Protein AF-A0A1F9ZFX2-F1 (afdb_monomer_lite)

Radius of gyration: 24.05 Å; chains: 1; bounding box: 57×59×84 Å

Secondary structure (DSSP, 8-state):
-----SGGG-TTHHHHSHHHHHHHHHHHHHHTT-TTSHHHHHHHHHHHHHHHTT-HHHHHHHHHHHHHHHHHHHHHHHHHHHSPPTT-TT-S-PPP-PPPHHHHHHHHHHHHHHHHHHH-TTSTT-HHHHHHHHHHHHH--PPPPP----B--SSPPHHHHHHHHHHHHHH--HHHHHHHHHHHHHHHHHHHHHPPTT-EEEEEETTEEEEEEE--HHHHHHHHHHHHHHHHHHHHHHHH---HHHHHHHHHHHHHHHHHHH--BHHHHHHHHHHHHHHHHHHHHTT-THHHHHHHHHHHHHHHHHHHHHHHHHHHHHHHS--BS----SHHHHHHHHHHHHHHHT-TTGGGHHHHHTTTS-HHHHHHHHHSHHHHHHHHHHHHHHT-SS--TTHHHHHHHHHHHHHHHHHHHHH--BHHHHHHHHHHHHHHHHHHHHHHHHHH-TTSHHHHHHHHHHHHHHHHHHHHHHHHHHHHHHHHHHH---BGGG---HHHH-HHHHHHHHHHHHHHHT-TTSHHHHHHHHHHHHHHHH-HHHHHHHHHHHHHHHHHHHHHHIIIIISPPP-

Structure (mmCIF, N/CA/C/O backbone):
data_AF-A0A1F9ZFX2-F1
#
_entry.id   AF-A0A1F9ZFX2-F1
#
loop_
_atom_site.group_PDB
_atom_site.id
_atom_site.type_symbol
_atom_site.label_atom_id
_atom_site.label_alt_id
_atom_site.label_comp_id
_atom_site.label_asym_id
_atom_site.label_entity_id
_atom_site.label_seq_id
_atom_site.pdbx_PDB_ins_code
_atom_site.Cartn_x
_atom_site.Cartn_y
_atom_site.Cartn_z
_atom_site.occupancy
_atom_site.B_iso_or_equiv
_atom_site.auth_seq_id
_atom_site.auth_comp_id
_atom_site.auth_asym_id
_atom_site.auth_atom_id
_atom_site.pdbx_PDB_model_num
ATOM 1 N N . GLU A 1 1 ? -24.751 32.793 -6.617 1.00 63.44 1 GLU A N 1
ATOM 2 C CA . GLU A 1 1 ? -25.633 32.162 -5.606 1.00 63.44 1 GLU A CA 1
ATOM 3 C C . GLU A 1 1 ? -24.976 32.024 -4.227 1.00 63.44 1 GLU A C 1
ATOM 5 O O . GLU A 1 1 ? -25.656 32.283 -3.248 1.00 63.44 1 GLU A O 1
ATOM 10 N N . THR A 1 2 ? -23.683 31.687 -4.105 1.00 71.50 2 THR A N 1
ATOM 11 C CA . THR A 1 2 ? -23.009 31.590 -2.786 1.00 71.50 2 THR A CA 1
ATOM 12 C C . THR A 1 2 ? -22.257 32.855 -2.351 1.00 71.50 2 THR A C 1
ATOM 14 O O . THR A 1 2 ? -22.052 33.040 -1.158 1.00 71.50 2 THR A O 1
ATOM 17 N N . GLY A 1 3 ? -21.818 33.708 -3.288 1.00 74.75 3 GLY A N 1
ATOM 18 C CA . GLY A 1 3 ? -21.067 34.944 -2.995 1.00 74.75 3 GLY A CA 1
ATOM 19 C C . GLY A 1 3 ? -19.647 34.732 -2.444 1.00 74.75 3 GLY A C 1
ATOM 20 O O . GLY A 1 3 ? -18.970 35.702 -2.121 1.00 74.75 3 GLY A O 1
ATOM 21 N N . LYS A 1 4 ? -19.193 33.477 -2.339 1.00 80.25 4 LYS A N 1
ATOM 22 C CA . LYS A 1 4 ? -17.879 33.096 -1.805 1.00 80.25 4 LYS A CA 1
ATOM 23 C C . LYS A 1 4 ? -16.806 33.253 -2.885 1.00 80.25 4 LYS A C 1
ATOM 25 O O . LYS A 1 4 ? -16.956 32.699 -3.971 1.00 80.25 4 LYS A O 1
ATOM 30 N N . THR A 1 5 ? -15.730 33.972 -2.580 1.00 79.75 5 THR A N 1
ATOM 31 C CA . THR A 1 5 ? -14.632 34.280 -3.519 1.00 79.75 5 THR A CA 1
ATOM 32 C C . THR A 1 5 ? -13.263 33.814 -3.027 1.00 79.75 5 THR A C 1
ATOM 34 O O . THR A 1 5 ? -12.334 33.715 -3.824 1.00 79.75 5 THR A O 1
ATOM 37 N N . GLN A 1 6 ? -13.121 33.486 -1.738 1.00 83.19 6 GLN A N 1
ATOM 38 C CA . GLN A 1 6 ? -11.854 33.044 -1.149 1.00 83.19 6 GLN A CA 1
ATOM 39 C C . GLN A 1 6 ? -11.882 31.558 -0.777 1.00 83.19 6 GLN A C 1
ATOM 41 O O . GLN A 1 6 ? -12.893 31.044 -0.300 1.00 83.19 6 GLN A O 1
ATOM 46 N N . VAL A 1 7 ? -10.737 30.873 -0.884 1.00 82.19 7 VAL A N 1
ATOM 47 C CA . VAL A 1 7 ? -10.587 29.454 -0.487 1.00 82.19 7 VAL A CA 1
ATOM 48 C C . VAL A 1 7 ? -10.877 29.231 1.006 1.00 82.19 7 VAL A C 1
ATOM 50 O O . VAL A 1 7 ? -11.324 28.160 1.406 1.00 82.19 7 VAL A O 1
ATOM 53 N N . SER A 1 8 ? -10.661 30.240 1.854 1.00 81.38 8 SER A N 1
ATOM 54 C CA . SER A 1 8 ? -11.066 30.263 3.274 1.00 81.38 8 SER A CA 1
ATOM 55 C C . SER A 1 8 ? -12.567 30.165 3.498 1.00 81.38 8 SER A C 1
ATOM 57 O O . SER A 1 8 ? -12.985 29.686 4.544 1.00 81.38 8 SER A O 1
ATOM 59 N N . GLN A 1 9 ? -13.377 30.565 2.523 1.00 82.81 9 GLN A N 1
ATOM 60 C CA . GLN A 1 9 ? -14.832 30.577 2.644 1.00 82.81 9 GLN A CA 1
ATOM 61 C C . GLN A 1 9 ? -15.467 29.262 2.170 1.00 82.81 9 GLN A C 1
ATOM 63 O O . GLN A 1 9 ? -16.660 29.042 2.384 1.00 82.81 9 GLN A O 1
ATOM 68 N N . LEU A 1 10 ? -14.692 28.387 1.518 1.00 84.69 10 LEU A N 1
ATOM 69 C CA . LEU A 1 10 ? -15.174 27.140 0.916 1.00 84.69 10 LEU A CA 1
ATOM 70 C C . LEU A 1 10 ? -15.298 25.982 1.913 1.00 84.69 10 LEU A C 1
ATOM 72 O O . LEU A 1 10 ? -15.683 24.885 1.517 1.00 84.69 10 LEU A O 1
ATOM 76 N N . ASP A 1 11 ? -15.010 26.213 3.192 1.00 86.94 11 ASP A N 1
ATOM 77 C CA . ASP A 1 11 ? -15.155 25.206 4.239 1.00 86.94 11 ASP A CA 1
ATOM 78 C C . ASP A 1 11 ? -16.601 24.658 4.247 1.00 86.94 11 ASP A C 1
ATOM 80 O O . ASP A 1 11 ? -17.579 25.407 4.293 1.00 86.94 11 ASP A O 1
ATOM 84 N N . GLY A 1 12 ? -16.739 23.337 4.095 1.00 82.31 12 GLY A N 1
ATOM 85 C CA . GLY A 1 12 ? -18.028 22.637 4.075 1.00 82.31 12 GLY A CA 1
ATOM 86 C C . GLY A 1 12 ? -18.874 22.790 2.803 1.00 82.31 12 GLY A C 1
ATOM 87 O O . GLY A 1 12 ? -19.941 22.174 2.720 1.00 82.31 12 GLY A O 1
ATOM 88 N N . ILE A 1 13 ? -18.426 23.536 1.781 1.00 85.56 13 ILE A N 1
ATOM 89 C CA . ILE A 1 13 ? -19.233 23.798 0.571 1.00 85.56 13 ILE A CA 1
ATOM 90 C C . ILE A 1 13 ? -19.587 22.522 -0.208 1.00 85.56 13 ILE A C 1
ATOM 92 O O . ILE A 1 13 ? -20.659 22.433 -0.804 1.00 85.56 13 ILE A O 1
ATOM 96 N N . GLY A 1 14 ? -18.742 21.492 -0.149 1.00 82.31 14 GLY A N 1
ATOM 97 C CA . GLY A 1 14 ? -18.986 20.187 -0.764 1.00 82.31 14 GLY A CA 1
ATOM 98 C C . GLY A 1 14 ? -20.136 19.412 -0.118 1.00 82.31 14 GLY A C 1
ATOM 99 O O . GLY A 1 14 ? -20.671 18.492 -0.727 1.00 82.31 14 GLY A O 1
ATOM 100 N N . LYS A 1 15 ? -20.584 19.791 1.085 1.00 82.06 15 LYS A N 1
ATOM 101 C CA . LYS A 1 15 ? -21.810 19.239 1.684 1.00 82.06 15 LYS A CA 1
ATOM 102 C C . LYS A 1 15 ? -23.069 19.889 1.111 1.00 82.06 15 LYS A C 1
ATOM 104 O O . LYS A 1 15 ? -24.084 19.209 0.960 1.00 82.06 15 LYS A O 1
ATOM 109 N N . ALA A 1 16 ? -22.991 21.179 0.782 1.00 81.62 16 ALA A N 1
ATOM 110 C CA . ALA A 1 16 ? -24.084 21.940 0.181 1.00 81.62 16 ALA A CA 1
ATOM 111 C C . ALA A 1 16 ? -24.213 21.683 -1.331 1.00 81.62 16 ALA A C 1
ATOM 113 O O . ALA A 1 16 ? -25.334 21.573 -1.830 1.00 81.62 16 ALA A O 1
ATOM 114 N N . MET A 1 17 ? -23.078 21.555 -2.031 1.00 85.06 17 MET A N 1
ATOM 115 C CA . MET A 1 17 ? -22.965 21.351 -3.483 1.00 85.06 17 MET A CA 1
ATOM 116 C C . MET A 1 17 ? -22.125 20.102 -3.827 1.00 85.06 17 MET A C 1
ATOM 118 O O . MET A 1 17 ? -21.071 20.212 -4.466 1.00 85.06 17 MET A O 1
ATOM 122 N N . PRO A 1 18 ? -22.525 18.900 -3.370 1.00 84.75 18 PRO A N 1
ATOM 123 C CA . PRO A 1 18 ? -21.723 17.691 -3.526 1.00 84.75 18 PRO A CA 1
ATOM 124 C C . PRO A 1 18 ? -21.449 17.322 -4.980 1.00 84.75 18 PRO A C 1
ATOM 126 O O . PRO A 1 18 ? -20.356 16.843 -5.270 1.00 84.75 18 PRO A O 1
ATOM 129 N N . ARG A 1 19 ? -22.399 17.532 -5.903 1.00 84.12 19 ARG A N 1
ATOM 130 C CA . ARG A 1 19 ? -22.181 17.160 -7.310 1.00 84.12 19 ARG A CA 1
ATOM 131 C C . ARG A 1 19 ? -21.182 18.103 -7.960 1.00 84.12 19 ARG A C 1
ATOM 133 O O . ARG A 1 19 ? -20.209 17.640 -8.541 1.00 84.12 19 ARG A O 1
ATOM 140 N N . THR A 1 20 ? -21.383 19.408 -7.798 1.00 87.62 20 THR A N 1
ATOM 141 C CA . THR A 1 20 ? -20.493 20.435 -8.349 1.00 87.62 20 THR A CA 1
ATOM 142 C C . THR A 1 20 ? -19.069 20.254 -7.833 1.00 87.62 20 THR A C 1
ATOM 144 O O . THR A 1 20 ? -18.131 20.215 -8.625 1.00 87.62 20 THR A O 1
ATOM 147 N N . MET A 1 21 ? -18.895 20.062 -6.521 1.00 88.12 21 MET A N 1
ATOM 148 C CA . MET A 1 21 ? -17.561 19.883 -5.946 1.00 88.12 21 MET A CA 1
ATOM 149 C C . MET A 1 21 ? -16.918 18.544 -6.320 1.00 88.12 21 MET A C 1
ATOM 151 O O . MET A 1 21 ? -15.695 18.472 -6.414 1.00 88.12 21 MET A O 1
ATOM 155 N N . LEU A 1 22 ? -17.709 17.497 -6.577 1.00 86.81 22 LEU A N 1
ATOM 156 C CA . LEU A 1 22 ? -17.189 16.229 -7.092 1.00 86.81 22 LEU A CA 1
ATOM 157 C C . LEU A 1 22 ? -16.676 16.394 -8.528 1.00 86.81 22 LEU A C 1
ATOM 159 O O . LEU A 1 22 ? -15.580 15.935 -8.832 1.00 86.81 22 LEU A O 1
ATOM 163 N N . MET A 1 23 ? -17.427 17.090 -9.389 1.00 88.62 23 MET A N 1
ATOM 164 C CA . MET A 1 23 ? -16.999 17.380 -10.763 1.00 88.62 23 MET A CA 1
ATOM 165 C C . MET A 1 23 ? -15.765 18.290 -10.791 1.00 88.62 23 MET A C 1
ATOM 167 O O . MET A 1 23 ? -14.833 18.031 -11.545 1.00 88.62 23 MET A O 1
ATOM 171 N N . PHE A 1 24 ? -15.704 19.298 -9.913 1.00 89.06 24 PHE A N 1
ATOM 172 C CA . PHE A 1 24 ? -14.492 20.096 -9.699 1.00 89.06 24 PHE A CA 1
ATOM 173 C C . PHE A 1 24 ? -13.310 19.230 -9.240 1.00 89.06 24 PHE A C 1
ATOM 175 O O . PHE A 1 24 ? -12.181 19.437 -9.680 1.00 89.06 24 PHE A O 1
ATOM 182 N N . GLY A 1 25 ? -13.567 18.228 -8.394 1.00 87.25 25 GLY A N 1
ATOM 183 C CA . GLY A 1 25 ? -12.581 17.223 -8.011 1.00 87.25 25 GLY A CA 1
ATOM 184 C C . GLY A 1 25 ? -12.054 16.440 -9.207 1.00 87.25 25 GLY A C 1
ATOM 185 O O . GLY A 1 25 ? -10.846 16.389 -9.400 1.00 87.25 25 GLY A O 1
ATOM 186 N N . LEU A 1 26 ? -12.932 15.909 -10.060 1.00 84.88 26 LEU A N 1
ATOM 187 C CA . LEU A 1 26 ? -12.525 15.212 -11.287 1.00 84.88 26 LEU A CA 1
ATOM 188 C C . LEU A 1 26 ? -11.709 16.117 -12.223 1.00 84.88 26 LEU A C 1
ATOM 190 O O . LEU A 1 26 ? -10.667 15.702 -12.721 1.00 84.88 26 LEU A O 1
ATOM 194 N N . ALA A 1 27 ? -12.124 17.373 -12.400 1.00 85.62 27 ALA A N 1
ATOM 195 C CA . ALA A 1 27 ? -11.374 18.351 -13.187 1.00 85.62 27 ALA A CA 1
ATOM 196 C C . ALA A 1 27 ? -9.993 18.654 -12.577 1.00 85.62 27 ALA A C 1
ATOM 198 O O . ALA A 1 27 ? -9.000 18.737 -13.297 1.00 85.62 27 ALA A O 1
ATOM 199 N N . THR A 1 28 ? -9.911 18.757 -11.247 1.00 85.69 28 THR A N 1
ATOM 200 C CA . THR A 1 28 ? -8.650 18.916 -10.509 1.00 85.69 28 THR A CA 1
ATOM 201 C C . THR A 1 28 ? -7.711 17.738 -10.755 1.00 85.69 28 THR A C 1
ATOM 203 O O . THR A 1 28 ? -6.538 17.954 -11.050 1.00 85.69 28 THR A O 1
ATOM 206 N N . LEU A 1 29 ? -8.221 16.502 -10.681 1.00 82.69 29 LEU A N 1
ATOM 207 C CA . LEU A 1 29 ? -7.447 15.295 -10.996 1.00 82.69 29 LEU A CA 1
ATOM 208 C C . LEU A 1 29 ? -6.970 15.312 -12.457 1.00 82.69 29 LEU A C 1
ATOM 210 O O . LEU A 1 29 ? -5.828 14.955 -12.735 1.00 82.69 29 LEU A O 1
ATOM 214 N N . GLY A 1 30 ? -7.812 15.794 -13.378 1.00 83.75 30 GLY A N 1
ATOM 215 C CA . GLY A 1 30 ? -7.453 16.001 -14.781 1.00 83.75 30 GLY A CA 1
ATOM 216 C C . GLY A 1 30 ? -6.309 16.994 -14.973 1.00 83.75 30 GLY A C 1
ATOM 217 O O . GLY A 1 30 ? -5.341 16.676 -15.656 1.00 83.75 30 GLY A O 1
ATOM 218 N N . MET A 1 31 ? -6.359 18.162 -14.327 1.00 84.19 31 MET A N 1
ATOM 219 C CA . MET A 1 31 ? -5.274 19.155 -14.391 1.00 84.19 31 MET A CA 1
ATOM 220 C C . MET A 1 31 ? -3.989 18.681 -13.707 1.00 84.19 31 MET A C 1
ATOM 222 O O . MET A 1 31 ? -2.882 18.977 -14.163 1.00 84.19 31 MET A O 1
ATOM 226 N N . ALA A 1 32 ? -4.125 17.931 -12.615 1.00 81.44 32 ALA A N 1
ATOM 227 C CA . ALA A 1 32 ? -3.018 17.245 -11.963 1.00 81.44 32 ALA A CA 1
ATOM 228 C C . ALA A 1 32 ? -2.422 16.122 -12.824 1.00 81.44 32 ALA A C 1
ATOM 230 O O . ALA A 1 32 ? -1.367 15.607 -12.470 1.00 81.44 32 ALA A O 1
ATOM 231 N N . ALA A 1 33 ? -3.062 15.779 -13.949 1.00 81.62 33 ALA A N 1
ATOM 232 C CA . ALA A 1 33 ? -2.663 14.699 -14.838 1.00 81.62 33 ALA A CA 1
ATOM 233 C C . ALA A 1 33 ? -2.562 13.350 -14.111 1.00 81.62 33 ALA A C 1
ATOM 235 O O . ALA A 1 33 ? -1.683 12.547 -14.406 1.00 81.62 33 ALA A O 1
ATOM 236 N N . LEU A 1 34 ? -3.470 13.098 -13.163 1.00 78.69 34 LEU A N 1
ATOM 237 C CA . LEU A 1 34 ? -3.554 11.805 -12.496 1.00 78.69 34 LEU A CA 1
ATOM 238 C C . LEU A 1 34 ? -4.256 10.787 -13.406 1.00 78.69 34 LEU A C 1
ATOM 240 O O . LEU A 1 34 ? -5.360 11.070 -13.889 1.00 78.69 34 LEU A O 1
ATOM 244 N N . PRO A 1 35 ? -3.675 9.597 -13.635 1.00 79.00 35 PRO A N 1
ATOM 245 C CA . PRO A 1 35 ? -4.378 8.514 -14.307 1.00 79.00 35 PRO A CA 1
ATOM 246 C C . PRO A 1 35 ? -5.688 8.160 -13.576 1.00 79.00 35 PRO A C 1
ATOM 248 O O . PRO A 1 35 ? -5.724 8.178 -12.344 1.00 79.00 35 PRO A O 1
ATOM 251 N N . PRO A 1 36 ? -6.778 7.828 -14.292 1.00 75.12 36 PRO A N 1
ATOM 252 C CA . PRO A 1 36 ? -6.891 7.661 -15.744 1.00 75.12 36 PRO A CA 1
ATOM 253 C C . PRO A 1 36 ? -7.437 8.905 -16.483 1.00 75.12 36 PRO A C 1
ATOM 255 O O . PRO A 1 36 ? -8.144 8.784 -17.481 1.00 75.12 36 PRO A O 1
ATOM 258 N N . MET A 1 37 ? -7.195 10.119 -15.983 1.00 83.56 37 MET A N 1
ATOM 259 C CA . MET A 1 37 ? -7.767 11.330 -16.583 1.00 83.56 37 MET A CA 1
ATOM 260 C C . MET A 1 37 ? -7.096 11.682 -17.917 1.00 83.56 37 MET A C 1
ATOM 262 O O . MET A 1 37 ? -5.899 11.478 -18.093 1.00 83.56 37 MET A O 1
ATOM 266 N N . SER A 1 38 ? -7.831 12.313 -18.838 1.00 80.94 38 SER A N 1
ATOM 267 C CA . SER A 1 38 ? -7.295 12.763 -20.140 1.00 80.94 38 SER A CA 1
ATOM 268 C C . SER A 1 38 ? -6.042 13.649 -20.047 1.00 80.94 38 SER A C 1
ATOM 270 O O . SER A 1 38 ? -5.174 13.574 -20.916 1.00 80.94 38 SER A O 1
ATOM 272 N N . GLY A 1 39 ? -5.890 14.439 -18.977 1.00 82.75 39 GLY A N 1
ATOM 273 C CA . GLY A 1 39 ? -4.681 15.239 -18.745 1.00 82.75 39 GLY A CA 1
ATOM 274 C C . GLY A 1 39 ? -3.408 14.407 -18.539 1.00 82.75 39 GLY A C 1
ATOM 275 O O . GLY A 1 39 ? -2.327 14.868 -18.902 1.00 82.75 39 GLY A O 1
ATOM 276 N N . PHE A 1 40 ? -3.527 13.174 -18.028 1.00 84.12 40 PHE A N 1
ATOM 277 C CA . PHE A 1 40 ? -2.408 12.230 -17.947 1.00 84.12 40 PHE A CA 1
ATOM 278 C C . PHE A 1 40 ? -1.908 11.852 -19.340 1.00 84.12 40 PHE A C 1
ATOM 280 O O . PHE A 1 40 ? -0.721 11.983 -19.619 1.00 84.12 40 PHE A O 1
ATOM 287 N N . ILE A 1 41 ? -2.825 11.478 -20.237 1.00 82.00 41 ILE A N 1
ATOM 288 C CA . ILE A 1 41 ? -2.510 11.097 -21.621 1.00 82.00 41 ILE A CA 1
ATOM 289 C C . ILE A 1 41 ? -1.796 12.239 -22.345 1.00 82.00 41 ILE A C 1
ATOM 291 O O . ILE A 1 41 ? -0.770 12.028 -22.987 1.00 82.00 41 ILE A O 1
ATOM 295 N N . ALA A 1 42 ? -2.299 13.467 -22.194 1.00 83.25 42 ALA A N 1
ATOM 296 C CA . ALA A 1 42 ? -1.680 14.642 -22.796 1.00 83.25 42 ALA A CA 1
ATOM 297 C C . ALA A 1 42 ? -0.239 14.854 -22.299 1.00 83.25 42 ALA A C 1
ATOM 299 O O . ALA A 1 42 ? 0.674 14.991 -23.112 1.00 83.25 42 ALA A O 1
ATOM 300 N N . LYS A 1 43 ? -0.009 14.839 -20.976 1.00 85.50 43 LYS A N 1
ATOM 301 C CA . LYS A 1 43 ? 1.345 15.003 -20.419 1.00 85.50 43 LYS A CA 1
ATOM 302 C C . LYS A 1 43 ? 2.270 13.843 -20.766 1.00 85.50 43 LYS A C 1
ATOM 304 O O . LYS A 1 43 ? 3.457 14.083 -20.951 1.00 85.50 43 LYS A O 1
ATOM 309 N N . TRP A 1 44 ? 1.743 12.626 -20.881 1.00 83.62 44 TRP A N 1
ATOM 310 C CA . TRP A 1 44 ? 2.518 11.469 -21.310 1.00 83.62 44 TRP A CA 1
ATOM 311 C C . TRP A 1 44 ? 3.114 11.694 -22.700 1.00 83.62 44 TRP A C 1
ATOM 313 O O . TRP A 1 44 ? 4.327 11.621 -22.858 1.00 83.62 44 TRP A O 1
ATOM 323 N N . PHE A 1 45 ? 2.296 12.053 -23.695 1.00 81.44 45 PHE A N 1
ATOM 324 C CA . PHE A 1 45 ? 2.792 12.303 -25.055 1.00 81.44 45 PHE A CA 1
ATOM 325 C C . PHE A 1 45 ? 3.701 13.530 -25.153 1.00 81.44 45 PHE A C 1
ATOM 327 O O . PHE A 1 45 ? 4.688 13.486 -25.883 1.00 81.44 45 PHE A O 1
ATOM 334 N N . LEU A 1 46 ? 3.412 14.599 -24.401 1.00 85.94 46 LEU A N 1
ATOM 335 C CA . LEU A 1 46 ? 4.329 15.740 -24.296 1.00 85.94 46 LEU A CA 1
ATOM 336 C C . LEU A 1 46 ? 5.681 15.317 -23.714 1.00 85.94 46 LEU A C 1
ATOM 338 O O . LEU A 1 46 ? 6.716 15.790 -24.171 1.00 85.94 46 LEU A O 1
ATOM 342 N N . GLY A 1 47 ? 5.668 14.421 -22.727 1.00 84.06 47 GLY A N 1
ATOM 343 C CA . GLY A 1 47 ? 6.878 13.882 -22.131 1.00 84.06 47 GLY A CA 1
ATOM 344 C C . GLY A 1 47 ? 7.676 13.029 -23.111 1.00 84.06 47 GLY A C 1
ATOM 345 O O . GLY A 1 47 ? 8.864 13.274 -23.292 1.00 84.06 47 GLY A O 1
ATOM 346 N N . VAL A 1 48 ? 7.019 12.091 -23.798 1.00 81.00 48 VAL A N 1
ATOM 347 C CA . VAL A 1 48 ? 7.668 11.258 -24.822 1.00 81.00 48 VAL A CA 1
ATOM 348 C C . VAL A 1 48 ? 8.294 12.126 -25.916 1.00 81.00 48 VAL A C 1
ATOM 350 O O . VAL A 1 48 ? 9.483 12.000 -26.182 1.00 81.00 48 VAL A O 1
ATOM 353 N N . GLY A 1 49 ? 7.548 13.088 -26.467 1.00 83.19 49 GLY A N 1
ATOM 354 C CA . GLY A 1 49 ? 8.074 13.979 -27.505 1.00 83.19 49 GLY A CA 1
ATOM 355 C C . GLY A 1 49 ? 9.229 14.870 -27.031 1.00 83.19 49 GLY A C 1
ATOM 356 O O . GLY A 1 49 ? 10.173 15.100 -27.781 1.00 83.19 49 GLY A O 1
ATOM 357 N N . ALA A 1 50 ? 9.189 15.355 -25.786 1.00 85.88 50 ALA A N 1
ATOM 358 C CA . ALA A 1 50 ? 10.293 16.130 -25.220 1.00 85.88 50 ALA A CA 1
ATOM 359 C C . ALA A 1 50 ? 11.554 15.283 -25.016 1.00 85.88 50 ALA A C 1
ATOM 361 O O . ALA A 1 50 ? 12.661 15.766 -25.245 1.00 85.88 50 ALA A O 1
ATOM 362 N N . TRP A 1 51 ? 11.395 14.025 -24.605 1.00 81.25 51 TRP A N 1
ATOM 363 C CA . TRP A 1 51 ? 12.513 13.100 -24.466 1.00 81.25 51 TRP A CA 1
ATOM 364 C C . TRP A 1 51 ? 13.172 12.792 -25.807 1.00 81.25 51 TRP A C 1
ATOM 366 O O . TRP A 1 51 ? 14.392 12.897 -25.915 1.00 81.25 51 TRP A O 1
ATOM 376 N N . ASP A 1 52 ? 12.373 12.494 -26.833 1.00 81.31 52 ASP A N 1
ATOM 377 C CA . ASP A 1 52 ? 12.873 12.218 -28.184 1.00 81.31 52 ASP A CA 1
ATOM 378 C C . ASP A 1 52 ? 13.609 13.429 -28.782 1.00 81.31 52 ASP A C 1
ATOM 380 O O . ASP A 1 52 ? 14.553 13.275 -29.555 1.00 81.31 52 ASP A O 1
ATOM 384 N N . ALA A 1 53 ? 13.222 14.644 -28.383 1.00 86.38 53 ALA A N 1
ATOM 385 C CA . ALA A 1 53 ? 13.909 15.883 -28.741 1.00 86.38 53 ALA A CA 1
ATOM 386 C C . ALA A 1 53 ? 15.187 16.160 -27.915 1.00 86.38 53 ALA A C 1
ATOM 388 O O . ALA A 1 53 ? 15.883 17.134 -28.189 1.00 86.38 53 ALA A O 1
ATOM 389 N N . GLY A 1 54 ? 15.504 15.343 -26.902 1.00 85.19 54 GLY A N 1
ATOM 390 C CA . GLY A 1 54 ? 16.624 15.562 -25.976 1.00 85.19 54 GLY A CA 1
ATOM 391 C C . GLY A 1 54 ? 16.363 16.624 -24.896 1.00 85.19 54 GLY A C 1
ATOM 392 O O . GLY A 1 54 ? 17.259 16.959 -24.119 1.00 85.19 54 GLY A O 1
ATOM 393 N N . GLU A 1 55 ? 15.134 17.128 -24.794 1.00 88.19 55 GLU A N 1
ATOM 394 C CA . GLU A 1 55 ? 14.728 18.240 -23.928 1.00 88.19 55 GLU A CA 1
ATOM 395 C C . GLU A 1 55 ? 14.256 17.749 -22.551 1.00 88.19 55 GLU A C 1
ATOM 397 O O . GLU A 1 55 ? 13.148 18.036 -22.082 1.00 88.19 55 GLU A O 1
ATOM 402 N N . TRP A 1 56 ? 15.124 17.013 -21.852 1.00 80.62 56 TRP A N 1
ATOM 403 C CA . TRP A 1 56 ? 14.825 16.463 -20.525 1.00 80.62 56 TRP A CA 1
ATOM 404 C C . TRP A 1 56 ? 14.358 17.497 -19.471 1.00 80.62 56 TRP A C 1
ATOM 406 O O . TRP A 1 56 ? 13.564 17.105 -18.607 1.00 80.62 56 TRP A O 1
ATOM 416 N N . PRO A 1 57 ? 14.737 18.801 -19.500 1.00 87.62 57 PRO A N 1
ATOM 417 C CA . PRO A 1 57 ? 14.205 19.771 -18.540 1.00 87.62 57 PRO A CA 1
ATOM 418 C C . PRO A 1 57 ? 12.680 19.911 -18.615 1.00 87.62 57 PRO A C 1
ATOM 420 O O . PRO A 1 57 ? 12.032 20.167 -17.598 1.00 87.62 57 PRO A O 1
ATOM 423 N N . VAL A 1 58 ? 12.080 19.679 -19.787 1.00 84.81 58 VAL A N 1
ATOM 424 C CA . VAL A 1 58 ? 10.622 19.703 -19.965 1.00 84.81 58 VAL A CA 1
ATOM 425 C C . VAL A 1 58 ? 9.957 18.604 -19.136 1.00 84.81 58 VAL A C 1
ATOM 427 O O . VAL A 1 58 ? 8.915 18.851 -18.531 1.00 84.81 58 VAL A O 1
ATOM 430 N N . LEU A 1 59 ? 10.572 17.422 -19.013 1.00 79.56 59 LEU A N 1
ATOM 431 C CA . LEU A 1 59 ? 10.052 16.343 -18.166 1.00 79.56 59 LEU A CA 1
ATOM 432 C C . LEU A 1 59 ? 9.980 16.757 -16.697 1.00 79.56 59 LEU A C 1
ATOM 434 O O . LEU A 1 59 ? 8.962 16.537 -16.037 1.00 79.56 59 LEU A O 1
ATOM 438 N N . VAL A 1 60 ? 11.029 17.412 -16.197 1.00 79.69 60 VAL A N 1
ATOM 439 C CA . VAL A 1 60 ? 11.056 17.931 -14.823 1.00 79.69 60 VAL A CA 1
ATOM 440 C C . VAL A 1 60 ? 9.946 18.953 -14.618 1.00 79.69 60 VAL A C 1
ATOM 442 O O . VAL A 1 60 ? 9.236 18.894 -13.614 1.00 79.69 60 VAL A O 1
ATOM 445 N N . VAL A 1 61 ? 9.742 19.851 -15.584 1.00 86.25 61 VAL A N 1
ATOM 446 C CA . VAL A 1 61 ? 8.658 20.839 -15.542 1.00 86.25 61 VAL A CA 1
ATOM 447 C C . VAL A 1 61 ? 7.286 20.160 -15.537 1.00 86.25 61 VAL A C 1
ATOM 449 O O . VAL A 1 61 ? 6.424 20.552 -14.751 1.00 86.25 61 VAL A O 1
ATOM 452 N N . LEU A 1 62 ? 7.069 19.120 -16.349 1.00 83.19 62 LEU A N 1
ATOM 453 C CA . LEU A 1 62 ? 5.800 18.383 -16.398 1.00 83.19 62 LEU A CA 1
ATOM 454 C C . LEU A 1 62 ? 5.489 17.676 -15.072 1.00 83.19 62 LEU A C 1
ATOM 456 O O . LEU A 1 62 ? 4.351 17.750 -14.587 1.00 83.19 62 LEU A O 1
ATOM 460 N N . VAL A 1 63 ? 6.490 17.036 -14.461 1.00 75.75 63 VAL A N 1
ATOM 461 C CA . VAL A 1 63 ? 6.360 16.379 -13.152 1.00 75.75 63 VAL A CA 1
ATOM 462 C C . VAL A 1 63 ? 6.116 17.417 -12.056 1.00 75.75 63 VAL A C 1
ATOM 464 O O . VAL A 1 63 ? 5.123 17.321 -11.332 1.00 75.75 63 VAL A O 1
ATOM 467 N N . ALA A 1 64 ? 6.949 18.457 -11.977 1.00 79.44 64 ALA A N 1
ATOM 468 C CA . ALA A 1 64 ? 6.810 19.527 -10.991 1.00 79.44 64 ALA A CA 1
ATOM 469 C C . ALA A 1 64 ? 5.453 20.236 -11.107 1.00 79.44 64 ALA A C 1
ATOM 471 O O . ALA A 1 64 ? 4.785 20.460 -10.102 1.00 79.44 64 ALA A O 1
ATOM 472 N N . SER A 1 65 ? 4.995 20.514 -12.330 1.00 85.31 65 SER A N 1
ATOM 473 C CA . SER A 1 65 ? 3.670 21.079 -12.604 1.00 85.31 65 SER A CA 1
ATOM 474 C C . SER A 1 65 ? 2.543 20.195 -12.064 1.00 85.31 65 SER A C 1
ATOM 476 O O . SER A 1 65 ? 1.591 20.710 -11.483 1.00 85.31 65 SER A O 1
ATOM 478 N N . SER A 1 66 ? 2.636 18.871 -12.217 1.00 80.12 66 SER A N 1
ATOM 479 C CA . SER A 1 66 ? 1.623 17.934 -11.702 1.00 80.12 66 SER A CA 1
ATOM 480 C C . SER A 1 66 ? 1.552 17.965 -10.173 1.00 80.12 66 SER A C 1
ATOM 482 O O . SER A 1 66 ? 0.466 18.079 -9.602 1.00 80.12 66 SER A O 1
ATOM 484 N N . VAL A 1 67 ? 2.716 17.967 -9.513 1.00 73.19 67 VAL A N 1
ATOM 485 C CA . VAL A 1 67 ? 2.824 18.076 -8.050 1.00 73.19 67 VAL A CA 1
ATOM 486 C C . VAL A 1 67 ? 2.282 19.419 -7.554 1.00 73.19 67 VAL A C 1
ATOM 488 O O . VAL A 1 67 ? 1.498 19.455 -6.606 1.00 73.19 67 VAL A O 1
ATOM 491 N N . LEU A 1 68 ? 2.649 20.522 -8.210 1.00 81.38 68 LEU A N 1
ATOM 492 C CA . LEU A 1 68 ? 2.169 21.862 -7.873 1.00 81.38 68 LEU A CA 1
ATOM 493 C C . LEU A 1 68 ? 0.652 21.981 -8.052 1.00 81.38 68 LEU A C 1
ATOM 495 O O . LEU A 1 68 ? -0.025 22.494 -7.163 1.00 81.38 68 LEU A O 1
ATOM 499 N N . ASN A 1 69 ? 0.093 21.444 -9.142 1.00 83.56 69 ASN A N 1
ATOM 500 C CA . ASN A 1 69 ? -1.354 21.422 -9.360 1.00 83.56 69 ASN A CA 1
ATOM 501 C C . ASN A 1 69 ? -2.073 20.710 -8.205 1.00 83.56 69 ASN A C 1
ATOM 503 O O . ASN A 1 69 ? -3.032 21.249 -7.651 1.00 83.56 69 ASN A O 1
ATOM 507 N N . LEU A 1 70 ? -1.584 19.548 -7.765 1.00 75.69 70 LEU A N 1
ATOM 508 C CA . LEU A 1 70 ? -2.146 18.887 -6.584 1.00 75.69 70 LEU A CA 1
ATOM 509 C C . LEU A 1 70 ? -2.005 19.746 -5.328 1.00 75.69 70 LEU A C 1
ATOM 511 O O . LEU A 1 70 ? -2.984 19.918 -4.605 1.00 75.69 70 LEU A O 1
ATOM 515 N N . ALA A 1 71 ? -0.833 20.331 -5.087 1.00 76.50 71 ALA A N 1
ATOM 516 C CA . ALA A 1 71 ? -0.588 21.162 -3.913 1.00 76.50 71 ALA A CA 1
ATOM 517 C C . ALA A 1 71 ? -1.526 22.381 -3.834 1.00 76.50 71 ALA A C 1
ATOM 519 O O . ALA A 1 71 ? -1.942 22.755 -2.737 1.00 76.50 71 ALA A O 1
ATOM 520 N N . TYR A 1 72 ? -1.898 22.977 -4.971 1.00 82.81 72 TYR A N 1
ATOM 521 C CA . TYR A 1 72 ? -2.790 24.139 -5.015 1.00 82.81 72 TYR A CA 1
ATOM 522 C C . TYR A 1 72 ? -4.275 23.779 -4.936 1.00 82.81 72 TYR A C 1
ATOM 524 O O . TYR A 1 72 ? -5.032 24.445 -4.225 1.00 82.81 72 TYR A O 1
ATOM 532 N N . PHE A 1 73 ? -4.714 22.732 -5.639 1.00 85.94 73 PHE A N 1
ATOM 533 C CA . PHE A 1 73 ? -6.141 22.418 -5.759 1.00 85.94 73 PHE A CA 1
ATOM 534 C C . PHE A 1 73 ? -6.646 21.425 -4.704 1.00 85.94 73 PHE A C 1
ATOM 536 O O . PHE A 1 73 ? -7.805 21.504 -4.288 1.00 85.94 73 PHE A O 1
ATOM 543 N N . LEU A 1 74 ? -5.796 20.528 -4.196 1.00 80.94 74 LEU A N 1
ATOM 544 C CA . LEU A 1 74 ? -6.186 19.575 -3.154 1.00 80.94 74 LEU A CA 1
ATOM 545 C C . LEU A 1 74 ? -6.666 20.258 -1.856 1.00 80.94 74 LEU A C 1
ATOM 547 O O . LEU A 1 74 ? -7.681 19.814 -1.309 1.00 80.94 74 LEU A O 1
ATOM 551 N N . PRO A 1 75 ? -6.051 21.361 -1.371 1.00 83.25 75 PRO A N 1
ATOM 552 C CA . PRO A 1 75 ? -6.568 22.099 -0.219 1.00 83.25 75 PRO A CA 1
ATOM 553 C C . PRO A 1 75 ? -8.011 22.584 -0.393 1.00 83.25 75 PRO A C 1
ATOM 555 O O . PRO A 1 75 ? -8.755 22.627 0.587 1.00 83.25 75 PRO A O 1
ATOM 558 N N . ILE A 1 76 ? -8.428 22.915 -1.621 1.00 86.81 76 ILE A N 1
ATOM 559 C CA . ILE A 1 76 ? -9.803 23.337 -1.923 1.00 86.81 76 ILE A CA 1
ATOM 560 C C . ILE A 1 76 ? -10.767 22.170 -1.697 1.00 86.81 76 ILE A C 1
ATOM 562 O O . ILE A 1 76 ? -11.775 22.332 -1.012 1.00 86.81 76 ILE A O 1
ATOM 566 N N . LEU A 1 77 ? -10.438 20.980 -2.210 1.00 84.88 77 LEU A N 1
ATOM 567 C CA . LEU A 1 77 ? -11.255 19.773 -2.038 1.00 84.88 77 LEU A CA 1
ATOM 568 C C . LEU A 1 77 ? -11.343 19.340 -0.572 1.00 84.88 77 LEU A C 1
ATOM 570 O O . LEU A 1 77 ? -12.427 19.015 -0.082 1.00 84.88 77 LEU A O 1
ATOM 574 N N . VAL A 1 78 ? -10.217 19.389 0.142 1.00 80.69 78 VAL A N 1
ATOM 575 C CA . VAL A 1 78 ? -10.142 19.081 1.576 1.00 80.69 78 VAL A CA 1
ATOM 576 C C . VAL A 1 78 ? -11.047 20.016 2.373 1.00 80.69 78 VAL A C 1
ATOM 578 O O . VAL A 1 78 ? -11.856 19.555 3.176 1.00 80.69 78 VAL A O 1
ATOM 581 N N . ARG A 1 79 ? -10.969 21.327 2.131 1.00 83.56 79 ARG A N 1
ATOM 582 C CA . ARG A 1 79 ? -11.839 22.310 2.790 1.00 83.56 79 ARG A CA 1
ATOM 583 C C . ARG A 1 79 ? -13.306 22.099 2.441 1.00 83.56 79 ARG A C 1
ATOM 585 O O . ARG A 1 79 ? -14.148 22.067 3.335 1.00 83.56 79 ARG A O 1
ATOM 592 N N . ALA A 1 80 ? -13.600 21.864 1.168 1.00 84.69 80 ALA A N 1
ATOM 593 C CA . ALA A 1 80 ? -14.962 21.692 0.695 1.00 84.69 80 ALA A CA 1
ATOM 594 C C . ALA A 1 80 ? -15.673 20.484 1.313 1.00 84.69 80 ALA A C 1
ATOM 596 O O . ALA A 1 80 ? -16.835 20.601 1.702 1.00 84.69 80 ALA A O 1
ATOM 597 N N . PHE A 1 81 ? -15.010 19.329 1.397 1.00 82.56 81 PHE A N 1
ATOM 598 C CA . PHE A 1 81 ? -15.663 18.084 1.810 1.00 82.56 81 PHE A CA 1
ATOM 599 C C . PHE A 1 81 ? -15.412 17.681 3.263 1.00 82.56 81 PHE A C 1
ATOM 601 O O . PHE A 1 81 ? -16.264 17.006 3.848 1.00 82.56 81 PHE A O 1
ATOM 608 N N . LEU A 1 82 ? -14.266 18.051 3.842 1.00 79.19 82 LEU A N 1
ATOM 609 C CA . LEU A 1 82 ? -13.829 17.519 5.139 1.00 79.19 82 LEU A CA 1
ATOM 610 C C . LEU A 1 82 ? -13.923 18.520 6.282 1.00 79.19 82 LEU A C 1
ATOM 612 O O . LEU A 1 82 ? -13.965 18.092 7.434 1.00 79.19 82 LEU A O 1
ATOM 616 N N . LYS A 1 83 ? -13.958 19.822 5.990 1.00 78.12 83 LYS A N 1
ATOM 617 C CA . LYS A 1 83 ? -14.224 20.831 7.013 1.00 78.12 83 LYS A CA 1
ATOM 618 C C . LYS A 1 83 ? -15.716 21.098 7.157 1.00 78.12 83 LYS A C 1
ATOM 620 O O . LYS A 1 83 ? -16.495 20.922 6.218 1.00 78.12 83 LYS A O 1
ATOM 625 N N . ASP A 1 84 ? -16.096 21.512 8.356 1.00 73.12 84 ASP A N 1
ATOM 626 C CA . ASP A 1 84 ? -17.437 22.001 8.645 1.00 73.12 84 ASP A CA 1
ATOM 627 C C . ASP A 1 84 ? -17.490 23.504 8.341 1.00 73.12 84 ASP A C 1
ATOM 629 O O . ASP A 1 84 ? -16.491 24.209 8.479 1.00 73.12 84 ASP A O 1
ATOM 633 N N . GLU A 1 85 ? -18.643 23.985 7.876 1.00 72.00 85 GLU A N 1
ATOM 634 C CA . GLU A 1 85 ? -18.846 25.420 7.673 1.00 72.00 85 GLU A CA 1
ATOM 635 C C . GLU A 1 85 ? -18.866 26.121 9.048 1.00 72.00 85 GLU A C 1
ATOM 637 O O . GLU A 1 85 ? -19.472 25.579 9.981 1.00 72.00 85 GLU A O 1
ATOM 642 N N . PRO A 1 86 ? -18.225 27.296 9.209 1.00 66.44 86 PRO A N 1
ATOM 643 C CA . PRO A 1 86 ? -18.201 28.007 10.487 1.00 66.44 86 PRO A CA 1
ATOM 644 C C . PRO A 1 86 ? -19.619 28.244 11.027 1.00 66.44 86 PRO A C 1
ATOM 646 O O . PRO A 1 86 ? -20.463 28.806 10.333 1.00 66.44 86 PRO A O 1
ATOM 649 N N . GLY A 1 87 ? -19.888 27.798 12.259 1.00 62.22 87 GLY A N 1
ATOM 650 C CA . GLY A 1 87 ? -21.216 27.880 12.888 1.00 62.22 87 GLY A CA 1
ATOM 651 C C . GLY A 1 87 ? -22.170 26.714 12.584 1.00 62.22 87 GLY A C 1
ATOM 652 O O . GLY A 1 87 ? -23.261 26.672 13.142 1.00 62.22 87 GLY A O 1
ATOM 653 N N . MET A 1 88 ? -21.762 25.747 11.754 1.00 62.22 88 MET A N 1
ATOM 654 C CA . MET A 1 88 ? -22.511 24.516 11.435 1.00 62.22 88 MET A CA 1
ATOM 655 C C . MET A 1 88 ? -21.750 23.251 11.872 1.00 62.22 88 MET A C 1
ATOM 657 O O . MET A 1 88 ? -21.935 22.164 11.313 1.00 62.22 88 MET A O 1
ATOM 661 N N . GLU A 1 89 ? -20.873 23.390 12.866 1.00 60.31 89 GLU A N 1
ATOM 662 C CA . GLU A 1 89 ? -20.099 22.286 13.431 1.00 60.31 89 GLU A CA 1
ATOM 663 C C . GLU A 1 89 ? -21.035 21.216 14.007 1.00 60.31 89 GLU A C 1
ATOM 665 O O . GLU A 1 89 ? -21.939 21.500 14.791 1.00 60.31 89 GLU A O 1
ATOM 670 N N . GLY A 1 90 ? -20.849 19.964 13.582 1.00 58.09 90 GLY A N 1
ATOM 671 C CA . GLY A 1 90 ? -21.686 18.848 14.039 1.00 58.09 90 GLY A CA 1
ATOM 672 C C . GLY A 1 90 ? -23.066 18.724 13.373 1.00 58.09 90 GLY A C 1
ATOM 673 O O . GLY A 1 90 ? -23.786 17.772 13.673 1.00 58.09 90 GLY A O 1
ATOM 674 N N . VAL A 1 91 ? -23.431 19.598 12.427 1.00 58.06 91 VAL A N 1
ATOM 675 C CA . VAL A 1 91 ? -24.690 19.473 11.669 1.00 58.06 91 VAL A CA 1
ATOM 676 C C . VAL A 1 91 ? -24.543 18.420 10.559 1.00 58.06 91 VAL A C 1
ATOM 678 O O . VAL A 1 91 ? -23.795 18.600 9.596 1.00 58.06 91 VAL A O 1
ATOM 681 N N . GLU A 1 92 ? -25.265 17.295 10.662 1.00 54.16 92 GLU A N 1
ATOM 682 C CA . GLU A 1 92 ? -25.212 16.209 9.659 1.00 54.16 92 GLU A CA 1
ATOM 683 C C . GLU A 1 92 ? -25.926 16.550 8.337 1.00 54.16 92 GLU A C 1
ATOM 685 O O . GLU A 1 92 ? -25.572 16.011 7.283 1.00 54.16 92 GLU A O 1
ATOM 690 N N . HIS A 1 93 ? -26.900 17.463 8.369 1.00 53.59 93 HIS A N 1
ATOM 691 C CA . HIS A 1 93 ? -27.734 17.824 7.224 1.00 53.59 93 HIS A CA 1
ATOM 692 C C . HIS A 1 93 ? -27.635 19.316 6.896 1.00 53.59 93 HIS A C 1
ATOM 694 O O . HIS A 1 93 ? -28.411 20.134 7.380 1.00 53.59 93 HIS A O 1
ATOM 700 N N . VAL A 1 94 ? -26.691 19.664 6.020 1.00 60.53 94 VAL A N 1
ATOM 701 C CA . VAL A 1 94 ? -26.654 20.980 5.369 1.00 60.53 94 VAL A CA 1
ATOM 702 C C . VAL A 1 94 ? -27.679 20.982 4.233 1.00 60.53 94 VAL A C 1
ATOM 704 O O . VAL A 1 94 ? -27.713 20.044 3.431 1.00 60.53 94 VAL A O 1
ATOM 707 N N . ALA A 1 95 ? -28.527 22.014 4.160 1.00 62.28 95 ALA A N 1
ATOM 708 C CA . ALA A 1 95 ? -29.493 22.165 3.074 1.00 62.28 95 ALA A CA 1
ATOM 709 C C . ALA A 1 95 ? -28.757 22.154 1.726 1.00 62.28 95 ALA A C 1
ATOM 711 O O . ALA A 1 95 ? -27.921 23.020 1.458 1.00 62.28 95 ALA A O 1
ATOM 712 N N . ARG A 1 96 ? -29.047 21.155 0.883 1.00 65.00 96 ARG A N 1
ATOM 713 C CA . ARG A 1 96 ? -28.424 21.042 -0.438 1.00 65.00 96 ARG A CA 1
ATOM 714 C C . ARG A 1 96 ? -28.869 22.218 -1.296 1.00 65.00 96 ARG A C 1
ATOM 716 O O . ARG A 1 96 ? -30.050 22.348 -1.607 1.00 65.00 96 ARG A O 1
ATOM 723 N N . ARG A 1 97 ? -27.913 23.051 -1.686 1.00 72.31 97 ARG A N 1
ATOM 724 C CA . ARG A 1 97 ? -28.096 24.184 -2.597 1.00 72.31 97 ARG A CA 1
ATOM 725 C C . ARG A 1 97 ? -27.231 23.945 -3.822 1.00 72.31 97 ARG A C 1
ATOM 727 O O . ARG A 1 97 ? -26.291 24.684 -4.080 1.00 72.31 97 ARG A O 1
ATOM 734 N N . GLU A 1 98 ? -27.502 22.837 -4.507 1.00 80.44 98 GLU A N 1
ATOM 735 C CA . GLU A 1 98 ? -26.786 22.480 -5.728 1.00 80.44 98 GLU A CA 1
ATOM 736 C C . GLU A 1 98 ? -27.037 23.535 -6.812 1.00 80.44 98 GLU A C 1
ATOM 738 O O . GLU A 1 98 ? -28.095 24.170 -6.831 1.00 80.44 98 GLU A O 1
ATOM 743 N N . ALA A 1 99 ? -26.082 23.700 -7.728 1.00 75.50 99 ALA A N 1
ATOM 744 C CA . ALA A 1 99 ? -26.273 24.573 -8.875 1.00 75.50 99 ALA A CA 1
ATOM 745 C C . ALA A 1 99 ? -27.521 24.146 -9.665 1.00 75.50 99 ALA A C 1
ATOM 747 O O . ALA A 1 99 ? -27.811 22.950 -9.799 1.00 75.50 99 ALA A O 1
ATOM 748 N N . ARG A 1 100 ? -28.245 25.128 -10.218 1.00 79.62 100 ARG A N 1
ATOM 749 C CA . ARG A 1 100 ? -29.413 24.883 -11.079 1.00 79.62 100 ARG A CA 1
ATOM 750 C C . ARG A 1 100 ? -29.107 23.806 -12.128 1.00 79.62 100 ARG A C 1
ATOM 752 O O . ARG A 1 100 ? -27.997 23.739 -12.653 1.00 79.62 100 ARG A O 1
ATOM 759 N N . GLY A 1 101 ? -30.099 22.973 -12.453 1.00 74.50 101 GLY A N 1
ATOM 760 C CA . GLY A 1 101 ? -29.952 21.841 -13.385 1.00 74.50 101 GLY A CA 1
ATOM 761 C C . GLY A 1 101 ? -29.302 22.217 -14.723 1.00 74.50 101 GLY A C 1
ATOM 762 O O . GLY A 1 101 ? -28.436 21.502 -15.218 1.00 74.50 101 GLY A O 1
ATOM 763 N N . THR A 1 102 ? -29.645 23.395 -15.246 1.00 82.38 102 THR A N 1
ATOM 764 C CA . THR A 1 102 ? -29.085 23.958 -16.484 1.00 82.38 102 THR A CA 1
ATOM 765 C C . THR A 1 102 ? -27.586 24.265 -16.407 1.00 82.38 102 THR A C 1
ATOM 767 O O . THR A 1 102 ? -26.915 24.219 -17.431 1.00 82.38 102 THR A O 1
ATOM 770 N N . LEU A 1 103 ? -27.046 24.537 -15.214 1.00 82.50 103 LEU A N 1
ATOM 771 C CA . LEU A 1 103 ? -25.615 24.763 -14.976 1.00 82.50 103 LEU A CA 1
ATOM 772 C C . LEU A 1 103 ? -24.882 23.478 -14.564 1.00 82.50 103 LEU A C 1
ATOM 774 O O . LEU A 1 103 ? -23.723 23.286 -14.920 1.00 82.50 103 LEU A O 1
ATOM 778 N N . SER A 1 104 ? -25.544 22.579 -13.829 1.00 81.06 104 SER A N 1
ATOM 779 C CA . SER A 1 104 ? -24.915 21.343 -13.342 1.00 81.06 104 SER A CA 1
ATOM 780 C C . SER A 1 104 ? -24.760 20.264 -14.415 1.00 81.06 104 SER A C 1
ATOM 782 O O . SER A 1 104 ? -23.805 19.487 -14.346 1.00 81.06 104 SER A O 1
ATOM 784 N N . TRP A 1 105 ? -25.640 20.217 -15.423 1.00 84.25 105 TRP A N 1
ATOM 785 C CA . TRP A 1 105 ? -25.518 19.243 -16.510 1.00 84.25 105 TRP A CA 1
ATOM 786 C C . TRP A 1 105 ? -24.251 19.449 -17.360 1.00 84.25 105 TRP A C 1
ATOM 788 O O . TRP A 1 105 ? -23.488 18.490 -17.470 1.00 84.25 105 TRP A O 1
ATOM 798 N N . PRO A 1 106 ? -23.932 20.662 -17.866 1.00 88.12 106 PRO A N 1
ATOM 799 C CA . PRO A 1 106 ? -22.671 20.902 -18.573 1.00 88.12 106 PRO A CA 1
ATOM 800 C C . PRO A 1 106 ? -21.425 20.570 -17.741 1.00 88.12 106 PRO A C 1
ATOM 802 O O . PRO A 1 106 ? -20.481 19.980 -18.260 1.00 88.12 106 PRO A O 1
ATOM 805 N N . LEU A 1 107 ? -21.426 20.893 -16.441 1.00 86.56 107 LEU A N 1
ATOM 806 C CA . LEU A 1 107 ? -20.326 20.552 -15.527 1.00 86.56 107 LEU A CA 1
ATOM 807 C C . LEU A 1 107 ? -20.135 19.038 -15.397 1.00 86.56 107 LEU A C 1
ATOM 809 O O . LEU A 1 107 ? -19.013 18.541 -15.418 1.00 86.56 107 LEU A O 1
ATOM 813 N N . THR A 1 108 ? -21.239 18.303 -15.271 1.00 86.88 108 THR A N 1
ATOM 814 C CA . THR A 1 108 ? -21.201 16.844 -15.138 1.00 86.88 108 THR A CA 1
ATOM 815 C C . THR A 1 108 ? -20.764 16.194 -16.445 1.00 86.88 108 THR A C 1
ATOM 817 O O . THR A 1 108 ? -19.891 15.331 -16.441 1.00 86.88 108 THR A O 1
ATOM 820 N N . ALA A 1 109 ? -21.322 16.642 -17.571 1.00 87.75 109 ALA A N 1
ATOM 821 C CA . ALA A 1 109 ? -21.002 16.118 -18.892 1.00 87.75 109 ALA A CA 1
ATOM 822 C C . ALA A 1 109 ? -19.527 16.344 -19.259 1.00 87.75 109 ALA A C 1
ATOM 824 O O . ALA A 1 109 ? -18.877 15.419 -19.737 1.00 87.75 109 ALA A O 1
ATOM 825 N N . THR A 1 110 ? -18.973 17.532 -18.991 1.00 87.50 110 THR A N 1
ATOM 826 C CA . THR A 1 110 ? -17.562 17.825 -19.297 1.00 87.50 110 THR A CA 1
ATOM 827 C C . THR A 1 110 ? -16.599 17.054 -18.397 1.00 87.50 110 THR A C 1
ATOM 829 O O . THR A 1 110 ? -15.623 16.501 -18.898 1.00 87.50 110 THR A O 1
ATOM 832 N N . ALA A 1 111 ? -16.884 16.934 -17.097 1.00 85.69 111 ALA A N 1
ATOM 833 C CA . ALA A 1 111 ? -16.051 16.159 -16.177 1.00 85.69 111 ALA A CA 1
ATOM 834 C C . ALA A 1 111 ? -16.072 14.651 -16.489 1.00 85.69 111 ALA A C 1
ATOM 836 O O . ALA A 1 111 ? -15.021 14.010 -16.514 1.00 85.69 111 ALA A O 1
ATOM 837 N N . VAL A 1 112 ? -17.250 14.083 -16.774 1.00 85.44 112 VAL A N 1
ATOM 838 C CA . VAL A 1 112 ? -17.374 12.679 -17.199 1.00 85.44 112 VAL A CA 1
ATOM 839 C C . VAL A 1 112 ? -16.709 12.470 -18.558 1.00 85.44 112 VAL A C 1
ATOM 841 O O . VAL A 1 112 ? -15.976 11.501 -18.724 1.00 85.44 112 VAL A O 1
ATOM 844 N N . GLY A 1 113 ? -16.891 13.397 -19.502 1.00 83.31 113 GLY A N 1
ATOM 845 C CA . GLY A 1 113 ? -16.205 13.374 -20.792 1.00 83.31 113 GLY A CA 1
ATOM 846 C C . GLY A 1 113 ? -14.684 13.340 -20.634 1.00 83.31 113 GLY A C 1
ATOM 847 O O . GLY A 1 113 ? -14.033 12.491 -21.230 1.00 83.31 113 GLY A O 1
ATOM 848 N N . ALA A 1 114 ? -14.112 14.178 -19.765 1.00 80.50 114 ALA A N 1
ATOM 849 C CA . ALA A 1 114 ? -12.670 14.202 -19.505 1.00 80.50 114 ALA A CA 1
ATOM 850 C C . ALA A 1 114 ? -12.121 12.878 -18.938 1.00 80.50 114 ALA A C 1
ATOM 852 O O . ALA A 1 114 ? -10.971 12.532 -19.222 1.00 80.50 114 ALA A O 1
ATOM 853 N N . LEU A 1 115 ? -12.924 12.147 -18.157 1.00 81.88 115 LEU A N 1
ATOM 854 C CA . LEU A 1 115 ? -12.593 10.815 -17.647 1.00 81.88 115 LEU A CA 1
ATOM 855 C C . LEU A 1 115 ? -12.708 9.746 -18.743 1.00 81.88 115 LEU A C 1
ATOM 857 O O . LEU A 1 115 ? -11.776 8.976 -18.952 1.00 81.88 115 LEU A O 1
ATOM 861 N N . VAL A 1 116 ? -13.836 9.713 -19.460 1.00 81.31 116 VAL A N 1
ATOM 862 C CA . VAL A 1 116 ? -14.094 8.734 -20.530 1.00 81.31 116 VAL A CA 1
ATOM 863 C C . VAL A 1 116 ? -13.043 8.849 -21.631 1.00 81.31 116 VAL A C 1
ATOM 865 O O . VAL A 1 116 ? -12.492 7.839 -22.056 1.00 81.31 116 VAL A O 1
ATOM 868 N N . LEU A 1 117 ? -12.702 10.073 -22.037 1.00 78.75 117 LEU A N 1
ATOM 869 C CA . LEU A 1 117 ? -11.668 10.330 -23.039 1.00 78.75 117 LEU A CA 1
ATOM 870 C C . LEU A 1 117 ? -10.257 9.950 -22.568 1.00 78.75 117 LEU A C 1
ATOM 872 O O . LEU A 1 117 ? -9.403 9.665 -23.401 1.00 78.75 117 LEU A O 1
ATOM 876 N N . GLY A 1 118 ? -10.002 9.946 -21.257 1.00 75.19 118 GLY A N 1
ATOM 877 C CA . GLY A 1 118 ? -8.734 9.476 -20.695 1.00 75.19 118 GLY A CA 1
ATOM 878 C C . GLY A 1 118 ? -8.611 7.952 -20.668 1.00 75.19 118 GLY A C 1
ATOM 879 O O . GLY A 1 118 ? -7.528 7.427 -20.902 1.00 75.19 118 GLY A O 1
ATOM 880 N N . LEU A 1 119 ? -9.719 7.241 -20.440 1.00 73.62 119 LEU A N 1
ATOM 881 C CA . LEU A 1 119 ? -9.762 5.775 -20.432 1.00 73.62 119 LEU A CA 1
ATOM 882 C C . LEU A 1 119 ? -9.834 5.171 -21.839 1.00 73.62 119 LEU A C 1
ATOM 884 O O . LEU A 1 119 ? -9.242 4.126 -22.088 1.00 73.62 119 LEU A O 1
ATOM 888 N N . TRP A 1 120 ? -10.548 5.819 -22.760 1.00 73.12 120 TRP A N 1
ATOM 889 C CA . TRP A 1 120 ? -10.837 5.279 -24.089 1.00 73.12 120 TRP A CA 1
ATOM 890 C C . TRP A 1 120 ? -10.065 6.011 -25.188 1.00 73.12 120 TRP A C 1
ATOM 892 O O . TRP A 1 120 ? -10.617 6.530 -26.156 1.00 73.12 120 TRP A O 1
ATOM 902 N N . THR A 1 121 ? -8.745 6.053 -25.036 1.00 71.56 121 THR A N 1
ATOM 903 C CA . THR A 1 121 ? -7.844 6.721 -25.989 1.00 71.56 121 THR A CA 1
ATOM 904 C C . THR A 1 121 ? -7.797 6.037 -27.356 1.00 71.56 121 THR A C 1
ATOM 906 O O . THR A 1 121 ? -7.431 6.673 -28.338 1.00 71.56 121 THR A O 1
ATOM 909 N N . ALA A 1 122 ? -8.202 4.767 -27.430 1.00 68.31 122 ALA A N 1
ATOM 910 C CA . ALA A 1 122 ? -8.161 3.944 -28.635 1.00 68.31 122 ALA A CA 1
ATOM 911 C C . ALA A 1 122 ? -9.548 3.686 -29.271 1.00 68.31 122 ALA A C 1
ATOM 913 O O . ALA A 1 122 ? -9.697 2.710 -30.005 1.00 68.31 122 ALA A O 1
ATOM 914 N N . VAL A 1 123 ? -10.581 4.515 -29.008 1.00 71.00 123 VAL A N 1
ATOM 915 C CA . VAL A 1 123 ? -11.819 4.444 -29.824 1.00 71.00 123 VAL A CA 1
ATOM 916 C C . VAL A 1 123 ? -11.485 4.934 -31.239 1.00 71.00 123 VAL A C 1
ATOM 918 O O . VAL A 1 123 ? -10.956 6.045 -31.361 1.00 71.00 123 VAL A O 1
ATOM 921 N N . PRO A 1 124 ? -11.862 4.202 -32.303 1.00 69.50 124 PRO A N 1
ATOM 922 C CA . PRO A 1 124 ? -11.879 4.757 -33.654 1.00 69.50 124 PRO A CA 1
ATOM 923 C C . PRO A 1 124 ? -12.675 6.070 -33.701 1.00 69.50 124 PRO A C 1
ATOM 925 O O . PRO A 1 124 ? -13.773 6.143 -33.148 1.00 69.50 124 PRO A O 1
ATOM 928 N N . TYR A 1 125 ? -12.135 7.109 -34.342 1.00 72.94 125 TYR A N 1
ATOM 929 C CA . TYR A 1 125 ? -12.731 8.457 -34.397 1.00 72.94 125 TYR A CA 1
ATOM 930 C C . TYR A 1 125 ? -12.856 9.178 -33.044 1.00 72.94 125 TYR A C 1
ATOM 932 O O . TYR A 1 125 ? -13.514 10.217 -32.944 1.00 72.94 125 TYR A O 1
ATOM 940 N N . GLY A 1 126 ? -12.214 8.666 -31.992 1.00 77.81 126 GLY A N 1
ATOM 941 C CA . GLY A 1 126 ? -12.056 9.400 -30.742 1.00 77.81 126 GLY A CA 1
ATOM 942 C C . GLY A 1 126 ? -11.190 10.657 -30.935 1.00 77.81 126 GLY A C 1
ATOM 943 O O . GLY A 1 126 ? -10.404 10.724 -31.879 1.00 77.81 126 GLY A O 1
ATOM 944 N N . PRO A 1 127 ? -11.256 11.651 -30.030 1.00 79.25 127 PRO A N 1
ATOM 945 C CA . PRO A 1 127 ? -10.464 12.882 -30.137 1.00 79.25 127 PRO A CA 1
ATOM 946 C C . PRO A 1 127 ? -8.960 12.649 -30.312 1.00 79.25 127 PRO A C 1
ATOM 948 O O . PRO A 1 127 ? -8.301 13.391 -31.036 1.00 79.25 127 PRO A O 1
ATOM 951 N N . PHE A 1 128 ? -8.423 11.607 -29.672 1.00 78.50 128 PHE A N 1
ATOM 952 C CA . PHE A 1 128 ? -7.019 11.231 -29.805 1.00 78.50 128 PHE A CA 1
ATOM 953 C C . PHE A 1 128 ? -6.690 10.670 -31.197 1.00 78.50 128 PHE A C 1
ATOM 955 O O . PHE A 1 128 ? -5.717 11.094 -31.816 1.00 78.50 128 PHE A O 1
ATOM 962 N N . ASP A 1 129 ? -7.527 9.769 -31.714 1.00 78.06 129 ASP A N 1
ATOM 963 C CA . ASP A 1 129 ? -7.388 9.212 -33.062 1.00 78.06 129 ASP A CA 1
ATOM 964 C C . ASP A 1 129 ? -7.510 10.308 -34.136 1.00 78.06 129 ASP A C 1
ATOM 966 O O . ASP A 1 129 ? -6.680 10.401 -35.035 1.00 78.06 129 ASP A O 1
ATOM 970 N N . LEU A 1 130 ? -8.461 11.234 -33.975 1.00 84.31 130 LEU A N 1
ATOM 971 C CA . LEU A 1 130 ? -8.607 12.400 -34.853 1.00 84.31 130 LEU A CA 1
ATOM 972 C C . LEU A 1 130 ? -7.362 13.296 -34.839 1.00 84.31 130 LEU A C 1
ATOM 974 O O . LEU A 1 130 ? -6.884 13.699 -35.898 1.00 84.31 130 LEU A O 1
ATOM 978 N N . ALA A 1 131 ? -6.804 13.589 -33.660 1.00 83.94 131 ALA A N 1
ATOM 979 C CA . ALA A 1 131 ? -5.574 14.373 -33.551 1.00 83.94 131 ALA A CA 1
ATOM 980 C C . ALA A 1 131 ? -4.396 13.681 -34.255 1.00 83.94 131 ALA A C 1
ATOM 982 O O . ALA A 1 131 ? -3.607 14.333 -34.939 1.00 83.94 131 ALA A O 1
ATOM 983 N N . ARG A 1 132 ? -4.310 12.353 -34.140 1.00 79.75 132 ARG A N 1
ATOM 984 C CA . ARG A 1 132 ? -3.286 11.533 -34.789 1.00 79.75 132 ARG A CA 1
ATOM 985 C C . ARG A 1 132 ? -3.433 11.519 -36.311 1.00 79.75 132 ARG A C 1
ATOM 987 O O . ARG A 1 132 ? -2.429 11.657 -37.001 1.00 79.75 132 ARG A O 1
ATOM 994 N N . GLN A 1 133 ? -4.662 11.434 -36.822 1.00 83.12 133 GLN A N 1
ATOM 995 C CA . GLN A 1 133 ? -4.962 11.535 -38.255 1.00 83.12 133 GLN A CA 1
ATOM 996 C C . GLN A 1 133 ? -4.621 12.924 -38.820 1.00 83.12 133 GLN A C 1
ATOM 998 O O . GLN A 1 133 ? -4.054 13.042 -39.906 1.00 83.12 133 GLN A O 1
ATOM 1003 N N . ILE A 1 134 ? -4.917 13.995 -38.074 1.00 87.25 134 ILE A N 1
ATOM 1004 C CA . ILE A 1 134 ? -4.507 15.357 -38.448 1.00 87.25 134 ILE A CA 1
ATOM 1005 C C . ILE A 1 134 ? -2.979 15.446 -38.494 1.00 87.25 134 ILE A C 1
ATOM 1007 O O . ILE A 1 134 ? -2.426 15.932 -39.479 1.00 87.25 134 ILE A O 1
ATOM 1011 N N . ALA A 1 135 ? -2.294 14.936 -37.467 1.00 85.69 135 ALA A N 1
ATOM 1012 C CA . ALA A 1 135 ? -0.839 14.923 -37.422 1.00 85.69 135 ALA A CA 1
ATOM 1013 C C . ALA A 1 135 ? -0.242 14.134 -38.596 1.00 85.69 135 ALA A C 1
ATOM 1015 O O . ALA A 1 135 ? 0.643 14.663 -39.260 1.00 85.69 135 ALA A O 1
ATOM 1016 N N . SER A 1 136 ? -0.755 12.938 -38.917 1.00 85.31 136 SER A N 1
ATOM 1017 C CA . SER A 1 136 ? -0.282 12.160 -40.072 1.00 85.31 136 SER A CA 1
ATOM 1018 C C . SER A 1 136 ? -0.485 12.884 -41.396 1.00 85.31 136 SER A C 1
ATOM 1020 O O . SER A 1 136 ? 0.381 12.823 -42.262 1.00 85.31 136 SER A O 1
ATOM 1022 N N . ASN A 1 137 ? -1.600 13.603 -41.552 1.00 88.25 137 ASN A N 1
ATOM 1023 C CA . ASN A 1 137 ? -1.875 14.363 -42.771 1.00 88.25 137 ASN A CA 1
ATOM 1024 C C . ASN A 1 137 ? -0.909 15.543 -42.944 1.00 88.25 137 ASN A C 1
ATOM 1026 O O . ASN A 1 137 ? -0.555 15.880 -44.069 1.00 88.25 137 ASN A O 1
ATOM 1030 N N . VAL A 1 138 ? -0.482 16.168 -41.842 1.00 90.94 138 VAL A N 1
ATOM 1031 C CA . VAL A 1 138 ? 0.447 17.309 -41.865 1.00 90.94 138 VAL A CA 1
ATOM 1032 C C . VAL A 1 138 ? 1.900 16.856 -42.012 1.00 90.94 138 VAL A C 1
ATOM 1034 O O . VAL A 1 138 ? 2.656 17.469 -42.760 1.00 90.94 138 VAL A O 1
ATOM 1037 N N . THR A 1 139 ? 2.311 15.804 -41.302 1.00 88.31 139 THR A N 1
ATOM 1038 C CA . THR A 1 139 ? 3.713 15.354 -41.267 1.00 88.31 139 THR A CA 1
ATOM 1039 C C . THR A 1 139 ? 4.047 14.319 -42.338 1.00 88.31 139 THR A C 1
ATOM 1041 O O . THR A 1 139 ? 5.220 14.035 -42.563 1.00 88.31 139 THR A O 1
ATOM 1044 N N . GLY A 1 140 ? 3.037 13.715 -42.970 1.00 84.44 140 GLY A N 1
ATOM 1045 C CA . GLY A 1 140 ? 3.199 12.555 -43.849 1.00 84.44 140 GLY A CA 1
ATOM 1046 C C . GLY A 1 140 ? 3.548 11.260 -43.104 1.00 84.44 140 GLY A C 1
ATOM 1047 O O . GLY A 1 140 ? 3.729 10.222 -43.738 1.00 84.44 140 GLY A O 1
ATOM 1048 N N . PHE A 1 141 ? 3.646 11.292 -41.769 1.00 79.19 141 PHE A N 1
ATOM 1049 C CA . PHE A 1 141 ? 3.981 10.120 -40.970 1.00 79.19 141 PHE A CA 1
ATOM 1050 C C . PHE A 1 141 ? 2.752 9.226 -40.797 1.00 79.19 141 PHE A C 1
ATOM 1052 O O . PHE A 1 141 ? 1.775 9.609 -40.151 1.00 79.19 141 PHE A O 1
ATOM 1059 N N . LEU A 1 142 ? 2.797 8.020 -41.364 1.00 74.81 142 LEU A N 1
ATOM 1060 C CA . LEU A 1 142 ? 1.714 7.055 -41.229 1.00 74.81 142 LEU A CA 1
ATOM 1061 C C . LEU A 1 142 ? 1.782 6.361 -39.879 1.00 74.81 142 LEU A C 1
ATOM 1063 O O . LEU A 1 142 ? 2.724 5.650 -39.536 1.00 74.81 142 LEU A O 1
ATOM 1067 N N . PHE A 1 143 ? 0.712 6.539 -39.133 1.00 68.62 143 PHE A N 1
ATOM 1068 C CA . PHE A 1 143 ? 0.508 5.865 -37.880 1.00 68.62 143 PHE A CA 1
ATOM 1069 C C . PHE A 1 143 ? -0.297 4.573 -38.084 1.00 68.62 143 PHE A C 1
ATOM 1071 O O . PHE A 1 143 ? -1.303 4.608 -38.793 1.00 68.62 143 PHE A O 1
ATOM 1078 N N . PRO A 1 144 ? 0.069 3.457 -37.426 1.00 67.00 144 PRO A N 1
ATOM 1079 C CA . PRO A 1 144 ? -0.767 2.261 -37.421 1.00 67.00 144 PRO A CA 1
ATOM 1080 C C . PRO A 1 144 ? -2.181 2.570 -36.916 1.00 67.00 144 PRO A C 1
ATOM 1082 O O . PRO A 1 144 ? -2.334 3.248 -35.896 1.00 67.00 144 PRO A O 1
ATOM 1085 N N . ALA A 1 145 ? -3.197 2.071 -37.624 1.00 63.41 145 ALA A N 1
ATOM 1086 C CA . ALA A 1 145 ? -4.587 2.173 -37.195 1.00 63.41 145 ALA A CA 1
ATOM 1087 C C . ALA A 1 145 ? -4.815 1.348 -35.920 1.00 63.41 145 ALA A C 1
ATOM 1089 O O . ALA A 1 145 ? -4.257 0.257 -35.771 1.00 63.41 145 ALA A O 1
ATOM 1090 N N . PHE A 1 146 ? -5.655 1.844 -35.009 1.00 62.84 146 PHE A N 1
ATOM 1091 C CA . PHE A 1 146 ? -6.044 1.065 -33.836 1.00 62.84 146 PHE A CA 1
ATOM 1092 C C . PHE A 1 146 ? -6.888 -0.135 -34.259 1.00 62.84 146 PHE A C 1
ATOM 1094 O O . PHE A 1 146 ? -7.913 0.012 -34.925 1.00 62.84 146 PHE A O 1
ATOM 1101 N N . SER A 1 147 ? -6.491 -1.326 -33.822 1.00 59.06 147 SER A N 1
ATOM 1102 C CA . SER A 1 147 ? -7.372 -2.485 -33.820 1.00 59.06 147 SER A CA 1
ATOM 1103 C C . SER A 1 147 ? -8.118 -2.512 -32.486 1.00 59.06 147 SER A C 1
ATOM 1105 O O . SER A 1 147 ? -7.523 -2.624 -31.416 1.00 59.06 147 SER A O 1
ATOM 1107 N N . PHE A 1 148 ? -9.444 -2.362 -32.529 1.00 59.81 148 PHE A N 1
ATOM 1108 C CA . PHE A 1 148 ? -10.273 -2.519 -31.336 1.00 59.81 148 PHE A CA 1
ATOM 1109 C C . PHE A 1 148 ? -10.628 -3.999 -31.164 1.00 59.81 148 PHE A C 1
ATOM 1111 O O . PHE A 1 148 ? -11.693 -4.448 -31.583 1.00 59.81 148 PHE A O 1
ATOM 1118 N N . VAL A 1 149 ? -9.712 -4.771 -30.579 1.00 61.28 149 VAL A N 1
ATOM 1119 C CA . VAL A 1 149 ? -9.966 -6.163 -30.186 1.00 61.28 149 VAL A CA 1
ATOM 1120 C C . VAL A 1 149 ? -9.758 -6.262 -28.681 1.00 61.28 149 VAL A C 1
ATOM 1122 O O . VAL A 1 149 ? -8.632 -6.259 -28.200 1.00 61.28 149 VAL A O 1
ATOM 1125 N N . ALA A 1 150 ? -10.852 -6.294 -27.919 1.00 65.00 150 ALA A N 1
ATOM 1126 C CA . ALA A 1 150 ? -10.777 -6.520 -26.480 1.00 65.00 150 ALA A CA 1
ATOM 1127 C C . ALA A 1 150 ? -10.599 -8.021 -26.210 1.00 65.00 150 ALA A C 1
ATOM 1129 O O . ALA A 1 150 ? -11.449 -8.832 -26.585 1.00 65.00 150 ALA A O 1
ATOM 1130 N N . GLY A 1 151 ? -9.502 -8.388 -25.549 1.00 69.56 151 GLY A N 1
ATOM 1131 C CA . GLY A 1 151 ? -9.272 -9.743 -25.060 1.00 69.56 151 GLY A CA 1
ATOM 1132 C C . GLY A 1 151 ? -9.953 -9.916 -23.709 1.00 69.56 151 GLY A C 1
ATOM 1133 O O . GLY A 1 151 ? -9.353 -9.612 -22.681 1.00 69.56 151 GLY A O 1
ATOM 1134 N N . LEU A 1 152 ? -11.216 -10.350 -23.703 1.00 76.56 152 LEU A N 1
ATOM 1135 C CA . LEU A 1 152 ? -11.986 -10.554 -22.474 1.00 76.56 152 LEU A CA 1
ATOM 1136 C C . LEU A 1 152 ? -12.111 -12.045 -22.156 1.00 76.56 152 LEU A C 1
ATOM 1138 O O . LEU A 1 152 ? -12.552 -12.839 -22.984 1.00 76.56 152 LEU A O 1
ATOM 1142 N N . SER A 1 153 ? -11.759 -12.411 -20.927 1.00 79.06 153 SER A N 1
ATOM 1143 C CA . SER A 1 153 ? -12.008 -13.739 -20.367 1.00 79.06 153 SER A CA 1
ATOM 1144 C C . SER A 1 153 ? -13.366 -13.797 -19.654 1.00 79.06 153 SER A C 1
ATOM 1146 O O . SER A 1 153 ? -13.905 -12.761 -19.258 1.00 79.06 153 SER A O 1
ATOM 1148 N N . LEU A 1 154 ? -13.899 -15.007 -19.446 1.00 80.31 154 LEU A N 1
ATOM 1149 C CA . LEU A 1 154 ? -15.103 -15.230 -18.630 1.00 80.31 154 LEU A CA 1
ATOM 1150 C C . LEU A 1 154 ? -14.900 -14.857 -17.152 1.00 80.31 154 LEU A C 1
ATOM 1152 O O . LEU A 1 154 ? -15.861 -14.479 -16.485 1.00 80.31 154 LEU A O 1
ATOM 1156 N N . TRP A 1 155 ? -13.666 -14.957 -16.649 1.00 87.38 155 TRP A N 1
ATOM 1157 C CA . TRP A 1 155 ? -13.306 -14.505 -15.308 1.00 87.38 155 TRP A CA 1
ATOM 1158 C C . TRP A 1 155 ? -13.171 -12.985 -15.303 1.00 87.38 155 TRP A C 1
ATOM 1160 O O . TRP A 1 155 ? -12.546 -12.390 -16.186 1.00 87.38 155 TRP A O 1
ATOM 1170 N N . VAL A 1 156 ? -13.788 -12.352 -14.310 1.00 91.00 156 VAL A N 1
ATOM 1171 C CA . VAL A 1 156 ? -13.852 -10.895 -14.205 1.00 91.00 156 VAL A CA 1
ATOM 1172 C C . VAL A 1 156 ? -12.751 -10.428 -13.251 1.00 91.00 156 VAL A C 1
ATOM 1174 O O . VAL A 1 156 ? -12.551 -11.050 -12.215 1.00 91.00 156 VAL A O 1
ATOM 1177 N N . PRO A 1 157 ? -12.054 -9.313 -13.530 1.00 93.88 157 PRO A N 1
ATOM 1178 C CA . PRO A 1 157 ? -11.110 -8.734 -12.590 1.00 93.88 157 PRO A CA 1
ATOM 1179 C C . PRO A 1 157 ? -11.728 -8.533 -11.192 1.00 93.88 157 PRO A C 1
ATOM 1181 O O . PRO A 1 157 ? -12.779 -7.886 -11.081 1.00 93.88 157 PRO A O 1
ATOM 1184 N N . PRO A 1 158 ? -11.067 -8.973 -10.104 1.00 94.81 158 PRO A N 1
ATOM 1185 C CA . PRO A 1 158 ? -11.655 -8.950 -8.762 1.00 94.81 158 PRO A CA 1
ATOM 1186 C C . PRO A 1 158 ? -12.046 -7.545 -8.296 1.00 94.81 158 PRO A C 1
ATOM 1188 O O . PRO A 1 158 ? -13.001 -7.365 -7.537 1.00 94.81 158 PRO A O 1
ATOM 1191 N N . PHE A 1 159 ? -11.344 -6.515 -8.780 1.00 96.00 159 PHE A N 1
ATOM 1192 C CA . PHE A 1 159 ? -11.669 -5.127 -8.467 1.00 96.00 159 PHE A CA 1
ATOM 1193 C C . PHE A 1 159 ? -13.081 -4.734 -8.930 1.00 96.00 159 PHE A C 1
ATOM 1195 O O . PHE A 1 159 ? -13.750 -3.967 -8.238 1.00 96.00 159 PHE A O 1
ATOM 1202 N N . LEU A 1 160 ? -13.578 -5.279 -10.048 1.00 95.38 160 LEU A N 1
ATOM 1203 C CA . LEU A 1 160 ? -14.922 -4.981 -10.550 1.00 95.38 160 LEU A CA 1
ATOM 1204 C C . LEU A 1 160 ? -16.007 -5.575 -9.659 1.00 95.38 160 LEU A C 1
ATOM 1206 O O . LEU A 1 160 ? -17.024 -4.921 -9.438 1.00 95.38 160 LEU A O 1
ATOM 1210 N N . ILE A 1 161 ? -15.775 -6.758 -9.086 1.00 96.38 161 ILE A N 1
ATOM 1211 C CA . ILE A 1 161 ? -16.699 -7.386 -8.132 1.00 96.38 161 ILE A CA 1
ATOM 1212 C C . ILE A 1 161 ? -16.923 -6.447 -6.942 1.00 96.38 161 ILE A C 1
ATOM 1214 O O . ILE A 1 161 ? -18.061 -6.164 -6.559 1.00 96.38 161 ILE A O 1
ATOM 1218 N N . PHE A 1 162 ? -15.841 -5.883 -6.402 1.00 96.56 162 PHE A N 1
ATOM 1219 C CA . PHE A 1 162 ? -15.926 -4.894 -5.332 1.00 96.56 162 PHE A CA 1
ATOM 1220 C C . PHE A 1 162 ? -16.596 -3.587 -5.783 1.00 96.56 162 PHE A C 1
ATOM 1222 O O . PHE A 1 162 ? -17.460 -3.080 -5.065 1.00 96.56 162 PHE A O 1
ATOM 1229 N N . LEU A 1 163 ? -16.254 -3.056 -6.967 1.00 94.00 163 LEU A N 1
ATOM 1230 C CA . LEU A 1 163 ? -16.868 -1.837 -7.520 1.00 94.00 163 LEU A CA 1
ATOM 1231 C C . LEU A 1 163 ? -18.381 -1.973 -7.727 1.00 94.00 163 LEU A C 1
ATOM 1233 O O . LEU A 1 163 ? -19.115 -1.031 -7.431 1.00 94.00 163 LEU A O 1
ATOM 1237 N N . ILE A 1 164 ? -18.855 -3.143 -8.159 1.00 94.81 164 ILE A N 1
ATOM 1238 C CA . ILE A 1 164 ? -20.283 -3.455 -8.302 1.00 94.81 164 ILE A CA 1
ATOM 1239 C C . ILE A 1 164 ? -20.948 -3.629 -6.928 1.00 94.81 164 ILE A C 1
ATOM 1241 O O . ILE A 1 164 ? -22.077 -3.180 -6.722 1.00 94.81 164 ILE A O 1
ATOM 1245 N N . GLY A 1 165 ? -20.256 -4.232 -5.957 1.00 94.50 165 GLY A N 1
ATOM 1246 C CA . GLY A 1 165 ? -20.780 -4.432 -4.603 1.00 94.50 165 GLY A CA 1
ATOM 1247 C C . GLY A 1 165 ? -20.944 -3.141 -3.790 1.00 94.50 165 GLY A C 1
ATOM 1248 O O . GLY A 1 165 ? -21.873 -3.024 -2.989 1.00 94.50 165 GLY A O 1
ATOM 1249 N N . ILE A 1 166 ? -20.094 -2.133 -4.008 1.00 94.69 166 ILE A N 1
ATOM 1250 C CA . ILE A 1 166 ? -20.131 -0.849 -3.285 1.00 94.69 166 ILE A CA 1
ATOM 1251 C C . ILE A 1 166 ? -21.500 -0.144 -3.335 1.00 94.69 166 ILE A C 1
ATOM 1253 O O . ILE A 1 166 ? -22.031 0.150 -2.258 1.00 94.69 166 ILE A O 1
ATOM 1257 N N . PRO A 1 167 ? -22.110 0.147 -4.504 1.00 93.25 167 PRO A N 1
ATOM 1258 C CA . PRO A 1 167 ? -23.411 0.814 -4.549 1.00 93.25 167 PRO A CA 1
ATOM 1259 C C . PRO A 1 167 ? -24.497 -0.000 -3.837 1.00 93.25 167 PRO A C 1
ATOM 1261 O O . PRO A 1 167 ? -25.320 0.577 -3.126 1.00 93.25 167 PRO A O 1
ATOM 1264 N N . ILE A 1 168 ? -24.453 -1.333 -3.936 1.00 93.31 168 ILE A N 1
ATOM 1265 C CA . ILE A 1 168 ? -25.383 -2.235 -3.245 1.00 93.31 168 ILE A CA 1
ATOM 1266 C C . ILE A 1 168 ? -25.239 -2.076 -1.721 1.00 93.31 168 ILE A C 1
ATOM 1268 O O . ILE A 1 168 ? -26.224 -1.860 -1.013 1.00 93.31 168 ILE A O 1
ATOM 1272 N N . VAL A 1 169 ? -24.008 -2.099 -1.205 1.00 92.00 169 VAL A N 1
ATOM 1273 C CA . VAL A 1 169 ? -23.710 -1.925 0.228 1.00 92.00 169 VAL A CA 1
ATOM 1274 C C . VAL A 1 169 ? -24.096 -0.533 0.740 1.00 92.00 169 VAL A C 1
ATOM 1276 O O . VAL A 1 169 ? -24.529 -0.393 1.886 1.00 92.00 169 VAL A O 1
ATOM 1279 N N . VAL A 1 170 ? -23.954 0.509 -0.081 1.00 91.38 170 VAL A N 1
ATOM 1280 C CA . VAL A 1 170 ? -24.306 1.886 0.300 1.00 91.38 170 VAL A CA 1
ATOM 1281 C C . VAL A 1 170 ? -25.822 2.091 0.359 1.00 91.38 170 VAL A C 1
ATOM 1283 O O . VAL A 1 170 ? -26.301 2.784 1.259 1.00 91.38 170 VAL A O 1
ATOM 1286 N N . VAL A 1 171 ? -26.572 1.500 -0.575 1.00 92.44 171 VAL A N 1
ATOM 1287 C CA . VAL A 1 171 ? -28.033 1.649 -0.668 1.00 92.44 171 VAL A CA 1
ATOM 1288 C C . VAL A 1 171 ? -28.755 0.813 0.390 1.00 92.44 171 VAL A C 1
ATOM 1290 O O . VAL A 1 171 ? -29.718 1.284 1.005 1.00 92.44 171 VAL A O 1
ATOM 1293 N N . LEU A 1 172 ? -28.297 -0.417 0.634 1.00 92.19 172 LEU A N 1
ATOM 1294 C CA . LEU A 1 172 ? -28.935 -1.319 1.588 1.00 92.19 172 LEU A CA 1
ATOM 1295 C C . LEU A 1 172 ? -28.704 -0.892 3.048 1.00 92.19 172 LEU A C 1
ATOM 1297 O O . LEU A 1 172 ? -27.725 -0.237 3.412 1.00 92.19 172 LEU A O 1
ATOM 1301 N N . LYS A 1 173 ? -29.621 -1.306 3.930 1.00 91.19 173 LYS A N 1
ATOM 1302 C CA . LYS A 1 173 ? -29.599 -0.989 5.369 1.00 91.19 173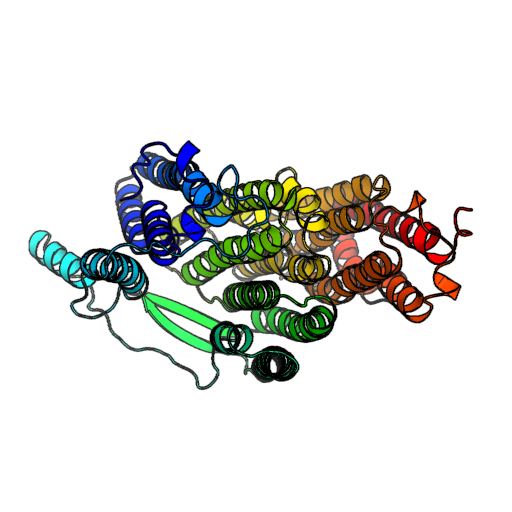 LYS A CA 1
ATOM 1303 C C . LYS A 1 173 ? -29.664 -2.256 6.225 1.00 91.19 173 LYS A C 1
ATOM 1305 O O . LYS A 1 173 ? -30.074 -3.319 5.764 1.00 91.19 173 LYS A O 1
ATOM 1310 N N . GLY A 1 174 ? -29.259 -2.135 7.492 1.00 88.00 174 GLY A N 1
ATOM 1311 C CA . GLY A 1 174 ? -29.383 -3.202 8.493 1.00 88.00 174 GLY A CA 1
ATOM 1312 C C . GLY A 1 174 ? -28.726 -4.522 8.072 1.00 88.00 174 GLY A C 1
ATOM 1313 O O . GLY A 1 174 ? -27.600 -4.526 7.573 1.00 88.00 174 GLY A O 1
ATOM 1314 N N . ARG A 1 175 ? -29.447 -5.637 8.264 1.00 90.00 175 ARG A N 1
ATOM 1315 C CA . ARG A 1 175 ? -28.979 -6.993 7.921 1.00 90.00 175 ARG A CA 1
ATOM 1316 C C . ARG A 1 175 ? -28.745 -7.182 6.422 1.00 90.00 175 ARG A C 1
ATOM 1318 O O . ARG A 1 175 ? -27.761 -7.811 6.057 1.00 90.00 175 ARG A O 1
ATOM 1325 N N . ALA A 1 176 ? -29.573 -6.592 5.556 1.00 92.44 176 ALA A N 1
ATOM 1326 C CA . ALA A 1 176 ? -29.403 -6.703 4.103 1.00 92.44 176 ALA A CA 1
ATOM 1327 C C . ALA A 1 176 ? -28.049 -6.137 3.643 1.00 92.44 176 ALA A C 1
ATOM 1329 O O . ALA A 1 176 ? -27.370 -6.737 2.817 1.00 92.44 176 ALA A O 1
ATOM 1330 N N . ARG A 1 177 ? -27.604 -5.029 4.252 1.00 91.56 177 ARG A N 1
ATOM 1331 C CA . ARG A 1 177 ? -26.264 -4.477 4.013 1.00 91.56 177 ARG A CA 1
ATOM 1332 C C . ARG A 1 177 ? -25.156 -5.420 4.465 1.00 91.56 177 ARG A C 1
ATOM 1334 O O . ARG A 1 177 ? -24.161 -5.547 3.767 1.00 91.56 177 ARG A O 1
ATOM 1341 N N . GLN A 1 178 ? -25.304 -6.045 5.635 1.00 90.81 178 GLN A N 1
ATOM 1342 C CA . GLN A 1 178 ? -24.313 -7.001 6.138 1.00 90.81 178 GLN A CA 1
ATOM 1343 C C . GLN A 1 178 ? -24.200 -8.207 5.202 1.00 90.81 178 GLN A C 1
ATOM 1345 O O . GLN A 1 178 ? -23.090 -8.583 4.845 1.00 90.81 178 GLN A O 1
ATOM 1350 N N . VAL A 1 179 ? -25.334 -8.745 4.744 1.00 93.38 179 VAL A N 1
ATOM 1351 C CA . VAL A 1 179 ? -25.363 -9.837 3.763 1.00 93.38 179 VAL A CA 1
ATOM 1352 C C . VAL A 1 179 ? -24.705 -9.408 2.455 1.00 93.38 179 VAL A C 1
ATOM 1354 O O . VAL A 1 179 ? -23.824 -10.112 1.986 1.00 93.38 179 VAL A O 1
ATOM 1357 N N . ALA A 1 180 ? -25.049 -8.243 1.900 1.00 94.44 180 ALA A N 1
ATOM 1358 C CA . ALA A 1 180 ? -24.439 -7.755 0.660 1.00 94.44 180 ALA A CA 1
ATOM 1359 C C . ALA A 1 180 ? -22.927 -7.523 0.789 1.00 94.44 180 ALA A C 1
ATOM 1361 O O . ALA A 1 180 ? -22.171 -7.830 -0.129 1.00 94.44 180 ALA A O 1
ATOM 1362 N N . LEU A 1 181 ? -22.477 -7.016 1.937 1.00 93.75 181 LEU A N 1
ATOM 1363 C CA . LEU A 1 181 ? -21.065 -6.789 2.223 1.00 93.75 181 LEU A CA 1
ATOM 1364 C C . LEU A 1 181 ? -20.287 -8.117 2.273 1.00 93.75 181 LEU A C 1
ATOM 1366 O O . LEU A 1 181 ? -19.260 -8.252 1.610 1.00 93.75 181 LEU A O 1
ATOM 1370 N N . VAL A 1 182 ? -20.801 -9.103 3.015 1.00 94.81 182 VAL A N 1
ATOM 1371 C CA . VAL A 1 182 ? -20.195 -10.442 3.117 1.00 94.81 182 VAL A CA 1
ATOM 1372 C C . VAL A 1 182 ? -20.270 -11.184 1.785 1.00 94.81 182 VAL A C 1
ATOM 1374 O O . VAL A 1 182 ? -19.292 -11.808 1.394 1.00 94.81 182 VAL A O 1
ATOM 1377 N N . ALA A 1 183 ? -21.384 -11.074 1.059 1.00 96.31 183 ALA A N 1
ATOM 1378 C CA . ALA A 1 183 ? -21.548 -11.669 -0.262 1.00 96.31 183 ALA A CA 1
ATOM 1379 C C . ALA A 1 183 ? -20.565 -11.070 -1.273 1.00 96.31 183 ALA A C 1
ATOM 1381 O O . ALA A 1 183 ? -19.927 -11.823 -1.992 1.00 96.31 183 ALA A O 1
ATOM 1382 N N . THR A 1 184 ? -20.369 -9.747 -1.285 1.00 96.94 184 THR A N 1
ATOM 1383 C CA . THR A 1 184 ? -19.389 -9.095 -2.175 1.00 96.94 184 THR A CA 1
ATOM 1384 C C . THR A 1 184 ? -17.982 -9.639 -1.925 1.00 96.94 184 THR A C 1
ATOM 1386 O O . THR A 1 184 ? -17.301 -10.049 -2.860 1.00 96.94 184 THR A O 1
ATOM 1389 N N . ALA A 1 185 ? -17.554 -9.691 -0.659 1.00 96.94 185 ALA A N 1
ATOM 1390 C CA . ALA A 1 185 ? -16.238 -10.219 -0.309 1.00 96.94 185 ALA A CA 1
ATOM 1391 C C . ALA A 1 185 ? -16.123 -11.734 -0.551 1.00 96.94 185 ALA A C 1
ATOM 1393 O O . ALA A 1 185 ? -15.065 -12.207 -0.946 1.00 96.94 185 ALA A O 1
ATOM 1394 N N . GLY A 1 186 ? -17.205 -12.488 -0.339 1.00 97.56 186 GLY A N 1
ATOM 1395 C CA . GLY A 1 186 ? -17.263 -13.927 -0.584 1.00 97.56 186 GLY A CA 1
ATOM 1396 C C . GLY A 1 186 ? -17.199 -14.274 -2.070 1.00 97.56 186 GLY A C 1
ATOM 1397 O O . GLY A 1 186 ? -16.454 -15.170 -2.446 1.00 97.56 186 GLY A O 1
ATOM 1398 N N . VAL A 1 187 ? -17.913 -13.533 -2.922 1.00 97.38 187 VAL A N 1
ATOM 1399 C CA . VAL A 1 187 ? -17.845 -13.690 -4.382 1.00 97.38 187 VAL A CA 1
ATOM 1400 C C . VAL A 1 187 ? -16.444 -13.359 -4.880 1.00 97.38 187 VAL A C 1
ATOM 1402 O O . VAL A 1 187 ? -15.892 -14.151 -5.626 1.00 97.38 187 VAL A O 1
ATOM 1405 N N . ALA A 1 188 ? -15.829 -12.267 -4.415 1.00 97.12 188 ALA A N 1
ATOM 1406 C CA . ALA A 1 188 ? -14.447 -11.944 -4.777 1.00 97.12 188 ALA A CA 1
ATOM 1407 C C . ALA A 1 188 ? -13.439 -13.001 -4.284 1.00 97.12 188 ALA A C 1
ATOM 1409 O O . ALA A 1 188 ? -12.459 -13.285 -4.965 1.00 97.12 188 ALA A O 1
ATOM 1410 N N . LEU A 1 189 ? -13.673 -13.605 -3.114 1.00 97.88 189 LEU A N 1
ATOM 1411 C CA . LEU A 1 189 ? -12.850 -14.703 -2.606 1.00 97.88 189 LEU A CA 1
ATOM 1412 C C . LEU A 1 189 ? -12.953 -15.949 -3.485 1.00 97.88 189 LEU A C 1
ATOM 1414 O O . LEU A 1 189 ? -11.928 -16.506 -3.860 1.00 97.88 189 LEU A O 1
ATOM 1418 N N . VAL A 1 190 ? -14.172 -16.376 -3.814 1.00 97.56 190 VAL A N 1
ATOM 1419 C CA . VAL A 1 190 ? -14.398 -17.513 -4.716 1.00 97.56 190 VAL A CA 1
ATOM 1420 C C . VAL A 1 190 ? -13.810 -17.214 -6.092 1.00 97.56 190 VAL A C 1
ATOM 1422 O O . VAL A 1 190 ? -13.126 -18.066 -6.645 1.00 97.56 190 VAL A O 1
ATOM 1425 N N . ASP A 1 191 ? -14.012 -15.998 -6.602 1.00 96.06 191 ASP A N 1
ATOM 1426 C CA . ASP A 1 191 ? -13.476 -15.567 -7.889 1.00 96.06 191 ASP A CA 1
ATOM 1427 C C . ASP A 1 191 ? -11.956 -15.765 -7.955 1.00 96.06 191 ASP A C 1
ATOM 1429 O O . ASP A 1 191 ? -11.450 -16.526 -8.775 1.00 96.06 191 ASP A O 1
ATOM 1433 N N . VAL A 1 192 ? -11.230 -15.181 -6.999 1.00 96.62 192 VAL A N 1
ATOM 1434 C CA . VAL A 1 192 ? -9.769 -15.260 -6.969 1.00 96.62 192 VAL A CA 1
ATOM 1435 C C . VAL A 1 192 ? -9.279 -16.686 -6.721 1.00 96.62 192 VAL A C 1
ATOM 1437 O O . VAL A 1 192 ? -8.341 -17.102 -7.386 1.00 96.62 192 VAL A O 1
ATOM 1440 N N . LEU A 1 193 ? -9.897 -17.453 -5.811 1.00 96.19 193 LEU A N 1
ATOM 1441 C CA . LEU A 1 193 ? -9.457 -18.817 -5.468 1.00 96.19 193 LEU A CA 1
ATOM 1442 C C . LEU A 1 193 ? -9.536 -19.806 -6.635 1.00 96.19 193 LEU A C 1
ATOM 1444 O O . LEU A 1 193 ? -8.745 -20.746 -6.683 1.00 96.19 193 LEU A O 1
ATOM 1448 N N . PHE A 1 194 ? -10.500 -19.621 -7.533 1.00 96.38 194 PHE A N 1
ATOM 1449 C CA . PHE A 1 194 ? -10.724 -20.520 -8.663 1.00 96.38 194 PHE A CA 1
ATOM 1450 C C . PHE A 1 194 ? -10.237 -19.947 -9.998 1.00 96.38 194 PHE A C 1
ATOM 1452 O O . PHE A 1 194 ? -10.331 -20.634 -11.016 1.00 96.38 194 PHE A O 1
ATOM 1459 N N . MET A 1 195 ? -9.687 -18.729 -9.996 1.00 96.12 195 MET A N 1
ATOM 1460 C CA . MET A 1 195 ? -9.148 -18.080 -11.183 1.00 96.12 195 MET A CA 1
ATOM 1461 C C . MET A 1 195 ? -7.987 -18.898 -11.777 1.00 96.12 195 MET A C 1
ATOM 1463 O O . MET A 1 195 ? -6.962 -19.089 -11.115 1.00 96.12 195 MET A O 1
ATOM 1467 N N . PRO A 1 196 ? -8.099 -19.364 -13.034 1.00 95.62 196 PRO A N 1
ATOM 1468 C CA . PRO A 1 196 ? -7.028 -20.105 -13.681 1.00 95.62 196 PRO A CA 1
ATOM 1469 C C . PRO A 1 196 ? -5.780 -19.246 -13.883 1.00 95.62 196 PRO A C 1
ATOM 1471 O O . PRO A 1 196 ? -5.868 -18.068 -14.248 1.00 95.62 196 PRO A O 1
ATOM 1474 N N . GLN A 1 197 ? -4.606 -19.864 -13.731 1.00 96.25 197 GLN A N 1
ATOM 1475 C CA . GLN A 1 197 ? -3.349 -19.232 -14.122 1.00 96.25 197 GLN A CA 1
ATOM 1476 C C . GLN A 1 197 ? -3.383 -18.888 -15.622 1.00 96.25 197 GLN A C 1
ATOM 1478 O O . GLN A 1 197 ? -3.766 -19.717 -16.443 1.00 96.25 197 GLN A O 1
ATOM 1483 N N . GLY A 1 198 ? -2.953 -17.678 -15.976 1.00 92.62 198 GLY A N 1
ATOM 1484 C CA . GLY A 1 198 ? -2.937 -17.166 -17.348 1.00 92.62 198 GLY A CA 1
ATOM 1485 C C . GLY A 1 198 ? -4.206 -16.418 -17.758 1.00 92.62 198 GLY A C 1
ATOM 1486 O O . GLY A 1 198 ? -4.275 -15.932 -18.882 1.00 92.62 198 GLY A O 1
ATOM 1487 N N . THR A 1 199 ? -5.194 -16.288 -16.867 1.00 94.81 199 THR A N 1
ATOM 1488 C CA . THR A 1 199 ? -6.368 -15.437 -17.106 1.00 94.81 199 THR A CA 1
ATOM 1489 C C . THR A 1 199 ? -5.932 -13.991 -17.345 1.00 94.81 199 THR A C 1
ATOM 1491 O O . THR A 1 199 ? -5.188 -13.430 -16.535 1.00 94.81 199 THR A O 1
ATOM 1494 N N . SER A 1 200 ? -6.418 -13.375 -18.426 1.00 93.00 200 SER A N 1
ATOM 1495 C CA . SER A 1 200 ? -6.139 -11.975 -18.742 1.00 93.00 200 SER A CA 1
ATOM 1496 C C . SER A 1 200 ? -7.372 -11.189 -19.186 1.00 93.00 200 SER A C 1
ATOM 1498 O O . SER A 1 200 ? -8.309 -11.753 -19.754 1.00 93.00 200 SER A O 1
ATOM 1500 N N . TRP A 1 201 ? -7.369 -9.880 -18.916 1.00 92.38 201 TRP A N 1
ATOM 1501 C CA . TRP A 1 201 ? -8.305 -8.906 -19.490 1.00 92.38 201 TRP A CA 1
ATOM 1502 C C . TRP A 1 201 ? -7.527 -7.744 -20.092 1.00 92.38 201 TRP A C 1
ATOM 1504 O O . TRP A 1 201 ? -6.890 -6.988 -19.356 1.00 92.38 201 TRP A O 1
ATOM 1514 N N . ASN A 1 202 ? -7.658 -7.569 -21.404 1.00 89.31 202 ASN A N 1
ATOM 1515 C CA . ASN A 1 202 ? -6.914 -6.571 -22.163 1.00 89.31 202 ASN A CA 1
ATOM 1516 C C . ASN A 1 202 ? -7.879 -5.598 -22.847 1.00 89.31 202 ASN A C 1
ATOM 1518 O O . ASN A 1 202 ? -8.843 -6.013 -23.500 1.00 89.31 202 ASN A O 1
ATOM 1522 N N . LEU A 1 203 ? -7.604 -4.301 -22.719 1.00 84.56 203 LEU A N 1
ATOM 1523 C CA . LEU A 1 203 ? -8.313 -3.229 -23.411 1.00 84.56 203 LEU A CA 1
ATOM 1524 C C . LEU A 1 203 ? -7.354 -2.470 -24.337 1.00 84.56 203 LEU A C 1
ATOM 1526 O O . LEU A 1 203 ? -6.253 -2.133 -23.911 1.00 84.56 203 LEU A O 1
ATOM 1530 N N . PRO A 1 204 ? -7.752 -2.128 -25.571 1.00 78.56 204 PRO A N 1
ATOM 1531 C CA . PRO A 1 204 ? -6.944 -1.273 -26.437 1.00 78.56 204 PRO A CA 1
ATOM 1532 C C . PRO A 1 204 ? -6.669 0.096 -25.793 1.00 78.56 204 PRO A C 1
ATOM 1534 O O . PRO A 1 204 ? -7.598 0.779 -25.357 1.00 78.56 204 PRO A O 1
ATOM 1537 N N . PHE A 1 205 ? -5.403 0.518 -25.756 1.00 79.12 205 PHE A N 1
ATOM 1538 C CA . PHE A 1 205 ? -4.982 1.776 -25.135 1.00 79.12 205 PHE A CA 1
ATOM 1539 C C . PHE A 1 205 ? -3.700 2.328 -25.771 1.00 79.12 205 PHE A C 1
ATOM 1541 O O . PHE A 1 205 ? -2.680 1.645 -25.843 1.00 79.12 205 PHE A O 1
ATOM 1548 N N . MET A 1 206 ? -3.741 3.580 -26.243 1.00 73.56 206 MET A N 1
ATOM 1549 C CA . MET A 1 206 ? -2.587 4.297 -26.820 1.00 73.56 206 MET A CA 1
ATOM 1550 C C . MET A 1 206 ? -1.832 3.570 -27.961 1.00 73.56 206 MET A C 1
ATOM 1552 O O . MET A 1 206 ? -0.687 3.900 -28.255 1.00 73.56 206 MET A O 1
ATOM 1556 N N . GLY A 1 207 ? -2.466 2.622 -28.662 1.00 66.88 207 GLY A N 1
ATOM 1557 C CA . GLY A 1 207 ? -1.816 1.824 -29.723 1.00 66.88 207 GLY A CA 1
ATOM 1558 C C . GLY A 1 207 ? -1.141 0.551 -29.233 1.00 66.88 207 GLY A C 1
ATOM 1559 O O . GLY A 1 207 ? -0.463 -0.116 -30.005 1.00 66.88 207 GLY A O 1
ATOM 1560 N N . SER A 1 208 ? -1.367 0.227 -27.966 1.00 73.12 208 SER A N 1
ATOM 1561 C CA . SER A 1 208 ? -0.958 -0.984 -27.264 1.00 73.12 208 SER A CA 1
ATOM 1562 C C . SER A 1 208 ? -2.161 -1.559 -26.497 1.00 73.12 208 SER A C 1
ATOM 1564 O O . SER A 1 208 ? -3.303 -1.152 -26.735 1.00 73.12 208 SER A O 1
ATOM 1566 N N . GLU A 1 209 ? -1.921 -2.482 -25.569 1.00 82.19 209 GLU A N 1
ATOM 1567 C CA . GLU A 1 209 ? -2.949 -3.061 -24.703 1.00 82.19 209 GLU A CA 1
ATOM 1568 C C . GLU A 1 209 ? -2.748 -2.627 -23.244 1.00 82.19 209 GLU A C 1
ATOM 1570 O O . GLU A 1 209 ? -1.649 -2.713 -22.702 1.00 82.19 209 GLU A O 1
ATOM 1575 N N . LEU A 1 210 ? -3.832 -2.185 -22.607 1.00 87.31 210 LEU A N 1
ATOM 1576 C CA . LEU A 1 210 ? -3.962 -2.008 -21.165 1.00 87.31 210 LEU A CA 1
ATOM 1577 C C . LEU A 1 210 ? -4.446 -3.333 -20.561 1.00 87.31 210 LEU A C 1
ATOM 1579 O O . LEU A 1 210 ? -5.570 -3.770 -20.817 1.00 87.31 210 LEU A O 1
ATOM 1583 N N . VAL A 1 211 ? -3.598 -3.981 -19.773 1.00 91.75 211 VAL A N 1
ATOM 1584 C CA . VAL A 1 211 ? -3.806 -5.304 -19.181 1.00 91.75 211 VAL A CA 1
ATOM 1585 C C . VAL A 1 211 ? -4.357 -5.143 -17.761 1.00 91.75 211 VAL A C 1
ATOM 1587 O O . VAL A 1 211 ? -3.617 -5.077 -16.776 1.00 91.75 211 VAL A O 1
ATOM 1590 N N . LEU A 1 212 ? -5.687 -5.097 -17.655 1.00 92.50 212 LEU A N 1
ATOM 1591 C CA . LEU A 1 212 ? -6.439 -4.907 -16.406 1.00 92.50 212 LEU A CA 1
ATOM 1592 C C . LEU A 1 212 ? -6.418 -6.122 -15.469 1.00 92.50 212 LEU A C 1
ATOM 1594 O O . LEU A 1 212 ? -6.712 -5.989 -14.279 1.00 92.50 212 LEU A O 1
ATOM 1598 N N . LEU A 1 213 ? -6.134 -7.302 -16.016 1.00 95.31 213 LEU A N 1
ATOM 1599 C CA . LEU A 1 213 ? -5.965 -8.550 -15.281 1.00 95.31 213 LEU A CA 1
ATOM 1600 C C . LEU A 1 213 ? -4.856 -9.355 -15.948 1.00 95.31 213 LEU A C 1
ATOM 1602 O O . LEU A 1 213 ? -4.911 -9.593 -17.150 1.00 95.31 213 LEU A O 1
ATOM 1606 N N . ASN A 1 214 ? -3.888 -9.793 -15.156 1.00 95.00 214 ASN A N 1
ATOM 1607 C CA . ASN A 1 214 ? -2.891 -10.792 -15.501 1.00 95.00 214 ASN A CA 1
ATOM 1608 C C . ASN A 1 214 ? -2.732 -11.741 -14.305 1.00 95.00 214 ASN A C 1
ATOM 1610 O O . ASN A 1 214 ? -2.163 -11.382 -13.273 1.00 95.00 214 ASN A O 1
ATOM 1614 N N . ALA A 1 215 ? -3.299 -12.940 -14.416 1.00 96.25 215 ALA A N 1
ATOM 1615 C CA . ALA A 1 215 ? -3.330 -13.927 -13.344 1.00 96.25 215 ALA A CA 1
ATOM 1616 C C . ALA A 1 215 ? -2.172 -14.926 -13.455 1.00 96.25 215 ALA A C 1
ATOM 1618 O O . ALA A 1 215 ? -2.375 -16.104 -13.744 1.00 96.25 215 ALA A O 1
ATOM 1619 N N . ASP A 1 216 ? -0.939 -14.487 -13.234 1.00 95.31 216 ASP A N 1
ATOM 1620 C CA . ASP A 1 216 ? 0.176 -15.424 -13.073 1.00 95.31 216 ASP A CA 1
ATOM 1621 C C . ASP A 1 216 ? 0.359 -15.877 -11.611 1.00 95.31 216 ASP A C 1
ATOM 1623 O O . ASP A 1 216 ? -0.407 -15.521 -10.714 1.00 95.31 216 ASP A O 1
ATOM 1627 N N . ARG A 1 217 ? 1.402 -16.673 -11.354 1.00 95.06 217 ARG A N 1
ATOM 1628 C CA . ARG A 1 217 ? 1.667 -17.264 -10.035 1.00 95.06 217 ARG A CA 1
ATOM 1629 C C . ARG A 1 217 ? 1.895 -16.230 -8.930 1.00 95.06 217 ARG A C 1
ATOM 1631 O O . ARG A 1 217 ? 1.427 -16.450 -7.817 1.00 95.06 217 ARG A O 1
ATOM 1638 N N . LEU A 1 218 ? 2.586 -15.124 -9.212 1.00 95.25 218 LEU A N 1
ATOM 1639 C CA . LEU A 1 218 ? 2.888 -14.107 -8.201 1.00 95.25 218 LEU A CA 1
ATOM 1640 C C . LEU A 1 218 ? 1.644 -13.261 -7.886 1.00 95.25 218 LEU A C 1
ATOM 1642 O O . LEU A 1 218 ? 1.361 -12.987 -6.712 1.00 95.25 218 LEU A O 1
ATOM 1646 N N . SER A 1 219 ? 0.876 -12.892 -8.920 1.00 96.88 219 SER A N 1
ATOM 1647 C CA . SER A 1 219 ? -0.406 -12.192 -8.753 1.00 96.88 219 SER A CA 1
ATOM 1648 C C . SER A 1 219 ? -1.412 -13.057 -8.011 1.00 96.88 219 SER A C 1
ATOM 1650 O O . SER A 1 219 ? -2.018 -12.579 -7.059 1.00 96.88 219 SER A O 1
ATOM 1652 N N . LEU A 1 220 ? -1.553 -14.334 -8.379 1.00 97.69 220 LEU A N 1
ATOM 1653 C CA . LEU A 1 220 ? -2.457 -15.264 -7.701 1.00 97.69 220 LEU A CA 1
ATOM 1654 C C . LEU A 1 220 ? -2.042 -15.496 -6.246 1.00 97.69 220 LEU A C 1
ATOM 1656 O O . LEU A 1 220 ? -2.886 -15.397 -5.363 1.00 97.69 220 LEU A O 1
ATOM 1660 N N . PHE A 1 221 ? -0.751 -15.705 -5.965 1.00 97.56 221 PHE A N 1
ATOM 1661 C CA . PHE A 1 221 ? -0.246 -15.854 -4.594 1.00 97.56 221 PHE A CA 1
ATOM 1662 C C . PHE A 1 221 ? -0.648 -14.675 -3.696 1.00 97.56 221 PHE A C 1
ATOM 1664 O O . PHE A 1 221 ? -1.185 -14.865 -2.602 1.00 97.56 221 PHE A O 1
ATOM 1671 N N . THR A 1 222 ? -0.429 -13.450 -4.178 1.00 98.00 222 THR A N 1
ATOM 1672 C CA . THR A 1 222 ? -0.769 -12.225 -3.438 1.00 98.00 222 THR A CA 1
ATOM 1673 C C . THR A 1 222 ? -2.285 -12.002 -3.397 1.00 98.00 222 THR A C 1
ATOM 1675 O O . THR A 1 222 ? -2.842 -11.631 -2.361 1.00 98.00 222 THR A O 1
ATOM 1678 N N . GLY A 1 223 ? -2.972 -12.290 -4.502 1.00 98.00 223 GLY A N 1
ATOM 1679 C CA . GLY A 1 223 ? -4.419 -12.190 -4.647 1.00 98.00 223 GLY A CA 1
ATOM 1680 C C . GLY A 1 223 ? -5.165 -13.105 -3.680 1.00 98.00 223 GLY A C 1
ATOM 1681 O O . GLY A 1 223 ? -6.093 -12.644 -3.017 1.00 98.00 223 GLY A O 1
ATOM 1682 N N . TYR A 1 224 ? -4.735 -14.361 -3.515 1.00 98.19 224 TYR A N 1
ATOM 1683 C CA . TYR A 1 224 ? -5.352 -15.310 -2.584 1.00 98.19 224 TYR A CA 1
ATOM 1684 C C . TYR A 1 224 ? -5.377 -14.754 -1.166 1.00 98.19 224 TYR A C 1
ATOM 1686 O O . TYR A 1 224 ? -6.431 -14.686 -0.531 1.00 98.19 224 TYR A O 1
ATOM 1694 N N . ILE A 1 225 ? -4.223 -14.310 -0.665 1.00 98.06 225 ILE A N 1
ATOM 1695 C CA . ILE A 1 225 ? -4.129 -13.839 0.713 1.00 98.06 225 ILE A CA 1
ATOM 1696 C C . ILE A 1 225 ? -4.858 -12.507 0.917 1.00 98.06 225 ILE A C 1
ATOM 1698 O O . ILE A 1 225 ? -5.508 -12.318 1.949 1.00 98.06 225 ILE A O 1
ATOM 1702 N N . PHE A 1 226 ? -4.841 -11.616 -0.081 1.00 98.44 226 PHE A N 1
ATOM 1703 C CA . PHE A 1 226 ? -5.657 -10.403 -0.066 1.00 98.44 226 PHE A CA 1
ATOM 1704 C C . PHE A 1 226 ? -7.147 -10.745 -0.022 1.00 98.44 226 PHE A C 1
ATOM 1706 O O . PHE A 1 226 ? -7.877 -10.148 0.767 1.00 98.44 226 PHE A O 1
ATOM 1713 N N . ALA A 1 227 ? -7.618 -11.723 -0.794 1.00 98.12 227 ALA A N 1
ATOM 1714 C CA . ALA A 1 227 ? -9.032 -12.071 -0.852 1.00 98.12 227 ALA A CA 1
ATOM 1715 C C . ALA A 1 227 ? -9.504 -12.712 0.462 1.00 98.12 227 ALA A C 1
ATOM 1717 O O . ALA A 1 227 ? -10.525 -12.304 1.024 1.00 98.12 227 ALA A O 1
ATOM 1718 N N . ILE A 1 228 ? -8.714 -13.649 1.002 1.00 98.19 228 ILE A N 1
ATOM 1719 C CA . ILE A 1 228 ? -8.988 -14.325 2.278 1.00 98.19 228 ILE A CA 1
ATOM 1720 C C . ILE A 1 228 ? -9.108 -13.294 3.398 1.00 98.19 228 ILE A C 1
ATOM 1722 O O . ILE A 1 228 ? -10.098 -13.272 4.136 1.00 98.19 228 ILE A O 1
ATOM 1726 N N . ILE A 1 229 ? -8.124 -12.401 3.523 1.00 97.75 229 ILE A N 1
ATOM 1727 C CA . ILE A 1 229 ? -8.143 -11.427 4.609 1.00 97.75 229 ILE A CA 1
ATOM 1728 C C . ILE A 1 229 ? -9.188 -10.337 4.390 1.00 97.75 229 ILE A C 1
ATOM 1730 O O . ILE A 1 229 ? -9.738 -9.845 5.371 1.00 97.75 229 ILE A O 1
ATOM 1734 N N . THR A 1 230 ? -9.510 -9.984 3.138 1.00 97.75 230 THR A N 1
ATOM 1735 C CA . THR A 1 230 ? -10.608 -9.056 2.828 1.00 97.75 230 THR A CA 1
ATOM 1736 C C . THR A 1 230 ? -11.910 -9.598 3.394 1.00 97.75 230 THR A C 1
ATOM 1738 O O . THR A 1 230 ? -12.621 -8.875 4.089 1.00 97.75 230 THR A O 1
ATOM 1741 N N . PHE A 1 231 ? -12.199 -10.879 3.151 1.00 97.75 231 PHE A N 1
ATOM 1742 C CA . PHE A 1 231 ? -13.390 -11.544 3.665 1.00 97.75 231 PHE A CA 1
ATOM 1743 C C . PHE A 1 231 ? -13.449 -11.509 5.200 1.00 97.75 231 PHE A C 1
ATOM 1745 O O . PHE A 1 231 ? -14.452 -11.080 5.777 1.00 97.75 231 PHE A O 1
ATOM 1752 N N . LEU A 1 232 ? -12.351 -11.856 5.878 1.00 97.06 232 LEU A N 1
ATOM 1753 C CA . LEU A 1 232 ? -12.277 -11.827 7.345 1.00 97.06 232 LEU A CA 1
ATOM 1754 C C . LEU A 1 232 ? -12.372 -10.402 7.920 1.00 97.06 232 LEU A C 1
ATOM 1756 O O . LEU A 1 232 ? -13.090 -10.166 8.894 1.00 97.06 232 LEU A O 1
ATOM 1760 N N . ALA A 1 233 ? -11.690 -9.434 7.308 1.00 96.12 233 ALA A N 1
ATOM 1761 C CA . ALA A 1 233 ? -11.727 -8.032 7.713 1.00 96.12 233 ALA A CA 1
ATOM 1762 C C . ALA A 1 233 ? -13.120 -7.423 7.509 1.00 96.12 233 ALA A C 1
ATOM 1764 O O . ALA A 1 233 ? -13.568 -6.623 8.330 1.00 96.12 233 ALA A O 1
ATOM 1765 N N . VAL A 1 234 ? -13.838 -7.838 6.463 1.00 95.19 234 VAL A N 1
ATOM 1766 C CA . VAL A 1 234 ? -15.239 -7.482 6.227 1.00 95.19 234 VAL A CA 1
ATOM 1767 C C . VAL A 1 234 ? -16.148 -8.047 7.317 1.00 95.19 234 VAL A C 1
ATOM 1769 O O . VAL A 1 234 ? -16.968 -7.301 7.858 1.00 95.19 234 VAL A O 1
ATOM 1772 N N . LEU A 1 235 ? -15.987 -9.319 7.695 1.00 94.06 235 LEU A N 1
ATOM 1773 C CA . LEU A 1 235 ? -16.747 -9.911 8.802 1.00 94.06 235 LEU A CA 1
ATOM 1774 C C . LEU A 1 235 ? -16.515 -9.133 10.101 1.00 94.06 235 LEU A C 1
ATOM 1776 O O . LEU A 1 235 ? -17.476 -8.738 10.764 1.00 94.06 235 LEU A O 1
ATOM 1780 N N . TYR A 1 236 ? -15.258 -8.820 10.412 1.00 93.88 236 TYR A N 1
ATOM 1781 C CA . TYR A 1 236 ? -14.897 -7.992 11.560 1.00 93.88 236 TYR A CA 1
ATOM 1782 C C . TYR A 1 236 ? -15.525 -6.589 11.486 1.00 93.88 236 TYR A C 1
ATOM 1784 O O . TYR A 1 236 ? -16.196 -6.134 12.418 1.00 93.88 236 TYR A O 1
ATOM 1792 N N . ALA A 1 237 ? -15.375 -5.899 10.355 1.00 91.88 237 ALA A N 1
ATOM 1793 C CA . ALA A 1 237 ? -15.908 -4.557 10.161 1.00 91.88 237 ALA A CA 1
ATOM 1794 C C . ALA A 1 237 ? -17.439 -4.524 10.229 1.00 91.88 237 ALA A C 1
ATOM 1796 O O . ALA A 1 237 ? -17.992 -3.547 10.731 1.00 91.88 237 ALA A O 1
ATOM 1797 N N . SER A 1 238 ? -18.134 -5.576 9.787 1.00 87.19 238 SER A N 1
ATOM 1798 C CA . SER A 1 238 ? -19.602 -5.656 9.799 1.00 87.19 238 SER A CA 1
ATOM 1799 C C . SER A 1 238 ? -20.215 -5.513 11.202 1.00 87.19 238 SER A C 1
ATOM 1801 O O . SER A 1 238 ? -21.361 -5.067 11.329 1.00 87.19 238 SER A O 1
ATOM 1803 N N . VAL A 1 239 ? -19.438 -5.845 12.242 1.00 84.75 239 VAL A N 1
ATOM 1804 C CA . VAL A 1 239 ? -19.802 -5.713 13.660 1.00 84.75 239 VAL A CA 1
ATOM 1805 C C . VAL A 1 239 ? -19.362 -4.356 14.221 1.00 84.75 239 VAL A C 1
ATOM 1807 O O . VAL A 1 239 ? -20.139 -3.682 14.898 1.00 84.75 239 VAL A O 1
ATOM 1810 N N . PHE A 1 240 ? -18.131 -3.928 13.924 1.00 77.50 240 PHE A N 1
ATOM 1811 C CA . PHE A 1 240 ? -17.523 -2.728 14.516 1.00 77.50 240 PHE A CA 1
ATOM 1812 C C . PHE A 1 240 ? -17.928 -1.414 13.841 1.00 77.50 240 PHE A C 1
ATOM 1814 O O . PHE A 1 240 ? -17.947 -0.365 14.484 1.00 77.50 240 PHE A O 1
ATOM 1821 N N . ALA A 1 241 ? -18.238 -1.440 12.548 1.00 75.75 241 ALA A N 1
ATOM 1822 C CA . ALA A 1 241 ? -18.546 -0.254 11.765 1.00 75.75 241 ALA A CA 1
ATOM 1823 C C . ALA A 1 241 ? -20.036 -0.202 11.412 1.00 75.75 241 ALA A C 1
ATOM 1825 O O . ALA A 1 241 ? -20.557 -0.971 10.603 1.00 75.75 241 ALA A O 1
ATOM 1826 N N . LYS A 1 242 ? -20.741 0.778 11.986 1.00 76.25 242 LYS A N 1
ATOM 1827 C CA . LYS A 1 242 ? -22.168 1.008 11.698 1.00 76.25 242 LYS A CA 1
ATOM 1828 C C . LYS A 1 242 ? -22.400 1.890 10.465 1.00 76.25 242 LYS A C 1
ATOM 1830 O O . LYS A 1 242 ? -23.502 1.881 9.907 1.00 76.25 242 LYS A O 1
ATOM 1835 N N . LYS A 1 243 ? -21.375 2.629 10.027 1.00 83.56 243 LYS A N 1
ATOM 1836 C CA . LYS A 1 243 ? -21.466 3.622 8.950 1.00 83.56 243 LYS A CA 1
ATOM 1837 C C . LYS A 1 243 ? -21.276 2.976 7.567 1.00 83.56 243 LYS A C 1
ATOM 1839 O O . LYS A 1 243 ? -20.238 2.357 7.348 1.00 83.56 243 LYS A O 1
ATOM 1844 N N . PRO A 1 244 ? -22.212 3.161 6.612 1.00 87.19 244 PRO A N 1
ATOM 1845 C CA . PRO A 1 244 ? -22.071 2.612 5.260 1.00 87.19 244 PRO A CA 1
ATOM 1846 C C . PRO A 1 244 ? -20.847 3.155 4.507 1.00 87.19 244 PRO A C 1
ATOM 1848 O O . PRO A 1 244 ? -20.255 2.431 3.718 1.00 87.19 244 PRO A O 1
ATOM 1851 N N . ARG A 1 245 ? -20.436 4.402 4.781 1.00 89.75 245 ARG A N 1
ATOM 1852 C CA . ARG A 1 245 ? -19.270 5.027 4.135 1.00 89.75 245 ARG A CA 1
ATOM 1853 C C . ARG A 1 245 ? -17.963 4.304 4.439 1.00 89.75 245 ARG A C 1
ATOM 1855 O O . ARG A 1 245 ? -17.187 4.077 3.523 1.00 89.75 245 ARG A O 1
ATOM 1862 N N . LEU A 1 246 ? -17.761 3.873 5.687 1.00 92.19 246 LEU A N 1
ATOM 1863 C CA . LEU A 1 246 ? -16.572 3.104 6.064 1.00 92.19 246 LEU A CA 1
ATOM 1864 C C . LEU A 1 246 ? -16.491 1.799 5.267 1.00 92.19 246 LEU A C 1
ATOM 1866 O O . LEU A 1 246 ? -15.435 1.483 4.731 1.00 92.19 246 LEU A O 1
ATOM 1870 N N . HIS A 1 247 ? -17.613 1.081 5.144 1.00 93.44 247 HIS A N 1
ATOM 1871 C CA . HIS A 1 247 ? -17.692 -0.144 4.340 1.00 93.44 247 HIS A CA 1
ATOM 1872 C C . HIS A 1 247 ? -17.393 0.123 2.869 1.00 93.44 247 HIS A C 1
ATOM 1874 O O . HIS A 1 247 ? -16.602 -0.597 2.274 1.00 93.44 247 HIS A O 1
ATOM 1880 N N . ALA A 1 248 ? -17.968 1.186 2.303 1.00 94.44 248 ALA A N 1
ATOM 1881 C CA . ALA A 1 248 ? -17.693 1.583 0.928 1.00 94.44 248 ALA A CA 1
ATOM 1882 C C . ALA A 1 248 ? -16.202 1.875 0.710 1.00 94.44 248 ALA A C 1
ATOM 1884 O O . ALA A 1 248 ? -15.607 1.304 -0.194 1.00 94.44 248 ALA A O 1
ATOM 1885 N N . TYR A 1 249 ? -15.570 2.686 1.564 1.00 95.25 249 TYR A N 1
ATOM 1886 C CA . TYR A 1 249 ? -14.145 3.011 1.433 1.00 95.25 249 TYR A CA 1
ATOM 1887 C C . TYR A 1 249 ? -13.239 1.795 1.648 1.00 95.25 249 TYR A C 1
ATOM 1889 O O . TYR A 1 249 ? -12.237 1.657 0.954 1.00 95.25 249 TYR A O 1
ATOM 1897 N N . ALA A 1 250 ? -13.599 0.884 2.557 1.00 96.31 250 ALA A N 1
ATOM 1898 C CA . ALA A 1 250 ? -12.865 -0.362 2.759 1.00 96.31 250 ALA A CA 1
ATOM 1899 C C . ALA A 1 250 ? -12.930 -1.272 1.521 1.00 96.31 250 ALA A C 1
ATOM 1901 O O . ALA A 1 250 ? -11.901 -1.795 1.100 1.00 96.31 250 ALA A O 1
ATOM 1902 N N . LEU A 1 251 ? -14.110 -1.410 0.902 1.00 97.06 251 LEU A N 1
ATOM 1903 C CA . LEU A 1 251 ? -14.267 -2.150 -0.353 1.00 97.06 251 LEU A CA 1
ATOM 1904 C C . LEU A 1 251 ? -13.567 -1.455 -1.525 1.00 97.06 251 LEU A C 1
ATOM 1906 O O . LEU A 1 251 ? -12.956 -2.135 -2.337 1.00 97.06 251 LEU A O 1
ATOM 1910 N N . MET A 1 252 ? -13.606 -0.120 -1.605 1.00 97.31 252 MET A N 1
ATOM 1911 C CA . MET A 1 252 ? -12.882 0.634 -2.636 1.00 97.31 252 MET A CA 1
ATOM 1912 C C . MET A 1 252 ? -11.376 0.408 -2.517 1.00 97.31 252 MET A C 1
ATOM 1914 O O . MET A 1 252 ? -10.711 0.206 -3.524 1.00 97.31 252 MET A O 1
ATOM 1918 N N . TYR A 1 253 ? -10.847 0.413 -1.293 1.00 97.94 253 TYR A N 1
ATOM 1919 C CA . TYR A 1 253 ? -9.432 0.173 -1.042 1.00 97.94 253 TYR A CA 1
ATOM 1920 C C . TYR A 1 253 ? -9.027 -1.280 -1.331 1.00 97.94 253 TYR A C 1
ATOM 1922 O O . TYR A 1 253 ? -7.967 -1.512 -1.905 1.00 97.94 253 TYR A O 1
ATOM 1930 N N . ALA A 1 254 ? -9.885 -2.259 -1.023 1.00 98.12 254 ALA A N 1
ATOM 1931 C CA . ALA A 1 254 ? -9.678 -3.646 -1.445 1.00 98.12 254 ALA A CA 1
ATOM 1932 C C . ALA A 1 254 ? -9.702 -3.784 -2.980 1.00 98.12 254 ALA A C 1
ATOM 1934 O O . ALA A 1 254 ? -8.824 -4.427 -3.549 1.00 98.12 254 ALA A O 1
ATOM 1935 N N . ALA A 1 255 ? -10.653 -3.126 -3.654 1.00 98.25 255 ALA A N 1
ATOM 1936 C CA . ALA A 1 255 ? -10.781 -3.134 -5.110 1.00 98.25 255 ALA A CA 1
ATOM 1937 C C . ALA A 1 255 ? -9.515 -2.608 -5.791 1.00 98.25 255 ALA A C 1
ATOM 1939 O O . ALA A 1 255 ? -8.935 -3.282 -6.635 1.00 98.25 255 ALA A O 1
ATOM 1940 N N . THR A 1 256 ? -9.064 -1.418 -5.398 1.00 97.94 256 THR A N 1
ATOM 1941 C CA . THR A 1 256 ? -7.891 -0.775 -5.999 1.00 97.94 256 THR A CA 1
ATOM 1942 C C . THR A 1 256 ? -6.614 -1.555 -5.718 1.00 97.94 256 THR A C 1
ATOM 1944 O O . THR A 1 256 ? -5.779 -1.699 -6.603 1.00 97.94 256 THR A O 1
ATOM 1947 N N . SER A 1 257 ? -6.495 -2.148 -4.530 1.00 98.19 257 SER A N 1
ATOM 1948 C CA . SER A 1 257 ? -5.352 -2.994 -4.177 1.00 98.19 257 SER A CA 1
ATOM 1949 C C . SER A 1 257 ? -5.311 -4.292 -4.986 1.00 98.19 257 SER A C 1
ATOM 1951 O O . SER A 1 257 ? -4.240 -4.691 -5.433 1.00 98.19 257 SER A O 1
ATOM 1953 N N . MET A 1 258 ? -6.464 -4.928 -5.227 1.00 97.88 258 MET A N 1
ATOM 1954 C CA . MET A 1 258 ? -6.557 -6.084 -6.127 1.00 97.88 258 MET A CA 1
ATOM 1955 C C . MET A 1 258 ? -6.232 -5.706 -7.569 1.00 97.88 258 MET A C 1
ATOM 1957 O O . MET A 1 258 ? -5.498 -6.430 -8.231 1.00 97.88 258 MET A O 1
ATOM 1961 N N . GLY A 1 259 ? -6.722 -4.558 -8.042 1.00 97.44 259 GLY A N 1
ATOM 1962 C CA . GLY A 1 259 ? -6.378 -4.047 -9.368 1.00 97.44 259 GLY A CA 1
ATOM 1963 C C . GLY A 1 259 ? -4.871 -3.842 -9.539 1.00 97.44 259 GLY A C 1
ATOM 1964 O O . GLY A 1 259 ? -4.317 -4.238 -10.555 1.00 97.44 259 GLY A O 1
ATOM 1965 N N . ALA A 1 260 ? -4.180 -3.319 -8.519 1.00 97.75 260 ALA A N 1
ATOM 1966 C CA . ALA A 1 260 ? -2.724 -3.166 -8.550 1.00 97.75 260 ALA A CA 1
ATOM 1967 C C . ALA A 1 260 ? -1.985 -4.517 -8.574 1.00 97.75 260 ALA A C 1
ATOM 1969 O O . ALA A 1 260 ? -0.984 -4.658 -9.271 1.00 97.75 260 ALA A O 1
ATOM 1970 N N . VAL A 1 261 ? -2.473 -5.521 -7.837 1.00 97.56 261 VAL A N 1
ATOM 1971 C CA . VAL A 1 261 ? -1.883 -6.873 -7.833 1.00 97.56 261 VAL A CA 1
ATOM 1972 C C . VAL A 1 261 ? -2.103 -7.594 -9.159 1.00 97.56 261 VAL A C 1
ATOM 1974 O O . VAL A 1 261 ? -1.240 -8.344 -9.592 1.00 97.56 261 VAL A O 1
ATOM 1977 N N . PHE A 1 262 ? -3.230 -7.387 -9.826 1.00 97.44 262 PHE A N 1
ATOM 1978 C CA . PHE A 1 262 ? -3.528 -8.048 -11.096 1.00 97.44 262 PHE A CA 1
ATOM 1979 C C . PHE A 1 262 ? -3.170 -7.209 -12.329 1.00 97.44 262 PHE A C 1
ATOM 1981 O O . PHE A 1 262 ? -3.408 -7.657 -13.446 1.00 97.44 262 PHE A O 1
ATOM 1988 N N . ALA A 1 263 ? -2.579 -6.027 -12.154 1.00 96.31 263 ALA A N 1
ATOM 1989 C CA . ALA A 1 263 ? -2.092 -5.209 -13.256 1.00 96.31 263 ALA A CA 1
ATOM 1990 C C . ALA A 1 263 ? -1.025 -5.960 -14.069 1.00 96.31 263 ALA A C 1
ATOM 1992 O O . ALA A 1 263 ? -0.041 -6.435 -13.500 1.00 96.31 263 ALA A O 1
ATOM 1993 N N . GLY A 1 264 ? -1.208 -6.054 -15.389 1.00 93.56 264 GLY A N 1
ATOM 1994 C CA . GLY A 1 264 ? -0.226 -6.667 -16.294 1.00 93.56 264 GLY A CA 1
ATOM 1995 C C . GLY A 1 264 ? 0.700 -5.672 -16.996 1.00 93.56 264 GLY A C 1
ATOM 1996 O O . GLY A 1 264 ? 1.695 -6.076 -17.595 1.00 93.56 264 GLY A O 1
ATOM 1997 N N . ASP A 1 265 ? 0.402 -4.379 -16.908 1.00 92.75 265 ASP A N 1
ATOM 1998 C CA . ASP A 1 265 ? 1.188 -3.301 -17.502 1.00 92.75 265 ASP A CA 1
ATOM 1999 C C . ASP A 1 265 ? 1.422 -2.158 -16.499 1.00 92.75 265 ASP A C 1
ATOM 2001 O O . ASP A 1 265 ? 0.726 -2.019 -15.484 1.00 92.75 265 ASP A O 1
ATOM 2005 N N . TRP A 1 266 ? 2.426 -1.334 -16.787 1.00 91.38 266 TRP A N 1
ATOM 2006 C CA . TRP A 1 266 ? 2.855 -0.232 -15.936 1.00 91.38 266 TRP A CA 1
ATOM 2007 C C . TRP A 1 266 ? 1.780 0.843 -15.734 1.00 91.38 266 TRP A C 1
ATOM 2009 O O . TRP A 1 266 ? 1.683 1.407 -14.644 1.00 91.38 266 TRP A O 1
ATOM 2019 N N . ILE A 1 267 ? 0.955 1.122 -16.746 1.00 90.31 267 ILE A N 1
ATOM 2020 C CA . ILE A 1 267 ? -0.091 2.148 -16.665 1.00 90.31 267 ILE A CA 1
ATOM 2021 C C . ILE A 1 267 ? -1.251 1.654 -15.808 1.00 90.31 267 ILE A C 1
ATOM 2023 O O . ILE A 1 267 ? -1.710 2.390 -14.933 1.00 90.31 267 ILE A O 1
ATOM 2027 N N . THR A 1 268 ? -1.687 0.406 -15.988 1.00 93.31 268 THR A N 1
ATOM 2028 C CA . THR A 1 268 ? -2.684 -0.224 -15.114 1.00 93.31 268 THR A CA 1
ATOM 2029 C C . THR A 1 268 ? -2.203 -0.227 -13.668 1.00 93.31 268 THR A C 1
ATOM 2031 O O . THR A 1 268 ? -2.957 0.164 -12.770 1.00 93.31 268 THR A O 1
ATOM 2034 N N . LEU A 1 269 ? -0.937 -0.598 -13.433 1.00 95.56 269 LEU A N 1
ATOM 2035 C CA . LEU A 1 269 ? -0.350 -0.559 -12.097 1.00 95.56 269 LEU A CA 1
ATOM 2036 C C . LEU A 1 269 ? -0.409 0.861 -11.529 1.00 95.56 269 LEU A C 1
ATOM 2038 O O . LEU A 1 269 ? -0.907 1.030 -10.421 1.00 95.56 269 LEU A O 1
ATOM 2042 N N . LEU A 1 270 ? 0.022 1.876 -12.286 1.00 93.38 270 LEU A N 1
ATOM 2043 C CA . LEU A 1 270 ? 0.018 3.277 -11.856 1.00 93.38 270 LEU A CA 1
ATOM 2044 C C . LEU A 1 270 ? -1.396 3.801 -11.551 1.00 93.38 270 LEU A C 1
ATOM 2046 O O . LEU A 1 270 ? -1.594 4.453 -10.527 1.00 93.38 270 LEU A O 1
ATOM 2050 N N . ILE A 1 271 ? -2.392 3.484 -12.387 1.00 91.25 271 ILE A N 1
ATOM 2051 C CA . ILE A 1 271 ? -3.799 3.848 -12.150 1.00 91.25 271 ILE A CA 1
ATOM 2052 C C . ILE A 1 271 ? -4.256 3.295 -10.802 1.00 91.25 271 ILE A C 1
ATOM 2054 O O . ILE A 1 271 ? -4.755 4.036 -9.951 1.00 91.25 271 ILE A O 1
ATOM 2058 N N . PHE A 1 272 ? -4.079 1.994 -10.580 1.00 96.19 272 PHE A N 1
ATOM 2059 C CA . PHE A 1 272 ? -4.506 1.384 -9.329 1.00 96.19 272 PHE A CA 1
ATOM 2060 C C . PHE A 1 272 ? -3.653 1.816 -8.139 1.00 96.19 272 PHE A C 1
ATOM 2062 O O . PHE A 1 272 ? -4.181 1.903 -7.033 1.00 96.19 272 PHE A O 1
ATOM 2069 N N . TRP A 1 273 ? -2.385 2.162 -8.352 1.00 95.81 273 TRP A N 1
ATOM 2070 C CA . TRP A 1 273 ? -1.492 2.704 -7.333 1.00 95.81 273 TRP A CA 1
ATOM 2071 C C . TRP A 1 273 ? -1.993 4.040 -6.777 1.00 95.81 273 TRP A C 1
ATOM 2073 O O . TRP A 1 273 ? -2.109 4.207 -5.559 1.00 95.81 273 TRP A O 1
ATOM 2083 N N . GLU A 1 274 ? -2.369 4.962 -7.663 1.00 91.81 274 GLU A N 1
ATOM 2084 C CA . GLU A 1 274 ? -2.930 6.267 -7.300 1.00 91.81 274 GLU A CA 1
ATOM 2085 C C . GLU A 1 274 ? -4.325 6.127 -6.683 1.00 91.81 274 GLU A C 1
ATOM 2087 O O . GLU A 1 274 ? -4.625 6.693 -5.626 1.00 91.81 274 GLU A O 1
ATOM 2092 N N . LEU A 1 275 ? -5.189 5.297 -7.277 1.00 92.94 275 LEU A N 1
ATOM 2093 C CA . LEU A 1 275 ? -6.513 5.034 -6.714 1.00 92.94 275 LEU A CA 1
ATOM 2094 C C . LEU A 1 275 ? -6.421 4.369 -5.334 1.00 92.94 275 LEU A C 1
ATOM 2096 O O . LEU A 1 275 ? -7.230 4.661 -4.451 1.00 92.94 275 LEU A O 1
ATOM 2100 N N . MET A 1 276 ? -5.428 3.512 -5.102 1.00 96.06 276 MET A N 1
ATOM 2101 C CA . MET A 1 276 ? -5.145 2.911 -3.799 1.00 96.06 276 MET A CA 1
ATOM 2102 C C . MET A 1 276 ? -4.758 3.977 -2.762 1.00 96.06 276 MET A C 1
ATOM 2104 O O . MET A 1 276 ? -5.269 3.941 -1.638 1.00 96.06 276 MET A O 1
ATOM 2108 N N . ALA A 1 277 ? -3.941 4.971 -3.128 1.00 94.12 277 ALA A N 1
ATOM 2109 C CA . ALA A 1 277 ? -3.609 6.109 -2.266 1.00 94.12 277 ALA A CA 1
ATOM 2110 C C . ALA A 1 277 ? -4.840 6.967 -1.921 1.00 94.12 277 ALA A C 1
ATOM 2112 O O . ALA A 1 277 ? -5.064 7.323 -0.759 1.00 94.12 277 ALA A O 1
ATOM 2113 N N . VAL A 1 278 ? -5.694 7.254 -2.906 1.00 91.12 278 VAL A N 1
ATOM 2114 C CA . VAL A 1 278 ? -6.927 8.029 -2.695 1.00 91.12 278 VAL A CA 1
ATOM 2115 C C . VAL A 1 278 ? -7.907 7.266 -1.800 1.00 91.12 278 VAL A C 1
ATOM 2117 O O . VAL A 1 278 ? -8.423 7.810 -0.823 1.00 91.12 278 VAL A O 1
ATOM 2120 N N . THR A 1 279 ? -8.158 5.992 -2.093 1.00 95.38 279 THR A N 1
ATOM 2121 C CA . THR A 1 279 ? -9.164 5.183 -1.380 1.00 95.38 279 THR A CA 1
ATOM 2122 C C . THR A 1 279 ? -8.787 4.888 0.071 1.00 95.38 279 THR A C 1
ATOM 2124 O O . THR A 1 279 ? -9.642 4.986 0.956 1.00 95.38 279 THR A O 1
ATOM 2127 N N . SER A 1 280 ? -7.510 4.632 0.357 1.00 96.62 280 SER A N 1
ATOM 2128 C CA . SER A 1 280 ? -6.999 4.544 1.734 1.00 96.62 280 SER A CA 1
ATOM 2129 C C . SER A 1 280 ? -7.087 5.878 2.480 1.00 96.62 280 SER A C 1
ATOM 2131 O O . SER A 1 280 ? -7.466 5.894 3.653 1.00 96.62 280 SER A O 1
ATOM 2133 N N . THR A 1 281 ? -6.836 7.006 1.810 1.00 95.12 281 THR A N 1
ATOM 2134 C CA . THR A 1 281 ? -7.015 8.343 2.402 1.00 95.12 281 THR A CA 1
ATOM 2135 C C . THR A 1 281 ? -8.467 8.587 2.814 1.00 95.12 281 THR A C 1
ATOM 2137 O O . THR A 1 281 ? -8.725 9.014 3.942 1.00 95.12 281 THR A O 1
ATOM 2140 N N . LEU A 1 282 ? -9.432 8.261 1.943 1.00 93.44 282 LEU A N 1
ATOM 2141 C CA . LEU A 1 282 ? -10.862 8.360 2.263 1.00 93.44 282 LEU A CA 1
ATOM 2142 C C . LEU A 1 282 ? -11.223 7.507 3.486 1.00 93.44 282 LEU A C 1
ATOM 2144 O O . LEU A 1 282 ? -11.964 7.951 4.367 1.00 93.44 282 LEU A O 1
ATOM 2148 N N . LEU A 1 283 ? -10.651 6.304 3.575 1.00 95.31 283 LEU A N 1
ATOM 2149 C CA . LEU A 1 283 ? -10.847 5.404 4.705 1.00 95.31 283 LEU A CA 1
ATOM 2150 C C . LEU A 1 283 ? -10.263 5.967 6.018 1.00 95.31 283 LEU A C 1
ATOM 2152 O O . LEU A 1 283 ? -10.883 5.816 7.073 1.00 95.31 283 LEU A O 1
ATOM 2156 N N . ILE A 1 284 ? -9.112 6.650 5.971 1.00 96.00 284 ILE A N 1
ATOM 2157 C CA . ILE A 1 284 ? -8.518 7.349 7.126 1.00 96.00 284 ILE A CA 1
ATOM 2158 C C . ILE A 1 284 ? -9.420 8.510 7.570 1.00 96.00 284 ILE A C 1
ATOM 2160 O O . ILE A 1 284 ? -9.741 8.635 8.756 1.00 96.00 284 ILE A O 1
ATOM 2164 N N . TRP A 1 285 ? -9.872 9.337 6.625 1.00 92.50 285 TRP A N 1
ATOM 2165 C CA . TRP A 1 285 ? -10.685 10.527 6.891 1.00 92.50 285 TRP A CA 1
ATOM 2166 C C . TRP A 1 285 ? -12.062 10.239 7.487 1.00 92.50 285 TRP A C 1
ATOM 2168 O O . TRP A 1 285 ? -12.622 11.101 8.166 1.00 92.50 285 TRP A O 1
ATOM 2178 N N . GLU A 1 286 ? -12.585 9.023 7.330 1.00 90.50 286 GLU A N 1
ATOM 2179 C CA . GLU A 1 286 ? -13.867 8.625 7.921 1.00 90.50 286 GLU A CA 1
ATOM 2180 C C . GLU A 1 286 ? -13.887 8.725 9.461 1.00 90.50 286 GLU A C 1
ATOM 2182 O O . GLU A 1 286 ? -14.957 8.885 10.059 1.00 90.50 286 GLU A O 1
ATOM 2187 N N . ASN A 1 287 ? -12.720 8.689 10.121 1.00 90.31 287 ASN A N 1
ATOM 2188 C CA . ASN A 1 287 ? -12.635 8.867 11.573 1.00 90.31 287 ASN A CA 1
ATOM 2189 C C . ASN A 1 287 ? -12.733 10.338 12.031 1.00 90.31 287 ASN A C 1
ATOM 2191 O O . ASN A 1 287 ? -12.947 10.582 13.217 1.00 90.31 287 ASN A O 1
ATOM 2195 N N . LYS A 1 288 ? -12.653 11.306 11.102 1.00 87.62 288 LYS A N 1
ATOM 2196 C CA . LYS A 1 288 ? -12.699 12.761 11.352 1.00 87.62 288 LYS A CA 1
ATOM 2197 C C . LYS A 1 288 ? -11.619 13.250 12.345 1.00 87.62 288 LYS A C 1
ATOM 2199 O O . LYS A 1 288 ? -10.686 12.524 12.688 1.00 87.62 288 LYS A O 1
ATOM 2204 N N . GLY A 1 289 ? -11.704 14.516 12.764 1.00 89.25 289 GLY A N 1
ATOM 2205 C CA . GLY A 1 289 ? -10.797 15.114 13.751 1.00 89.25 289 GLY A CA 1
ATOM 2206 C C . GLY A 1 289 ? -9.333 15.077 13.307 1.00 89.25 289 GLY A C 1
ATOM 2207 O O . GLY A 1 289 ? -9.011 15.424 12.170 1.00 89.25 289 GLY A O 1
ATOM 2208 N N . GLU A 1 290 ? -8.443 14.604 14.183 1.00 90.00 290 GLU A N 1
ATOM 2209 C CA . GLU A 1 290 ? -7.006 14.483 13.890 1.00 90.00 290 GLU A CA 1
ATOM 2210 C C . GLU A 1 290 ? -6.689 13.606 12.667 1.00 90.00 290 GLU A C 1
ATOM 2212 O O . GLU A 1 290 ? -5.640 13.780 12.037 1.00 90.00 290 GLU A O 1
ATOM 2217 N N . ALA A 1 291 ? -7.590 12.684 12.300 1.00 92.19 291 ALA A N 1
ATOM 2218 C CA . ALA A 1 291 ? -7.419 11.831 11.129 1.00 92.19 291 ALA A CA 1
ATOM 2219 C C . ALA A 1 291 ? -7.415 12.635 9.821 1.00 92.19 291 ALA A C 1
ATOM 2221 O O . ALA A 1 291 ? -6.789 12.207 8.856 1.00 92.19 291 ALA A O 1
ATOM 2222 N N . ILE A 1 292 ? -8.047 13.818 9.787 1.00 88.06 292 ILE A N 1
ATOM 2223 C CA . ILE A 1 292 ? -8.064 14.689 8.602 1.00 88.06 292 ILE A CA 1
ATOM 2224 C C . ILE A 1 292 ? -6.647 15.156 8.264 1.00 88.06 292 ILE A C 1
ATOM 2226 O O . ILE A 1 292 ? -6.175 14.957 7.144 1.00 88.06 292 ILE A O 1
ATOM 2230 N N . GLY A 1 293 ? -5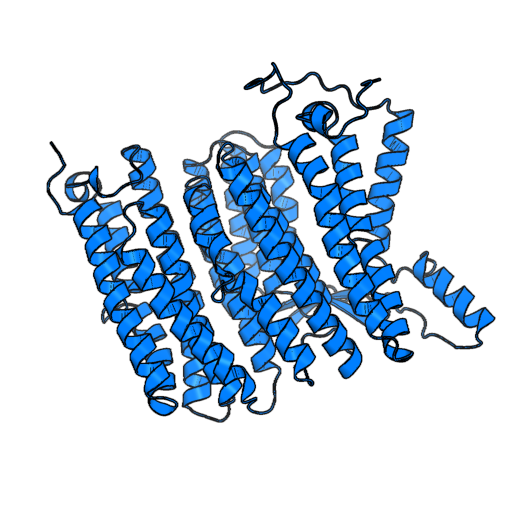.939 15.714 9.251 1.00 88.19 293 GLY A N 1
ATOM 2231 C CA . GLY A 1 293 ? -4.566 16.185 9.065 1.00 88.19 293 GLY A CA 1
ATOM 2232 C C . GLY A 1 293 ? -3.592 15.051 8.737 1.00 88.19 293 GLY A C 1
ATOM 2233 O O . GLY A 1 293 ? -2.713 15.222 7.895 1.00 88.19 293 GLY A O 1
ATOM 2234 N N . ALA A 1 294 ? -3.772 13.883 9.360 1.00 92.81 294 ALA A N 1
ATOM 2235 C CA . ALA A 1 294 ? -2.945 12.713 9.074 1.00 92.81 294 ALA A CA 1
ATOM 2236 C C . ALA A 1 294 ? -3.197 12.151 7.666 1.00 92.81 294 ALA A C 1
ATOM 2238 O O . ALA A 1 294 ? -2.243 11.878 6.947 1.00 92.81 294 ALA A O 1
ATOM 2239 N N . GLY A 1 295 ? -4.459 12.059 7.235 1.00 92.06 295 GLY A N 1
ATOM 2240 C CA . GLY A 1 295 ? -4.814 11.638 5.878 1.00 92.06 295 GLY A CA 1
ATOM 2241 C C . GLY A 1 295 ? -4.340 12.620 4.799 1.00 92.06 295 GLY A C 1
ATOM 2242 O O . GLY A 1 295 ? -3.943 12.199 3.722 1.00 92.06 295 GLY A O 1
ATOM 2243 N N . TYR A 1 296 ? -4.284 13.924 5.095 1.00 84.94 296 TYR A N 1
ATOM 2244 C CA . TYR A 1 296 ? -3.703 14.901 4.168 1.00 84.94 296 TYR A CA 1
ATOM 2245 C C . TYR A 1 296 ? -2.203 14.664 3.952 1.00 84.94 296 TYR A C 1
ATOM 2247 O O . TYR A 1 296 ? -1.755 14.568 2.813 1.00 84.94 296 TYR A O 1
ATOM 2255 N N . ARG A 1 297 ? -1.427 14.508 5.036 1.00 90.81 297 ARG A N 1
ATOM 2256 C CA . ARG A 1 297 ? 0.005 14.171 4.937 1.00 90.81 297 ARG A CA 1
ATOM 2257 C C . ARG A 1 297 ? 0.218 12.831 4.240 1.00 90.81 297 ARG A C 1
ATOM 2259 O O . ARG A 1 297 ? 1.085 12.736 3.382 1.00 90.81 297 ARG A O 1
ATOM 2266 N N . TYR A 1 298 ? -0.598 11.833 4.573 1.00 94.25 298 TYR A N 1
ATOM 2267 C CA . TYR A 1 298 ? -0.611 10.527 3.918 1.00 94.25 298 TYR A CA 1
ATOM 2268 C C . TYR A 1 298 ? -0.755 10.667 2.394 1.00 94.25 298 TYR A C 1
ATOM 2270 O O . TYR A 1 298 ? 0.089 10.172 1.652 1.00 94.25 298 TYR A O 1
ATOM 2278 N N . LEU A 1 299 ? -1.757 11.418 1.929 1.00 89.00 299 LEU A N 1
ATOM 2279 C CA . LEU A 1 299 ? -1.991 11.640 0.503 1.00 89.00 299 LEU A CA 1
ATOM 2280 C C . LEU A 1 299 ? -0.834 12.384 -0.180 1.00 89.00 299 LEU A C 1
ATOM 2282 O O . LEU A 1 299 ? -0.498 12.055 -1.310 1.00 89.00 299 LEU A O 1
ATOM 2286 N N . LEU A 1 300 ? -0.189 13.341 0.498 1.00 85.31 300 LEU A N 1
ATOM 2287 C CA . LEU A 1 300 ? 0.989 14.032 -0.043 1.00 85.31 300 LEU A CA 1
ATOM 2288 C C . LEU A 1 300 ? 2.182 13.091 -0.241 1.00 85.31 300 LEU A C 1
ATOM 2290 O O . LEU A 1 300 ? 2.808 13.126 -1.297 1.00 85.31 300 LEU A O 1
ATOM 2294 N N . PHE A 1 301 ? 2.485 12.242 0.748 1.00 91.12 301 PHE A N 1
ATOM 2295 C CA . PHE A 1 301 ? 3.551 11.245 0.614 1.00 91.12 301 PHE A CA 1
ATOM 2296 C C . PHE A 1 301 ? 3.267 10.308 -0.557 1.00 91.12 301 PHE A C 1
ATOM 2298 O O . PHE A 1 301 ? 4.131 10.120 -1.408 1.00 91.12 301 PHE A O 1
ATOM 2305 N N . HIS A 1 302 ? 2.051 9.768 -0.643 1.00 93.00 302 HIS A N 1
ATOM 2306 C CA . HIS A 1 302 ? 1.707 8.842 -1.717 1.00 93.00 302 HIS A CA 1
ATOM 2307 C C . HIS A 1 302 ? 1.618 9.506 -3.092 1.00 93.00 302 HIS A C 1
ATOM 2309 O O . HIS A 1 302 ? 2.035 8.881 -4.057 1.00 93.00 302 HIS A O 1
ATOM 2315 N N . GLY A 1 303 ? 1.188 10.767 -3.190 1.00 84.31 303 GLY A N 1
ATOM 2316 C CA . GLY A 1 303 ? 1.251 11.526 -4.442 1.00 84.31 303 GLY A CA 1
ATOM 2317 C C . GLY A 1 303 ? 2.690 11.797 -4.894 1.00 84.31 303 GLY A C 1
ATOM 2318 O O . GLY A 1 303 ? 2.993 11.712 -6.080 1.00 84.31 303 GLY A O 1
ATOM 2319 N N . PHE A 1 304 ? 3.613 12.052 -3.958 1.00 85.81 304 PHE A N 1
ATOM 2320 C CA . PHE A 1 304 ? 5.045 12.115 -4.270 1.00 85.81 304 PHE A CA 1
ATOM 2321 C C . PHE A 1 304 ? 5.576 10.760 -4.765 1.00 85.81 304 PHE A C 1
ATOM 2323 O O . PHE A 1 304 ? 6.241 10.702 -5.797 1.00 85.81 304 PHE A O 1
ATOM 2330 N N . GLY A 1 305 ? 5.249 9.668 -4.067 1.00 92.00 305 GLY A N 1
ATOM 2331 C CA . GLY A 1 305 ? 5.644 8.315 -4.467 1.00 92.00 305 GLY A CA 1
ATOM 2332 C C . GLY A 1 305 ? 5.090 7.908 -5.831 1.00 92.00 305 GLY A C 1
ATOM 2333 O O . GLY A 1 305 ? 5.824 7.384 -6.661 1.00 92.00 305 GLY A O 1
ATOM 2334 N N . GLY A 1 306 ? 3.820 8.205 -6.092 1.00 90.12 306 GLY A N 1
ATOM 2335 C CA . GLY A 1 306 ? 3.173 7.964 -7.375 1.00 90.12 306 GLY A CA 1
ATOM 2336 C C . GLY A 1 306 ? 3.761 8.796 -8.518 1.00 90.12 306 GLY A C 1
ATOM 2337 O O . GLY A 1 306 ? 4.012 8.260 -9.593 1.00 90.12 306 GLY A O 1
ATOM 2338 N N . GLY A 1 307 ? 4.135 10.056 -8.265 1.00 82.62 307 GLY A N 1
ATOM 2339 C CA . GLY A 1 307 ? 4.885 10.875 -9.224 1.00 82.62 307 GLY A CA 1
ATOM 2340 C C . GLY A 1 307 ? 6.270 10.306 -9.564 1.00 82.62 307 GLY A C 1
ATOM 2341 O O . GLY A 1 307 ? 6.652 10.279 -10.734 1.00 82.62 307 GLY A O 1
ATOM 2342 N N . MET A 1 308 ? 7.005 9.801 -8.566 1.00 88.12 308 MET A N 1
ATOM 2343 C CA . MET A 1 308 ? 8.294 9.124 -8.784 1.00 88.12 308 MET A CA 1
ATOM 2344 C C . MET A 1 308 ? 8.122 7.803 -9.540 1.00 88.12 308 MET A C 1
ATOM 2346 O O . MET A 1 308 ? 8.879 7.521 -10.466 1.00 88.12 308 MET A O 1
ATOM 2350 N N . LEU A 1 309 ? 7.086 7.028 -9.206 1.00 91.75 309 LEU A N 1
ATOM 2351 C CA . LEU A 1 309 ? 6.732 5.806 -9.924 1.00 91.75 309 LEU A CA 1
ATOM 2352 C C . LEU A 1 309 ? 6.409 6.108 -11.394 1.00 91.75 309 LEU A C 1
ATOM 2354 O O . LEU A 1 309 ? 6.948 5.451 -12.278 1.00 91.75 309 LEU A O 1
ATOM 2358 N N . ALA A 1 310 ? 5.596 7.132 -11.665 1.00 87.44 310 ALA A N 1
ATOM 2359 C CA . ALA A 1 310 ? 5.262 7.563 -13.019 1.00 87.44 310 ALA A CA 1
ATOM 2360 C C . ALA A 1 310 ? 6.505 7.983 -13.820 1.00 87.44 310 ALA A C 1
ATOM 2362 O O . ALA A 1 310 ? 6.620 7.625 -14.990 1.00 87.44 310 ALA A O 1
ATOM 2363 N N . ALA A 1 311 ? 7.455 8.688 -13.195 1.00 83.69 311 ALA A N 1
ATOM 2364 C CA . ALA A 1 311 ? 8.723 9.047 -13.830 1.00 83.69 311 ALA A CA 1
ATOM 2365 C C . ALA A 1 311 ? 9.565 7.805 -14.177 1.00 83.69 311 ALA A C 1
ATOM 2367 O O . ALA A 1 311 ? 10.067 7.695 -15.294 1.00 83.69 311 ALA A O 1
ATOM 2368 N N . GLY A 1 312 ? 9.670 6.840 -13.258 1.00 89.31 312 GLY A N 1
ATOM 2369 C CA . GLY A 1 312 ? 10.374 5.577 -13.504 1.00 89.31 312 GLY A CA 1
ATOM 2370 C C . GLY A 1 312 ? 9.727 4.735 -14.609 1.00 89.31 312 GLY A C 1
ATOM 2371 O O . GLY A 1 312 ? 10.427 4.185 -15.459 1.00 89.31 312 GLY A O 1
ATOM 2372 N N . ILE A 1 313 ? 8.392 4.696 -14.645 1.00 89.38 313 ILE A N 1
ATOM 2373 C CA . ILE A 1 313 ? 7.607 4.048 -15.704 1.00 89.38 313 ILE A CA 1
ATOM 2374 C C . ILE A 1 313 ? 7.849 4.723 -17.056 1.00 89.38 313 ILE A C 1
ATOM 2376 O O . ILE A 1 313 ? 8.104 4.033 -18.039 1.00 89.38 313 ILE A O 1
ATOM 2380 N N . ALA A 1 314 ? 7.805 6.057 -17.110 1.00 85.12 314 ALA A N 1
ATOM 2381 C CA . ALA A 1 314 ? 8.044 6.803 -18.339 1.00 85.12 314 ALA A CA 1
ATOM 2382 C C . ALA A 1 314 ? 9.447 6.524 -18.894 1.00 85.12 314 ALA A C 1
ATOM 2384 O O . ALA A 1 314 ? 9.574 6.195 -20.067 1.00 85.12 314 ALA A O 1
ATOM 2385 N N . LEU A 1 315 ? 10.486 6.562 -18.053 1.00 86.06 315 LEU A N 1
ATOM 2386 C CA . LEU A 1 315 ? 11.852 6.228 -18.473 1.00 86.06 315 LEU A CA 1
ATOM 2387 C C . LEU A 1 315 ? 11.970 4.779 -18.961 1.00 86.06 315 LEU A C 1
ATOM 2389 O O . LEU A 1 315 ? 12.560 4.533 -20.006 1.00 86.06 315 LEU A O 1
ATOM 2393 N N . THR A 1 316 ? 11.346 3.829 -18.262 1.00 88.12 316 THR A N 1
ATOM 2394 C CA . THR A 1 316 ? 11.334 2.418 -18.686 1.00 88.12 316 THR A CA 1
ATOM 2395 C C . THR A 1 316 ? 10.651 2.249 -20.046 1.00 88.12 316 THR A C 1
ATOM 2397 O O . THR A 1 316 ? 11.133 1.502 -20.897 1.00 88.12 316 THR A O 1
ATOM 2400 N N . PHE A 1 317 ? 9.552 2.965 -20.290 1.00 86.81 317 PHE A N 1
ATOM 2401 C CA . PHE A 1 317 ? 8.880 2.969 -21.587 1.00 86.81 317 PHE A CA 1
ATOM 2402 C C . PHE A 1 317 ? 9.756 3.582 -22.685 1.00 86.81 317 PHE A C 1
ATOM 2404 O O . PHE A 1 317 ? 9.819 3.038 -23.779 1.00 86.81 317 PHE A O 1
ATOM 2411 N N . LEU A 1 318 ? 10.464 4.673 -22.397 1.00 84.56 318 LEU A N 1
ATOM 2412 C CA . LEU A 1 318 ? 11.377 5.312 -23.350 1.00 84.56 318 LEU A CA 1
ATOM 2413 C C . LEU A 1 318 ? 12.584 4.424 -23.689 1.00 84.56 318 LEU A C 1
ATOM 2415 O O . LEU A 1 318 ? 13.087 4.465 -24.805 1.00 84.56 318 LEU A O 1
ATOM 2419 N N . GLU A 1 319 ? 13.027 3.598 -22.740 1.00 85.62 319 GLU A N 1
ATOM 2420 C CA . GLU A 1 319 ? 14.117 2.633 -22.924 1.00 85.62 319 GLU A CA 1
ATOM 2421 C C . GLU A 1 319 ? 13.684 1.395 -23.727 1.00 85.62 319 GLU A C 1
ATOM 2423 O O . GLU A 1 319 ? 14.459 0.876 -24.527 1.00 85.62 319 GLU A O 1
ATOM 2428 N N . THR A 1 320 ? 12.459 0.904 -23.511 1.00 85.88 320 THR A N 1
ATOM 2429 C CA . THR A 1 320 ? 12.012 -0.414 -24.009 1.00 85.88 320 THR A CA 1
ATOM 2430 C C . THR A 1 320 ? 10.959 -0.357 -25.116 1.00 85.88 320 THR A C 1
ATOM 2432 O O . THR A 1 320 ? 10.736 -1.352 -25.804 1.00 85.88 320 THR A O 1
ATOM 2435 N N . GLY A 1 321 ? 10.255 0.766 -25.260 1.00 82.75 321 GLY A N 1
ATOM 2436 C CA . GLY A 1 321 ? 9.068 0.914 -26.105 1.00 82.75 321 GLY A CA 1
ATOM 2437 C C . GLY A 1 321 ? 7.834 0.135 -25.626 1.00 82.75 321 GLY A C 1
ATOM 2438 O O . GLY A 1 321 ? 6.825 0.112 -26.331 1.00 82.75 321 GLY A O 1
ATOM 2439 N N . SER A 1 322 ? 7.883 -0.516 -24.456 1.00 84.81 322 SER A N 1
ATOM 2440 C CA . SER A 1 322 ? 6.826 -1.407 -23.961 1.00 84.81 322 SER A CA 1
ATOM 2441 C C . SER A 1 322 ? 6.160 -0.869 -22.697 1.00 84.81 322 SER A C 1
ATOM 2443 O O . SER A 1 322 ? 6.828 -0.422 -21.766 1.00 84.81 322 SER A O 1
ATOM 2445 N N . LEU A 1 323 ? 4.826 -0.940 -22.646 1.00 85.88 323 LEU A N 1
ATOM 2446 C CA . LEU A 1 323 ? 4.059 -0.659 -21.425 1.00 85.88 323 LEU A CA 1
ATOM 2447 C C . LEU A 1 323 ? 3.927 -1.884 -20.517 1.00 85.88 323 LEU A C 1
ATOM 2449 O O . LEU A 1 323 ? 3.563 -1.728 -19.353 1.00 85.88 323 LEU A O 1
ATOM 2453 N N . LEU A 1 324 ? 4.219 -3.088 -21.017 1.00 89.06 324 LEU A N 1
ATOM 2454 C CA . LEU A 1 324 ? 4.142 -4.306 -20.213 1.00 89.06 324 LEU A CA 1
ATOM 2455 C C . LEU A 1 324 ? 5.116 -4.229 -19.035 1.00 89.06 324 LEU A C 1
ATOM 2457 O O . LEU A 1 324 ? 6.208 -3.670 -19.156 1.00 89.06 324 LEU A O 1
ATOM 2461 N N . LEU A 1 325 ? 4.722 -4.810 -17.899 1.00 87.31 325 LEU A N 1
ATOM 2462 C CA . LEU A 1 325 ? 5.605 -4.892 -16.738 1.00 87.31 325 LEU A CA 1
ATOM 2463 C C . LEU A 1 325 ? 6.889 -5.640 -17.127 1.00 87.31 325 LEU A C 1
ATOM 2465 O O . LEU A 1 325 ? 6.845 -6.789 -17.563 1.00 87.31 325 LEU A O 1
ATOM 2469 N N . GLY A 1 326 ? 8.029 -4.969 -16.976 1.00 79.25 326 GLY A N 1
ATOM 2470 C CA . GLY A 1 326 ? 9.327 -5.424 -17.468 1.00 79.25 326 GLY A CA 1
ATOM 2471 C C . GLY A 1 326 ? 10.483 -4.813 -16.678 1.00 79.25 326 GLY A C 1
ATOM 2472 O O . GLY A 1 326 ? 10.273 -3.940 -15.836 1.00 79.25 326 GLY A O 1
ATOM 2473 N N . ALA A 1 327 ? 11.705 -5.288 -16.919 1.00 79.31 327 ALA A N 1
ATOM 2474 C CA . ALA A 1 327 ? 12.877 -4.829 -16.181 1.00 79.31 327 ALA A CA 1
ATOM 2475 C C . ALA A 1 327 ? 13.302 -3.405 -16.597 1.00 79.31 327 ALA A C 1
ATOM 2477 O O . ALA A 1 327 ? 13.503 -3.163 -17.789 1.00 79.31 327 ALA A O 1
ATOM 2478 N N . PRO A 1 328 ? 13.503 -2.476 -15.643 1.00 82.81 328 PRO A N 1
ATOM 2479 C CA . PRO A 1 328 ? 14.117 -1.181 -15.929 1.00 82.81 328 PRO A CA 1
ATOM 2480 C C . PRO A 1 328 ? 15.589 -1.353 -16.330 1.00 82.81 328 PRO A C 1
ATOM 2482 O O . PRO A 1 328 ? 16.338 -2.070 -15.657 1.00 82.81 328 PRO A O 1
ATOM 2485 N N . MET A 1 329 ? 16.011 -0.691 -17.411 1.00 80.25 329 MET A N 1
ATOM 2486 C CA . MET A 1 329 ? 17.337 -0.900 -18.003 1.00 80.25 329 MET A CA 1
ATOM 2487 C C . MET A 1 329 ? 18.379 0.098 -17.489 1.00 80.25 329 MET A C 1
ATOM 2489 O O . MET A 1 329 ? 19.530 -0.282 -17.276 1.00 80.25 329 MET A O 1
ATOM 2493 N N . SER A 1 330 ? 18.002 1.363 -17.275 1.00 84.75 330 SER A N 1
ATOM 2494 C CA . SER A 1 330 ? 18.919 2.389 -16.766 1.00 84.75 330 SER A CA 1
ATOM 2495 C C . SER A 1 330 ? 18.920 2.509 -15.239 1.00 84.75 330 SER A C 1
ATOM 2497 O O . SER A 1 330 ? 17.946 2.212 -14.547 1.00 84.75 330 SER A O 1
ATOM 2499 N N . GLY A 1 331 ? 20.019 3.038 -14.690 1.00 85.31 331 GLY A N 1
ATOM 2500 C CA . GLY A 1 331 ? 20.101 3.354 -13.260 1.00 85.31 331 GLY A CA 1
ATOM 2501 C C . GLY A 1 331 ? 19.087 4.417 -12.814 1.00 85.31 331 GLY A C 1
ATOM 2502 O O . GLY A 1 331 ? 18.649 4.403 -11.665 1.00 85.31 331 GLY A O 1
ATOM 2503 N N . TRP A 1 332 ? 18.662 5.313 -13.714 1.00 86.00 332 TRP A N 1
ATOM 2504 C CA . TRP A 1 332 ? 17.655 6.331 -13.403 1.00 86.00 332 TRP A CA 1
ATOM 2505 C C . TRP A 1 332 ? 16.246 5.743 -13.348 1.00 86.00 332 TRP A C 1
ATOM 2507 O O . TRP A 1 332 ? 15.525 6.028 -12.391 1.00 86.00 332 TRP A O 1
ATOM 2517 N N . SER A 1 333 ? 15.858 4.895 -14.310 1.00 88.19 333 SER A N 1
ATOM 2518 C CA . SER A 1 333 ? 14.561 4.208 -14.259 1.00 88.19 333 SER A CA 1
ATOM 2519 C C . SER A 1 333 ? 14.469 3.324 -13.011 1.00 88.19 333 SER A C 1
ATOM 2521 O O . SER A 1 333 ? 13.492 3.413 -12.266 1.00 88.19 333 SER A O 1
ATOM 2523 N N . GLN A 1 334 ? 15.540 2.594 -12.686 1.00 89.25 334 GLN A N 1
ATOM 2524 C CA . GLN A 1 334 ? 15.668 1.839 -11.435 1.00 89.25 334 GLN A CA 1
ATOM 2525 C C . GLN A 1 334 ? 15.519 2.723 -10.189 1.00 89.25 334 GLN A C 1
ATOM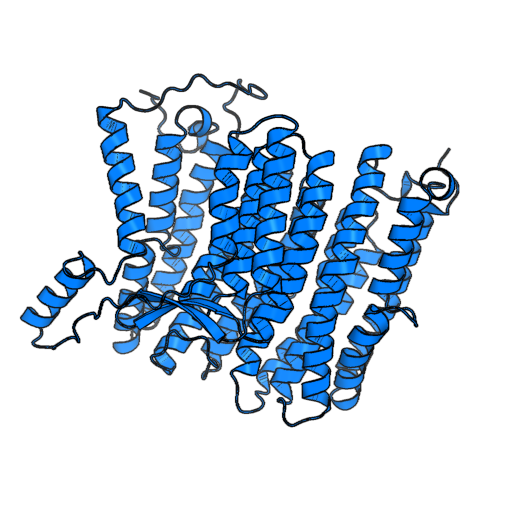 2527 O O . GLN A 1 334 ? 14.746 2.385 -9.293 1.00 89.25 334 GLN A O 1
ATOM 2532 N N . PHE A 1 335 ? 16.213 3.864 -10.129 1.00 90.44 335 PHE A N 1
ATOM 2533 C CA . PHE A 1 335 ? 16.148 4.790 -8.996 1.00 90.44 335 PHE A CA 1
ATOM 2534 C C . PHE A 1 335 ? 14.731 5.333 -8.770 1.00 90.44 335 PHE A C 1
ATOM 2536 O O . PHE A 1 335 ? 14.207 5.250 -7.657 1.00 90.44 335 PHE A O 1
ATOM 2543 N N . PHE A 1 336 ? 14.086 5.859 -9.814 1.00 91.56 336 PHE A N 1
ATOM 2544 C CA . PHE A 1 336 ? 12.750 6.446 -9.699 1.00 91.56 336 PHE A CA 1
ATOM 2545 C C . PHE A 1 336 ? 11.686 5.403 -9.346 1.00 91.56 336 PHE A C 1
ATOM 2547 O O . PHE A 1 336 ? 10.852 5.658 -8.472 1.00 91.56 336 PHE A O 1
ATOM 2554 N N . LEU A 1 337 ? 11.754 4.205 -9.942 1.00 93.19 337 LEU A N 1
ATOM 2555 C CA . LEU A 1 337 ? 10.892 3.086 -9.558 1.00 93.19 337 LEU A CA 1
ATOM 2556 C C . LEU A 1 337 ? 11.129 2.682 -8.099 1.00 93.19 337 LEU A C 1
ATOM 2558 O O . LEU A 1 337 ? 10.170 2.546 -7.340 1.00 93.19 337 LEU A O 1
ATOM 2562 N N . ALA A 1 338 ? 12.387 2.545 -7.671 1.00 94.06 338 ALA A N 1
ATOM 2563 C CA . ALA A 1 338 ? 12.715 2.154 -6.304 1.00 94.06 338 ALA A CA 1
ATOM 2564 C C . ALA A 1 338 ? 12.233 3.180 -5.272 1.00 94.06 338 ALA A C 1
ATOM 2566 O O . ALA A 1 338 ? 11.671 2.796 -4.249 1.00 94.06 338 ALA A O 1
ATOM 2567 N N . VAL A 1 339 ? 12.386 4.480 -5.535 1.00 94.75 339 VAL A N 1
ATOM 2568 C CA . VAL A 1 339 ? 11.875 5.533 -4.645 1.00 94.75 339 VAL A CA 1
ATOM 2569 C C . VAL A 1 339 ? 10.345 5.569 -4.659 1.00 94.75 339 VAL A C 1
ATOM 2571 O O . VAL A 1 339 ? 9.731 5.628 -3.593 1.00 94.75 339 VAL A O 1
ATOM 2574 N N . GLY A 1 340 ? 9.714 5.487 -5.835 1.00 95.50 340 GLY A N 1
ATOM 2575 C CA . GLY A 1 340 ? 8.256 5.525 -5.972 1.00 95.50 340 GLY A CA 1
ATOM 2576 C C . GLY A 1 340 ? 7.553 4.355 -5.282 1.00 95.50 340 GLY A C 1
ATOM 2577 O O . GLY A 1 340 ? 6.623 4.557 -4.496 1.00 95.50 340 GLY A O 1
ATOM 2578 N N . ILE A 1 341 ? 8.051 3.133 -5.491 1.00 97.50 341 ILE A N 1
ATOM 2579 C CA . ILE A 1 341 ? 7.587 1.929 -4.787 1.00 97.50 341 ILE A CA 1
ATOM 2580 C C . ILE A 1 341 ? 7.976 2.005 -3.298 1.00 97.50 341 ILE A C 1
ATOM 2582 O O . ILE A 1 341 ? 7.173 1.682 -2.416 1.00 97.50 341 ILE A O 1
ATOM 2586 N N . GLY A 1 342 ? 9.179 2.507 -3.007 1.00 97.81 342 GLY A N 1
ATOM 2587 C CA . GLY A 1 342 ? 9.754 2.660 -1.671 1.00 97.81 342 GLY A CA 1
ATOM 2588 C C . GLY A 1 342 ? 8.937 3.540 -0.726 1.00 97.81 342 GLY A C 1
ATOM 2589 O O . GLY A 1 342 ? 8.846 3.237 0.465 1.00 97.81 342 GLY A O 1
ATOM 2590 N N . VAL A 1 343 ? 8.260 4.577 -1.232 1.00 97.81 343 VAL A N 1
ATOM 2591 C CA . VAL A 1 343 ? 7.312 5.378 -0.435 1.00 97.81 343 VAL A CA 1
ATOM 2592 C C . VAL A 1 343 ? 6.209 4.497 0.151 1.00 97.81 343 VAL A C 1
ATOM 2594 O O . VAL A 1 343 ? 5.947 4.567 1.355 1.00 97.81 343 VAL A O 1
ATOM 2597 N N . ASN A 1 344 ? 5.591 3.635 -0.664 1.00 98.38 344 ASN A N 1
ATOM 2598 C CA . ASN A 1 344 ? 4.530 2.734 -0.209 1.00 98.38 344 ASN A CA 1
ATOM 2599 C C . ASN A 1 344 ? 5.077 1.588 0.644 1.00 98.38 344 ASN A C 1
ATOM 2601 O O . ASN A 1 344 ? 4.390 1.149 1.566 1.00 98.38 344 ASN A O 1
ATOM 2605 N N . ALA A 1 345 ? 6.309 1.140 0.387 1.00 98.25 345 ALA A N 1
ATOM 2606 C CA . ALA A 1 345 ? 7.019 0.192 1.245 1.00 98.25 345 ALA A CA 1
ATOM 2607 C C . ALA A 1 345 ? 7.442 0.802 2.595 1.00 98.25 345 ALA A C 1
ATOM 2609 O O . ALA A 1 345 ? 7.808 0.060 3.501 1.00 98.25 345 ALA A O 1
ATOM 2610 N N . ALA A 1 346 ? 7.343 2.126 2.757 1.00 98.12 346 ALA A N 1
ATOM 2611 C CA . ALA A 1 346 ? 7.795 2.871 3.928 1.00 98.12 346 ALA A CA 1
ATOM 2612 C C . ALA A 1 346 ? 9.324 2.816 4.129 1.00 98.12 346 ALA A C 1
ATOM 2614 O O . ALA A 1 346 ? 9.801 2.577 5.239 1.00 98.12 346 ALA A O 1
ATOM 2615 N N . PHE A 1 347 ? 10.087 3.066 3.059 1.00 98.50 347 PHE A N 1
ATOM 2616 C CA . PHE A 1 347 ? 11.536 3.294 3.129 1.00 98.50 347 PHE A CA 1
ATOM 2617 C C . PHE A 1 347 ? 11.869 4.395 4.134 1.00 98.50 347 PHE A C 1
ATOM 2619 O O . PHE A 1 347 ? 11.116 5.355 4.283 1.00 98.50 347 PHE A O 1
ATOM 2626 N N . ILE A 1 348 ? 13.015 4.296 4.801 1.00 98.06 348 ILE A N 1
ATOM 2627 C CA . ILE A 1 348 ? 13.514 5.369 5.667 1.00 98.06 348 ILE A CA 1
ATOM 2628 C C . ILE A 1 348 ? 14.197 6.420 4.774 1.00 98.06 348 ILE A C 1
ATOM 2630 O O . ILE A 1 348 ? 15.033 6.034 3.958 1.00 98.06 348 ILE A O 1
ATOM 2634 N N . PRO A 1 349 ? 13.883 7.731 4.880 1.00 96.69 349 PRO A N 1
ATOM 2635 C CA . PRO A 1 349 ? 13.050 8.423 5.882 1.00 96.69 349 PRO A CA 1
ATOM 2636 C C . PRO A 1 349 ? 11.587 8.706 5.457 1.00 96.69 349 PRO A C 1
ATOM 2638 O O . PRO A 1 349 ? 10.894 9.512 6.080 1.00 96.69 349 PRO A O 1
ATOM 2641 N N . LEU A 1 350 ? 11.101 8.077 4.389 1.00 96.62 350 LEU A N 1
ATOM 2642 C CA . LEU A 1 350 ? 9.773 8.289 3.797 1.00 96.62 350 LEU A CA 1
ATOM 2643 C C . LEU A 1 350 ? 8.629 7.584 4.558 1.00 96.62 350 LEU A C 1
ATOM 2645 O O . LEU A 1 350 ? 7.467 7.759 4.215 1.00 96.62 350 LEU A O 1
ATOM 2649 N N . HIS A 1 351 ? 8.920 6.815 5.609 1.00 97.25 351 HIS A N 1
ATOM 2650 C CA . HIS A 1 351 ? 7.979 5.972 6.365 1.00 97.25 351 HIS A CA 1
ATOM 2651 C C . HIS A 1 351 ? 6.976 6.718 7.247 1.00 97.25 351 HIS A C 1
ATOM 2653 O O . HIS A 1 351 ? 6.018 6.117 7.736 1.00 97.25 351 HIS A O 1
ATOM 2659 N N . THR A 1 352 ? 7.214 8.001 7.527 1.00 96.38 352 THR A N 1
ATOM 2660 C CA . THR A 1 352 ? 6.550 8.744 8.617 1.00 96.38 352 THR A CA 1
ATOM 2661 C C . THR A 1 352 ? 5.027 8.856 8.484 1.00 96.38 352 THR A C 1
ATOM 2663 O O . THR A 1 352 ? 4.339 8.986 9.501 1.00 96.38 352 THR A O 1
ATOM 2666 N N . TRP A 1 353 ? 4.480 8.722 7.272 1.00 97.25 353 TRP A N 1
ATOM 2667 C CA . TRP A 1 353 ? 3.035 8.688 7.026 1.00 97.25 353 TRP A CA 1
ATOM 2668 C C . TRP A 1 353 ? 2.333 7.530 7.751 1.00 97.25 353 TRP A C 1
ATOM 2670 O O . TRP A 1 353 ? 1.194 7.674 8.200 1.00 97.25 353 TRP A O 1
ATOM 2680 N N . LEU A 1 354 ? 3.009 6.389 7.907 1.00 97.38 354 LEU A N 1
ATOM 2681 C CA . LEU A 1 354 ? 2.425 5.153 8.425 1.00 97.38 354 LEU A CA 1
ATOM 2682 C C . LEU A 1 354 ? 2.135 5.229 9.939 1.00 97.38 354 LEU A C 1
ATOM 2684 O O . LEU A 1 354 ? 0.969 5.076 10.325 1.00 97.38 354 LEU A O 1
ATOM 2688 N N . PRO A 1 355 ? 3.119 5.508 10.822 1.00 97.00 355 PRO A N 1
ATOM 2689 C CA . PRO A 1 355 ? 2.871 5.639 12.258 1.00 97.00 355 PRO A CA 1
ATOM 2690 C C . PRO A 1 355 ? 2.055 6.886 12.636 1.00 97.00 355 PRO A C 1
ATOM 2692 O O . PRO A 1 355 ? 1.583 6.960 13.773 1.00 97.00 355 PRO A O 1
ATOM 2695 N N . ASP A 1 356 ? 1.877 7.848 11.724 1.00 97.12 356 ASP A N 1
ATOM 2696 C CA . ASP A 1 356 ? 0.979 8.994 11.913 1.00 97.12 356 ASP A CA 1
ATOM 2697 C C . ASP A 1 356 ? -0.483 8.632 11.603 1.00 97.12 356 ASP A C 1
ATOM 2699 O O . ASP A 1 356 ? -1.367 8.837 12.437 1.00 97.12 356 ASP A O 1
ATOM 2703 N N . ALA A 1 357 ? -0.754 8.062 10.424 1.00 96.56 357 ALA A N 1
ATOM 2704 C CA . ALA A 1 357 ? -2.117 7.879 9.927 1.00 96.56 357 ALA A CA 1
ATOM 2705 C C . ALA A 1 357 ? -2.860 6.690 10.554 1.00 96.56 357 ALA A C 1
ATOM 2707 O O . ALA A 1 357 ? -4.030 6.809 10.931 1.00 96.56 357 ALA A O 1
ATOM 2708 N N . TYR A 1 358 ? -2.206 5.536 10.698 1.00 96.50 358 TYR A N 1
ATOM 2709 C CA . TYR A 1 358 ? -2.897 4.285 11.047 1.00 96.50 358 TYR A CA 1
ATOM 2710 C C . TYR A 1 358 ? -3.493 4.279 12.464 1.00 96.50 358 TYR A C 1
ATOM 2712 O O . TYR A 1 358 ? -4.618 3.789 12.628 1.00 96.50 358 TYR A O 1
ATOM 2720 N N . PRO A 1 359 ? -2.824 4.844 13.493 1.00 96.00 359 PRO A N 1
ATOM 2721 C CA . PRO A 1 359 ? -3.403 4.959 14.830 1.00 96.00 359 PRO A CA 1
ATOM 2722 C C . PRO A 1 359 ? -4.569 5.949 14.905 1.00 96.00 359 PRO A C 1
ATOM 2724 O O . PRO A 1 359 ? -5.369 5.861 15.831 1.00 96.00 359 PRO A O 1
ATOM 2727 N N . LYS A 1 360 ? -4.677 6.886 13.956 1.00 96.06 360 LYS A N 1
ATOM 2728 C CA . LYS A 1 360 ? -5.734 7.909 13.924 1.00 96.06 360 LYS A CA 1
ATOM 2729 C C . LYS A 1 360 ? -6.961 7.480 13.129 1.00 96.06 360 LYS A C 1
ATOM 2731 O O . LYS A 1 360 ? -8.020 8.077 13.297 1.00 96.06 360 LYS A O 1
ATOM 2736 N N . ALA A 1 361 ? -6.850 6.440 12.308 1.00 95.19 361 ALA A N 1
ATOM 2737 C CA . ALA A 1 361 ? -7.984 5.842 11.618 1.00 95.19 361 ALA A CA 1
ATOM 2738 C C . ALA A 1 361 ? -8.940 5.123 12.593 1.00 95.19 361 ALA A C 1
ATOM 2740 O O . ALA A 1 361 ? -8.612 4.838 13.751 1.00 95.19 361 ALA A O 1
ATOM 2741 N N . HIS A 1 362 ? -10.143 4.799 12.115 1.00 94.25 362 HIS A N 1
ATOM 2742 C CA . HIS A 1 362 ? -11.100 3.985 12.865 1.00 94.25 362 HIS A CA 1
ATOM 2743 C C . HIS A 1 362 ? -10.531 2.574 13.114 1.00 94.25 362 HIS A C 1
ATOM 2745 O O . HIS A 1 362 ? -9.850 2.027 12.252 1.00 94.25 362 HIS A O 1
ATOM 2751 N N . VAL A 1 363 ? -10.846 1.933 14.248 1.00 93.69 363 VAL A N 1
ATOM 2752 C CA . VAL A 1 363 ? -10.272 0.614 14.609 1.00 93.69 363 VAL A CA 1
ATOM 2753 C C . VAL A 1 363 ? -10.503 -0.469 13.547 1.00 93.69 363 VAL A C 1
ATOM 2755 O O . VAL A 1 363 ? -9.615 -1.272 13.290 1.00 93.69 363 VAL A O 1
ATOM 2758 N N . ALA A 1 364 ? -11.663 -0.457 12.882 1.00 94.12 364 ALA A N 1
ATOM 2759 C CA . ALA A 1 364 ? -11.943 -1.351 11.755 1.00 94.12 364 ALA A CA 1
ATOM 2760 C C . ALA A 1 364 ? -11.165 -0.974 10.481 1.00 94.12 364 ALA A C 1
ATOM 2762 O O . ALA A 1 364 ? -10.733 -1.856 9.750 1.00 94.12 364 ALA A O 1
ATOM 2763 N N . ALA A 1 365 ? -10.942 0.321 10.236 1.00 95.12 365 ALA A N 1
ATOM 2764 C CA . ALA A 1 365 ? -10.162 0.798 9.096 1.00 95.12 365 ALA A CA 1
ATOM 2765 C C . ALA A 1 365 ? -8.680 0.408 9.215 1.00 95.12 365 ALA A C 1
ATOM 2767 O O . ALA A 1 365 ? -8.078 0.005 8.225 1.00 95.12 365 ALA A O 1
ATOM 2768 N N . SER A 1 366 ? -8.109 0.455 10.427 1.00 94.44 366 SER A N 1
ATOM 2769 C CA . SER A 1 366 ? -6.715 0.060 10.680 1.00 94.44 366 SER A CA 1
ATOM 2770 C C . SER A 1 366 ? -6.412 -1.386 10.258 1.00 94.44 366 SER A C 1
ATOM 2772 O O . SER A 1 366 ? -5.277 -1.674 9.888 1.00 94.44 366 SER A O 1
ATOM 2774 N N . VAL A 1 367 ? -7.411 -2.281 10.264 1.00 96.81 367 VAL A N 1
ATOM 2775 C CA . VAL A 1 367 ? -7.256 -3.665 9.783 1.00 96.81 367 VAL A CA 1
ATOM 2776 C C . VAL A 1 367 ? -6.948 -3.668 8.284 1.00 96.81 367 VAL A C 1
ATOM 2778 O O . VAL A 1 367 ? -5.898 -4.170 7.897 1.00 96.81 367 VAL A O 1
ATOM 2781 N N . PHE A 1 368 ? -7.786 -3.034 7.457 1.00 97.62 368 PHE A N 1
ATOM 2782 C CA . PHE A 1 368 ? -7.570 -2.932 6.005 1.00 97.62 368 PHE A CA 1
ATOM 2783 C C . PHE A 1 368 ? -6.283 -2.173 5.660 1.00 97.62 368 PHE A C 1
ATOM 2785 O O . PHE A 1 368 ? -5.514 -2.618 4.814 1.00 97.62 368 PHE A O 1
ATOM 2792 N N . LEU A 1 369 ? -6.005 -1.065 6.360 1.00 97.44 369 LEU A N 1
ATOM 2793 C CA . LEU A 1 369 ? -4.760 -0.299 6.206 1.00 97.44 369 LEU A CA 1
ATOM 2794 C C . LEU A 1 369 ? -3.517 -1.170 6.436 1.00 97.44 369 LEU A C 1
ATOM 2796 O O . LEU A 1 369 ? -2.523 -1.030 5.734 1.00 97.44 369 LEU A O 1
ATOM 2800 N N . SER A 1 370 ? -3.572 -2.128 7.363 1.00 97.06 370 SER A N 1
ATOM 2801 C CA . SER A 1 370 ? -2.437 -3.018 7.621 1.00 97.06 370 SER A CA 1
ATOM 2802 C C . SER A 1 370 ? -2.166 -4.056 6.521 1.00 97.06 370 SER A C 1
ATOM 2804 O O . SER A 1 370 ? -1.073 -4.631 6.511 1.00 97.06 370 SER A O 1
ATOM 2806 N N . VAL A 1 371 ? -3.117 -4.284 5.604 1.00 97.31 371 VAL A N 1
ATOM 2807 C CA . VAL A 1 371 ? -3.066 -5.354 4.595 1.00 97.31 371 VAL A CA 1
ATOM 2808 C C . VAL A 1 371 ? -2.406 -4.904 3.299 1.00 97.31 371 VAL A C 1
ATOM 2810 O O . VAL A 1 371 ? -1.502 -5.591 2.841 1.00 97.31 371 VAL A O 1
ATOM 2813 N N . TYR A 1 372 ? -2.847 -3.794 2.700 1.00 97.75 372 TYR A N 1
ATOM 2814 C CA . TYR A 1 372 ? -2.630 -3.597 1.262 1.00 97.75 372 TYR A CA 1
ATOM 2815 C C . TYR A 1 372 ? -1.398 -2.767 0.900 1.00 97.75 372 TYR A C 1
ATOM 2817 O O . TYR A 1 372 ? -0.416 -3.338 0.447 1.00 97.75 372 TYR A O 1
ATOM 2825 N N . THR A 1 373 ? -1.402 -1.443 1.117 1.00 97.88 373 THR A N 1
ATOM 2826 C CA . THR A 1 373 ? -0.430 -0.500 0.504 1.00 97.88 373 THR A CA 1
ATOM 2827 C C . THR A 1 373 ? 1.028 -0.950 0.612 1.00 97.88 373 THR A C 1
ATOM 2829 O O . THR A 1 373 ? 1.757 -0.943 -0.377 1.00 97.88 373 THR A O 1
ATOM 2832 N N . THR A 1 374 ? 1.450 -1.382 1.803 1.00 98.31 374 THR A N 1
ATOM 2833 C CA . THR A 1 374 ? 2.836 -1.825 2.036 1.00 98.31 374 THR A CA 1
ATOM 2834 C C . THR A 1 374 ? 3.161 -3.165 1.376 1.00 98.31 374 THR A C 1
ATOM 2836 O O . THR A 1 374 ? 4.299 -3.391 0.987 1.00 98.31 374 THR A O 1
ATOM 2839 N N . LYS A 1 375 ? 2.177 -4.055 1.222 1.00 98.31 375 LYS A N 1
ATOM 2840 C CA . LYS A 1 375 ? 2.354 -5.400 0.655 1.00 98.31 375 LYS A CA 1
ATOM 2841 C C . LYS A 1 375 ? 2.290 -5.358 -0.861 1.00 98.31 375 LYS A C 1
ATOM 2843 O O . LYS A 1 375 ? 3.087 -6.024 -1.507 1.00 98.31 375 LYS A O 1
ATOM 2848 N N . THR A 1 376 ? 1.426 -4.510 -1.418 1.00 98.38 376 THR A N 1
ATOM 2849 C CA . THR A 1 376 ? 1.421 -4.186 -2.848 1.00 98.38 376 THR A CA 1
ATOM 2850 C C . THR A 1 376 ? 2.777 -3.623 -3.278 1.00 98.38 376 THR A C 1
ATOM 2852 O O . THR A 1 376 ? 3.243 -3.933 -4.368 1.00 98.38 376 THR A O 1
ATOM 2855 N N . ALA A 1 377 ? 3.458 -2.860 -2.414 1.00 98.31 377 ALA A N 1
ATOM 2856 C CA . ALA A 1 377 ? 4.800 -2.361 -2.703 1.00 98.31 377 ALA A CA 1
ATOM 2857 C C . ALA A 1 377 ? 5.873 -3.452 -2.732 1.00 98.31 377 ALA A C 1
ATOM 2859 O O . ALA A 1 377 ? 6.682 -3.483 -3.653 1.00 98.31 377 ALA A O 1
ATOM 2860 N N . VAL A 1 378 ? 5.852 -4.382 -1.775 1.00 98.25 378 VAL A N 1
ATOM 2861 C CA . VAL A 1 378 ? 6.744 -5.551 -1.817 1.00 98.25 378 VAL A CA 1
ATOM 2862 C C . VAL A 1 378 ? 6.469 -6.396 -3.062 1.00 98.25 378 VAL A C 1
ATOM 2864 O O . VAL A 1 378 ? 7.405 -6.781 -3.754 1.00 98.25 378 VAL A O 1
ATOM 2867 N N . TYR A 1 379 ? 5.195 -6.637 -3.376 1.00 97.62 379 TYR A N 1
ATOM 2868 C CA . TYR A 1 379 ? 4.782 -7.331 -4.594 1.00 97.62 379 TYR A CA 1
ATOM 2869 C C . TYR A 1 379 ? 5.314 -6.633 -5.856 1.00 97.62 379 TYR A C 1
ATOM 2871 O O . TYR A 1 379 ? 5.860 -7.296 -6.733 1.00 97.62 379 TYR A O 1
ATOM 2879 N N . ALA A 1 380 ? 5.221 -5.302 -5.935 1.00 96.25 380 ALA A N 1
ATOM 2880 C CA . ALA A 1 380 ? 5.746 -4.535 -7.062 1.00 96.25 380 ALA A CA 1
ATOM 2881 C C . ALA A 1 380 ? 7.278 -4.631 -7.167 1.00 96.25 380 ALA A C 1
ATOM 2883 O O . ALA A 1 380 ? 7.797 -4.790 -8.266 1.00 96.25 380 ALA A O 1
ATOM 2884 N N . PHE A 1 381 ? 8.013 -4.618 -6.050 1.00 94.38 381 PHE A N 1
ATOM 2885 C CA . PHE A 1 381 ? 9.453 -4.898 -6.079 1.00 94.38 381 PHE A CA 1
ATOM 2886 C C . PHE A 1 381 ? 9.751 -6.310 -6.593 1.00 94.38 381 PHE A C 1
ATOM 2888 O O . PHE A 1 381 ? 10.557 -6.466 -7.506 1.00 94.38 381 PHE A O 1
ATOM 2895 N N . ALA A 1 382 ? 9.051 -7.326 -6.081 1.00 94.31 382 ALA A N 1
ATOM 2896 C CA . ALA A 1 382 ? 9.219 -8.703 -6.541 1.00 94.31 382 ALA A CA 1
ATOM 2897 C C . ALA A 1 382 ? 8.934 -8.828 -8.047 1.00 94.31 382 ALA A C 1
ATOM 2899 O O . ALA A 1 382 ? 9.693 -9.475 -8.762 1.00 94.31 382 ALA A O 1
ATOM 2900 N N . ARG A 1 383 ? 7.907 -8.133 -8.554 1.00 92.31 383 ARG A N 1
ATOM 2901 C CA . ARG A 1 383 ? 7.599 -8.039 -9.988 1.00 92.31 383 ARG A CA 1
ATOM 2902 C C . ARG A 1 383 ? 8.741 -7.478 -10.813 1.00 92.31 383 ARG A C 1
ATOM 2904 O O . ARG A 1 383 ? 9.129 -8.086 -11.806 1.00 92.31 383 ARG A O 1
ATOM 2911 N N . VAL A 1 384 ? 9.267 -6.331 -10.396 1.00 88.69 384 VAL A N 1
ATOM 2912 C CA . VAL A 1 384 ? 10.376 -5.662 -11.082 1.00 88.69 384 VAL A CA 1
ATOM 2913 C C . VAL A 1 384 ? 11.620 -6.542 -11.108 1.00 88.69 384 VAL A C 1
ATOM 2915 O O . VAL A 1 384 ? 12.385 -6.490 -12.067 1.00 88.69 384 VAL A O 1
ATOM 2918 N N . PHE A 1 385 ? 11.827 -7.363 -10.079 1.00 81.81 385 PHE A N 1
ATOM 2919 C CA . PHE A 1 385 ? 13.017 -8.208 -9.972 1.00 81.81 385 PHE A CA 1
ATOM 2920 C C . PHE A 1 385 ? 12.864 -9.504 -10.750 1.00 81.81 385 PHE A C 1
ATOM 2922 O O . PHE A 1 385 ? 13.776 -9.892 -11.466 1.00 81.81 385 PHE A O 1
ATOM 2929 N N . MET A 1 386 ? 11.691 -10.133 -10.694 1.00 83.31 386 MET A N 1
ATOM 2930 C CA . MET A 1 386 ? 11.397 -11.321 -11.498 1.00 83.31 386 MET A CA 1
ATOM 2931 C C . MET A 1 386 ? 11.419 -11.037 -13.004 1.00 83.31 386 MET A C 1
ATOM 2933 O O . MET A 1 386 ? 11.607 -11.960 -13.790 1.00 83.31 386 MET A O 1
ATOM 2937 N N . ALA A 1 387 ? 11.236 -9.779 -13.412 1.00 81.94 387 ALA A N 1
ATOM 2938 C CA . ALA A 1 387 ? 11.382 -9.369 -14.803 1.00 81.94 387 ALA A CA 1
ATOM 2939 C C . ALA A 1 387 ? 12.851 -9.281 -15.269 1.00 81.94 387 ALA A C 1
ATOM 2941 O O . ALA A 1 387 ? 13.095 -9.160 -16.468 1.00 81.94 387 ALA A O 1
ATOM 2942 N N . GLN A 1 388 ? 13.825 -9.314 -14.353 1.00 79.00 388 GLN A N 1
ATOM 2943 C CA . GLN A 1 388 ? 15.248 -9.223 -14.680 1.00 79.00 388 GLN A CA 1
ATOM 2944 C C . GLN A 1 388 ? 15.841 -10.602 -14.958 1.00 79.00 388 GLN A C 1
ATOM 2946 O O . GLN A 1 388 ? 15.570 -11.576 -14.260 1.00 79.00 388 GLN A O 1
ATOM 2951 N N . THR A 1 389 ? 16.698 -10.672 -15.973 1.00 72.06 389 THR A N 1
ATOM 2952 C CA . THR A 1 389 ? 17.369 -11.912 -16.391 1.00 72.06 389 THR A CA 1
ATOM 2953 C C . THR A 1 389 ? 18.765 -12.073 -15.796 1.00 72.06 389 THR A C 1
ATOM 2955 O O . THR A 1 389 ? 19.361 -13.139 -15.922 1.00 72.06 389 THR A O 1
ATOM 2958 N N . ALA A 1 390 ? 19.307 -11.023 -15.178 1.00 80.62 390 ALA A N 1
ATOM 2959 C CA . ALA A 1 390 ? 20.635 -11.004 -14.581 1.00 80.62 390 ALA A CA 1
ATOM 2960 C C . ALA A 1 390 ? 20.597 -10.301 -13.213 1.00 80.62 390 ALA A C 1
ATOM 2962 O O . ALA A 1 390 ? 19.741 -9.437 -13.011 1.00 80.62 390 ALA A O 1
ATOM 2963 N N . PRO A 1 391 ? 21.517 -10.639 -12.292 1.00 83.50 391 PRO A N 1
ATOM 2964 C CA . PRO A 1 391 ? 21.660 -9.922 -11.032 1.00 83.50 391 PRO A CA 1
ATOM 2965 C C . PRO A 1 391 ? 21.977 -8.445 -11.280 1.00 83.50 391 PRO A C 1
ATOM 2967 O O . PRO A 1 391 ? 22.824 -8.118 -12.116 1.00 83.50 391 PRO A O 1
ATOM 2970 N N . VAL A 1 392 ? 21.330 -7.553 -10.535 1.00 84.25 392 VAL A N 1
ATOM 2971 C CA . VAL A 1 392 ? 21.581 -6.111 -10.615 1.00 84.25 392 VAL A CA 1
ATOM 2972 C C . VAL A 1 392 ? 22.074 -5.630 -9.246 1.00 84.25 392 VAL A C 1
ATOM 2974 O O . VAL A 1 392 ? 21.274 -5.501 -8.315 1.00 84.25 392 VAL A O 1
ATOM 2977 N N . PRO A 1 393 ? 23.381 -5.323 -9.103 1.00 78.88 393 PRO A N 1
ATOM 2978 C CA . PRO A 1 393 ? 23.988 -4.966 -7.817 1.00 78.88 393 PRO A CA 1
ATOM 2979 C C . PRO A 1 393 ? 23.308 -3.797 -7.091 1.00 78.88 393 PRO A C 1
ATOM 2981 O O . PRO A 1 393 ? 23.321 -3.735 -5.867 1.00 78.88 393 PRO A O 1
ATOM 2984 N N . ALA A 1 394 ? 22.649 -2.887 -7.817 1.00 82.94 394 ALA A N 1
ATOM 2985 C CA . ALA A 1 394 ? 21.910 -1.776 -7.216 1.00 82.94 394 ALA A CA 1
ATOM 2986 C C . ALA A 1 394 ? 20.778 -2.230 -6.265 1.00 82.94 394 ALA A C 1
ATOM 2988 O O . ALA A 1 394 ? 20.416 -1.483 -5.353 1.00 82.94 394 ALA A O 1
ATOM 2989 N N . PHE A 1 395 ? 20.245 -3.451 -6.412 1.00 87.75 395 PHE A N 1
ATOM 2990 C CA . PHE A 1 395 ? 19.240 -3.994 -5.488 1.00 87.75 395 PHE A CA 1
ATOM 2991 C C . PHE A 1 395 ? 19.799 -4.396 -4.129 1.00 87.75 395 PHE A C 1
ATOM 2993 O O . PHE A 1 395 ? 19.034 -4.511 -3.171 1.00 87.75 395 PHE A O 1
ATOM 3000 N N . GLU A 1 396 ? 21.118 -4.491 -3.986 1.00 92.56 396 GLU A N 1
ATOM 3001 C CA . GLU A 1 396 ? 21.735 -4.653 -2.675 1.00 92.56 396 GLU A CA 1
ATOM 3002 C C . GLU A 1 396 ? 21.407 -3.456 -1.768 1.00 92.56 396 GLU A C 1
ATOM 3004 O O . GLU A 1 396 ? 21.083 -3.628 -0.593 1.00 92.56 396 GLU A O 1
ATOM 3009 N N . ALA A 1 397 ? 21.353 -2.240 -2.322 1.00 94.62 397 ALA A N 1
ATOM 3010 C CA . ALA A 1 397 ? 20.921 -1.060 -1.574 1.00 94.62 397 ALA A CA 1
ATOM 3011 C C . ALA A 1 397 ? 19.465 -1.180 -1.086 1.00 94.62 397 ALA A C 1
ATOM 3013 O O . ALA A 1 397 ? 19.135 -0.711 0.006 1.00 94.62 397 ALA A O 1
ATOM 3014 N N . VAL A 1 398 ? 18.598 -1.847 -1.857 1.00 95.69 398 VAL A N 1
ATOM 3015 C CA . VAL A 1 398 ? 17.223 -2.162 -1.442 1.00 95.69 398 VAL A CA 1
ATOM 3016 C C . VAL A 1 398 ? 17.233 -3.184 -0.304 1.00 95.69 398 VAL A C 1
ATOM 3018 O O . VAL A 1 398 ? 16.505 -3.000 0.674 1.00 95.69 398 VAL A O 1
ATOM 3021 N N . ALA A 1 399 ? 18.102 -4.197 -0.365 1.00 97.06 399 ALA A N 1
ATOM 3022 C CA . ALA A 1 399 ? 18.249 -5.171 0.713 1.00 97.06 399 ALA A CA 1
ATOM 3023 C C . ALA A 1 399 ? 18.667 -4.505 2.039 1.00 97.06 399 ALA A C 1
ATOM 3025 O O . ALA A 1 399 ? 18.029 -4.707 3.079 1.00 97.06 399 ALA A O 1
ATOM 3026 N N . PHE A 1 400 ? 19.677 -3.628 1.989 1.00 98.19 400 PHE A N 1
ATOM 3027 C CA . PHE A 1 400 ? 20.122 -2.837 3.141 1.00 98.19 400 PHE A CA 1
ATOM 3028 C C . PHE A 1 400 ? 19.054 -1.867 3.641 1.00 98.19 400 PHE A C 1
ATOM 3030 O O . PHE A 1 400 ? 18.867 -1.748 4.853 1.00 98.19 400 PHE A O 1
ATOM 3037 N N . MET A 1 401 ? 18.307 -1.211 2.748 1.00 98.31 401 MET A N 1
ATOM 3038 C CA . MET A 1 401 ? 17.164 -0.386 3.144 1.00 98.31 401 MET A CA 1
ATOM 3039 C C . MET A 1 401 ? 16.136 -1.212 3.930 1.00 98.31 401 MET A C 1
ATOM 3041 O O . MET A 1 401 ? 15.671 -0.768 4.980 1.00 98.31 401 MET A O 1
ATOM 3045 N N . GLY A 1 402 ? 15.841 -2.439 3.490 1.00 98.56 402 GLY A N 1
ATOM 3046 C CA . GLY A 1 402 ? 14.978 -3.376 4.210 1.00 98.56 402 GLY A CA 1
ATOM 3047 C C . GLY A 1 402 ? 15.489 -3.708 5.617 1.00 98.56 402 GLY A C 1
ATOM 3048 O O . GLY A 1 402 ? 14.740 -3.610 6.592 1.00 98.56 402 GLY A O 1
ATOM 3049 N N . ALA A 1 403 ? 16.779 -4.013 5.759 1.00 98.62 403 ALA A N 1
ATOM 3050 C CA . ALA A 1 403 ? 17.395 -4.266 7.063 1.00 98.62 403 ALA A CA 1
ATOM 3051 C C . ALA A 1 403 ? 17.358 -3.028 7.986 1.00 98.62 403 ALA A C 1
ATOM 3053 O O . ALA A 1 403 ? 17.014 -3.132 9.167 1.00 98.62 403 ALA A O 1
ATOM 3054 N N . ILE A 1 404 ? 17.618 -1.832 7.445 1.00 98.69 404 ILE A N 1
ATOM 3055 C CA . ILE A 1 404 ? 17.505 -0.560 8.177 1.00 98.69 404 ILE A CA 1
ATOM 3056 C C . ILE A 1 404 ? 16.062 -0.331 8.640 1.00 98.69 404 ILE A C 1
ATOM 3058 O O . ILE A 1 404 ? 15.837 0.020 9.798 1.00 98.69 404 ILE A O 1
ATOM 3062 N N . MET A 1 405 ? 15.069 -0.568 7.778 1.00 98.75 405 MET A N 1
ATOM 3063 C CA . MET A 1 405 ? 13.650 -0.489 8.138 1.00 98.75 405 MET A CA 1
ATOM 3064 C C . MET A 1 405 ? 13.289 -1.473 9.257 1.00 98.75 405 MET A C 1
ATOM 3066 O O . MET A 1 405 ? 12.555 -1.101 10.179 1.00 98.75 405 MET A O 1
ATOM 3070 N N . ALA A 1 406 ? 13.822 -2.701 9.204 1.00 98.69 406 ALA A N 1
ATOM 3071 C CA . ALA A 1 406 ? 13.608 -3.737 10.212 1.00 98.69 406 ALA A CA 1
ATOM 3072 C C . ALA A 1 406 ? 14.040 -3.258 11.607 1.00 98.69 406 ALA A C 1
ATOM 3074 O O . ALA A 1 406 ? 13.231 -3.273 12.545 1.00 98.69 406 ALA A O 1
ATOM 3075 N N . VAL A 1 407 ? 15.274 -2.754 11.715 1.00 98.62 407 VAL A N 1
ATOM 3076 C CA . VAL A 1 407 ? 15.865 -2.250 12.965 1.00 98.62 407 VAL A CA 1
ATOM 3077 C C . VAL A 1 407 ? 15.207 -0.947 13.420 1.00 98.62 407 VAL A C 1
ATOM 3079 O O . VAL A 1 407 ? 14.841 -0.798 14.590 1.00 98.62 407 VAL A O 1
ATOM 3082 N N . TYR A 1 408 ? 15.006 0.002 12.506 1.00 98.50 408 TYR A N 1
ATOM 3083 C CA . TYR A 1 408 ? 14.392 1.288 12.821 1.00 98.50 408 TYR A CA 1
ATOM 3084 C C . TYR A 1 408 ? 12.974 1.090 13.363 1.00 98.50 408 TYR A C 1
ATOM 3086 O O . TYR A 1 408 ? 12.631 1.580 14.442 1.00 98.50 408 TYR A O 1
ATOM 3094 N N . GLY A 1 409 ? 12.145 0.331 12.639 1.00 98.25 409 GLY A N 1
ATOM 3095 C CA . GLY A 1 409 ? 10.761 0.084 13.018 1.00 98.25 409 GLY A CA 1
ATOM 3096 C C . GLY A 1 409 ? 10.662 -0.551 14.402 1.00 98.25 409 GLY A C 1
ATOM 3097 O O . GLY A 1 409 ? 9.884 -0.088 15.235 1.00 98.25 409 GLY A O 1
ATOM 3098 N N . VAL A 1 410 ? 11.488 -1.559 14.693 1.00 97.88 410 VAL A N 1
ATOM 3099 C CA . VAL A 1 410 ? 11.422 -2.241 15.987 1.00 97.88 410 VAL A CA 1
ATOM 3100 C C . VAL A 1 410 ? 11.888 -1.354 17.138 1.00 97.88 410 VAL A C 1
ATOM 3102 O O . VAL A 1 410 ? 11.245 -1.327 18.189 1.00 97.88 410 VAL A O 1
ATOM 3105 N N . THR A 1 411 ? 12.940 -0.563 16.917 1.00 97.94 411 THR A N 1
ATOM 3106 C CA . THR A 1 411 ? 13.495 0.352 17.921 1.00 97.94 411 THR A CA 1
ATOM 3107 C C . THR A 1 411 ? 12.421 1.334 18.372 1.00 97.94 411 THR A C 1
ATOM 3109 O O . THR A 1 411 ? 12.101 1.422 19.558 1.00 97.94 411 THR A O 1
ATOM 3112 N N . PHE A 1 412 ? 11.761 2.005 17.424 1.00 97.75 412 PHE A N 1
ATOM 3113 C CA . PHE A 1 412 ? 10.686 2.938 17.754 1.00 97.75 412 PHE A CA 1
ATOM 3114 C C . PHE A 1 412 ? 9.444 2.245 18.315 1.00 97.75 412 PHE A C 1
ATOM 3116 O O . PHE A 1 412 ? 8.778 2.828 19.176 1.00 97.75 412 PHE A O 1
ATOM 3123 N N . ALA A 1 413 ? 9.135 1.018 17.882 1.00 97.81 413 ALA A N 1
ATOM 3124 C CA . ALA A 1 413 ? 8.016 0.242 18.411 1.00 97.81 413 ALA A CA 1
ATOM 3125 C C . ALA A 1 413 ? 8.179 -0.063 19.908 1.00 97.81 413 ALA A C 1
ATOM 3127 O O . ALA A 1 413 ? 7.221 0.100 20.666 1.00 97.81 413 ALA A O 1
ATOM 3128 N N . VAL A 1 414 ? 9.381 -0.441 20.358 1.00 96.31 414 VAL A N 1
ATOM 3129 C CA . VAL A 1 414 ? 9.676 -0.725 21.776 1.00 96.31 414 VAL A CA 1
ATOM 3130 C C . VAL A 1 414 ? 9.395 0.486 22.667 1.00 96.31 414 VAL A C 1
ATOM 3132 O O . VAL A 1 414 ? 8.858 0.321 23.764 1.00 96.31 414 VAL A O 1
ATOM 3135 N N . PHE A 1 415 ? 9.649 1.705 22.191 1.00 95.56 415 PHE A N 1
ATOM 3136 C CA . PHE A 1 415 ? 9.372 2.931 22.948 1.00 95.56 415 PHE A CA 1
ATOM 3137 C C . PHE A 1 415 ? 7.906 3.385 22.903 1.00 95.56 415 PHE A C 1
ATOM 3139 O O . PHE A 1 415 ? 7.516 4.275 23.657 1.00 95.56 415 PHE A O 1
ATOM 3146 N N . GLN A 1 416 ? 7.050 2.777 22.076 1.00 97.75 416 GLN A N 1
ATOM 3147 C CA . GLN A 1 416 ? 5.645 3.175 22.026 1.00 97.75 416 GLN A CA 1
ATOM 3148 C C . GLN A 1 416 ? 4.861 2.673 23.243 1.00 97.75 416 GLN A C 1
ATOM 3150 O O . GLN A 1 416 ? 4.982 1.517 23.656 1.00 97.75 416 GLN A O 1
ATOM 3155 N N . ASN A 1 417 ? 4.006 3.547 23.781 1.00 96.81 417 ASN A N 1
ATOM 3156 C CA . ASN A 1 417 ? 2.985 3.200 24.776 1.00 96.81 417 ASN A CA 1
ATOM 3157 C C . ASN A 1 417 ? 1.578 3.039 24.155 1.00 96.81 417 ASN A C 1
ATOM 3159 O O . ASN A 1 417 ? 0.735 2.312 24.675 1.00 96.81 417 ASN A O 1
ATOM 3163 N N . ASN A 1 418 ? 1.313 3.685 23.015 1.00 97.50 418 ASN A N 1
ATOM 3164 C CA . ASN A 1 418 ? 0.064 3.509 22.271 1.00 97.50 418 ASN A CA 1
ATOM 3165 C C . ASN A 1 418 ? 0.108 2.205 21.459 1.00 97.50 418 ASN A C 1
ATOM 3167 O O . ASN A 1 418 ? 0.997 2.030 20.623 1.00 97.50 418 ASN A O 1
ATOM 3171 N N . MET A 1 419 ? -0.873 1.321 21.664 1.00 97.50 419 MET A N 1
ATOM 3172 C CA . MET A 1 419 ? -0.884 -0.020 21.065 1.00 97.50 419 MET A CA 1
ATOM 3173 C C . MET A 1 419 ? -0.930 0.022 19.530 1.00 97.50 419 MET A C 1
ATOM 3175 O O . MET A 1 419 ? -0.190 -0.698 18.865 1.00 97.50 419 MET A O 1
ATOM 3179 N N . ARG A 1 420 ? -1.748 0.901 18.934 1.00 97.50 420 ARG A N 1
ATOM 3180 C CA . ARG A 1 420 ? -1.866 0.999 17.466 1.00 97.50 420 ARG A CA 1
ATOM 3181 C C . ARG A 1 420 ? -0.636 1.640 16.829 1.00 97.50 420 ARG A C 1
ATOM 3183 O O . ARG A 1 420 ? -0.226 1.223 15.747 1.00 97.50 420 ARG A O 1
ATOM 3190 N N . LYS A 1 421 ? -0.014 2.613 17.501 1.00 97.69 421 LYS A N 1
ATOM 3191 C CA . LYS A 1 421 ? 1.249 3.217 17.046 1.00 97.69 421 LYS A CA 1
ATOM 3192 C C . LYS A 1 421 ? 2.406 2.221 17.117 1.00 97.69 421 LYS A C 1
ATOM 3194 O O . LYS A 1 421 ? 3.189 2.146 16.175 1.00 97.69 421 LYS A O 1
ATOM 3199 N N . LEU A 1 422 ? 2.456 1.399 18.169 1.00 98.31 422 LEU A N 1
ATOM 3200 C CA . LEU A 1 422 ? 3.385 0.271 18.279 1.00 98.31 422 LEU A CA 1
ATOM 3201 C C . LEU A 1 422 ? 3.216 -0.697 17.098 1.00 98.31 422 LEU A C 1
ATOM 3203 O O . LEU A 1 422 ? 4.184 -0.995 16.402 1.00 98.31 422 LEU A O 1
ATOM 3207 N N . LEU A 1 423 ? 1.981 -1.129 16.810 1.00 98.31 423 LEU A N 1
ATOM 3208 C CA . LEU A 1 423 ? 1.705 -2.025 15.679 1.00 98.31 423 LEU A CA 1
ATOM 3209 C C . LEU A 1 423 ? 2.091 -1.414 14.326 1.00 98.31 423 LEU A C 1
ATOM 3211 O O . LEU A 1 423 ? 2.541 -2.151 13.448 1.00 98.31 423 LEU A O 1
ATOM 3215 N N . SER A 1 424 ? 1.945 -0.094 14.181 1.00 98.19 424 SER A N 1
ATOM 3216 C CA . SER A 1 424 ? 2.297 0.660 12.972 1.00 98.19 424 SER A CA 1
ATOM 3217 C C . SER A 1 424 ? 3.808 0.672 12.727 1.00 98.19 424 SER A C 1
ATOM 3219 O O . SER A 1 424 ? 4.250 0.346 11.630 1.00 98.19 424 SER A O 1
ATOM 3221 N N . TYR A 1 425 ? 4.624 0.928 13.753 1.00 98.56 425 TYR A N 1
ATOM 3222 C CA . TYR A 1 425 ? 6.083 0.801 13.635 1.00 98.56 425 TYR A CA 1
ATOM 3223 C C . TYR A 1 425 ? 6.532 -0.635 13.348 1.00 98.56 425 TYR A C 1
ATOM 3225 O O . TYR A 1 425 ? 7.442 -0.861 12.553 1.00 98.56 425 TYR A O 1
ATOM 3233 N N . HIS A 1 426 ? 5.826 -1.627 13.892 1.00 98.50 426 HIS A N 1
ATOM 3234 C CA . HIS A 1 426 ? 6.054 -3.013 13.496 1.00 98.50 426 HIS A CA 1
ATOM 3235 C C . HIS A 1 426 ? 5.621 -3.318 12.064 1.00 98.50 426 HIS A C 1
ATOM 3237 O O . HIS A 1 426 ? 5.985 -4.372 11.561 1.00 98.50 426 HIS A O 1
ATOM 3243 N N . ILE A 1 427 ? 4.788 -2.512 11.397 1.00 98.50 427 ILE A N 1
ATOM 3244 C CA . ILE A 1 427 ? 4.577 -2.701 9.953 1.00 98.50 427 ILE A CA 1
ATOM 3245 C C . ILE A 1 427 ? 5.862 -2.321 9.221 1.00 98.50 427 ILE A C 1
ATOM 3247 O O . ILE A 1 427 ? 6.336 -3.137 8.444 1.00 98.50 427 ILE A O 1
ATOM 3251 N N . VAL A 1 428 ? 6.462 -1.167 9.540 1.00 98.62 428 VAL A N 1
ATOM 3252 C CA . VAL A 1 428 ? 7.757 -0.744 8.969 1.00 98.62 428 VAL A CA 1
ATOM 3253 C C . VAL A 1 428 ? 8.814 -1.830 9.173 1.00 98.62 428 VAL A C 1
ATOM 3255 O O . VAL A 1 428 ? 9.452 -2.254 8.216 1.00 98.62 428 VAL A O 1
ATOM 3258 N N . SER A 1 429 ? 8.921 -2.359 10.397 1.00 98.56 429 SER A N 1
ATOM 3259 C CA . SER A 1 429 ? 9.902 -3.402 10.708 1.00 98.56 429 SER A CA 1
ATOM 3260 C C . SER A 1 429 ? 9.689 -4.691 9.901 1.00 98.56 429 SER A C 1
ATOM 3262 O O . SER A 1 429 ? 10.624 -5.205 9.295 1.00 98.56 429 SER A O 1
ATOM 3264 N N . GLN A 1 430 ? 8.455 -5.208 9.843 1.00 98.69 430 GLN A N 1
ATOM 3265 C CA . GLN A 1 430 ? 8.193 -6.466 9.132 1.00 98.69 430 GLN A CA 1
ATOM 3266 C C . GLN A 1 430 ? 8.261 -6.316 7.608 1.00 98.69 430 GLN A C 1
ATOM 3268 O O . GLN A 1 430 ? 8.708 -7.232 6.929 1.00 98.69 430 GLN A O 1
ATOM 3273 N N . VAL A 1 431 ? 7.852 -5.167 7.064 1.00 98.75 431 VAL A N 1
ATOM 3274 C CA . VAL A 1 431 ? 8.048 -4.865 5.637 1.00 98.75 431 VAL A CA 1
ATOM 3275 C C . VAL A 1 431 ? 9.541 -4.772 5.323 1.00 98.75 431 VAL A C 1
ATOM 3277 O O . VAL A 1 431 ? 9.951 -5.212 4.258 1.00 98.75 431 VAL A O 1
ATOM 3280 N N . GLY A 1 432 ? 10.364 -4.325 6.277 1.00 98.69 432 GLY A N 1
ATOM 3281 C CA . GLY A 1 432 ? 11.821 -4.369 6.180 1.00 98.69 432 GLY A CA 1
ATOM 3282 C C . GLY A 1 432 ? 12.378 -5.755 5.839 1.00 98.69 432 GLY A C 1
ATOM 3283 O O . GLY A 1 432 ? 13.153 -5.867 4.898 1.00 98.69 432 GLY A O 1
ATOM 3284 N N . TYR A 1 433 ? 11.920 -6.825 6.502 1.00 98.56 433 TYR A N 1
ATOM 3285 C CA . TYR A 1 433 ? 12.316 -8.201 6.145 1.00 98.56 433 TYR A CA 1
ATOM 3286 C C . TYR A 1 433 ? 11.895 -8.586 4.727 1.00 98.56 433 TYR A C 1
ATOM 3288 O O . TYR A 1 433 ? 12.649 -9.235 4.010 1.00 98.56 433 TYR A O 1
ATOM 3296 N N . MET A 1 434 ? 10.694 -8.181 4.311 1.00 98.44 434 MET A N 1
ATOM 3297 C CA . MET A 1 434 ? 10.191 -8.493 2.974 1.00 98.44 434 MET A CA 1
ATOM 3298 C C . MET A 1 434 ? 11.033 -7.807 1.896 1.00 98.44 434 MET A C 1
ATOM 3300 O O . MET A 1 434 ? 11.427 -8.439 0.923 1.00 98.44 434 MET A O 1
ATOM 3304 N N . ILE A 1 435 ? 11.337 -6.524 2.102 1.00 98.38 435 ILE A N 1
ATOM 3305 C CA . ILE A 1 435 ? 12.191 -5.726 1.221 1.00 98.38 435 ILE A CA 1
ATOM 3306 C C . ILE A 1 435 ? 13.630 -6.248 1.233 1.00 98.38 435 ILE A C 1
ATOM 3308 O O . ILE A 1 435 ? 14.250 -6.286 0.178 1.00 98.38 435 ILE A O 1
ATOM 3312 N N . ALA A 1 436 ? 14.144 -6.698 2.382 1.00 98.19 436 ALA A N 1
ATOM 3313 C CA . ALA A 1 436 ? 15.467 -7.305 2.479 1.00 98.19 436 ALA A CA 1
ATOM 3314 C C . ALA A 1 436 ? 15.569 -8.583 1.633 1.00 98.19 436 ALA A C 1
ATOM 3316 O O . ALA A 1 436 ? 16.467 -8.693 0.804 1.00 98.19 436 ALA A O 1
ATOM 3317 N N . GLY A 1 437 ? 14.612 -9.506 1.784 1.00 97.06 437 GLY A N 1
ATOM 3318 C CA . GLY A 1 437 ? 14.585 -10.758 1.023 1.00 97.06 437 GLY A CA 1
ATOM 3319 C C . GLY A 1 437 ? 14.407 -10.539 -0.479 1.00 97.06 437 GLY A C 1
ATOM 3320 O O . GLY A 1 437 ? 15.163 -11.076 -1.284 1.00 97.06 437 GLY A O 1
ATOM 3321 N N . VAL A 1 438 ? 13.461 -9.677 -0.862 1.00 95.75 438 VAL A N 1
ATOM 3322 C CA . VAL A 1 438 ? 13.236 -9.324 -2.269 1.00 95.75 438 VAL A CA 1
ATOM 3323 C C . VAL A 1 438 ? 14.460 -8.584 -2.837 1.00 95.75 438 VAL A C 1
ATOM 3325 O O . VAL A 1 438 ? 14.905 -8.896 -3.934 1.00 95.75 438 VAL A O 1
ATOM 3328 N N . GLY A 1 439 ? 15.088 -7.680 -2.079 1.00 95.38 439 GLY A N 1
ATOM 3329 C CA . GLY A 1 439 ? 16.329 -6.998 -2.468 1.00 95.38 439 GLY A CA 1
ATOM 3330 C C . GLY A 1 439 ? 17.508 -7.949 -2.693 1.00 95.38 439 GLY A C 1
ATOM 3331 O O . GLY A 1 439 ? 18.208 -7.810 -3.694 1.00 95.38 439 GLY A O 1
ATOM 3332 N N . LEU A 1 440 ? 17.692 -8.948 -1.821 1.00 94.62 440 LEU A N 1
ATOM 3333 C CA . LEU A 1 440 ? 18.701 -10.004 -1.992 1.00 94.62 440 LEU A CA 1
ATOM 3334 C C . LEU A 1 440 ? 18.463 -10.800 -3.278 1.00 94.62 440 LEU A C 1
ATOM 3336 O O . LEU A 1 440 ? 19.405 -11.042 -4.028 1.00 94.62 440 LEU A O 1
ATOM 3340 N N . ALA A 1 441 ? 17.207 -11.134 -3.581 1.00 92.62 441 ALA A N 1
ATOM 3341 C CA . ALA A 1 441 ? 16.861 -11.812 -4.826 1.00 92.62 441 ALA A CA 1
ATOM 3342 C C . ALA A 1 441 ? 17.248 -10.996 -6.070 1.00 92.62 441 ALA A C 1
ATOM 3344 O O . ALA A 1 441 ? 17.764 -11.556 -7.033 1.00 92.62 441 ALA A O 1
ATOM 3345 N N . GLY A 1 442 ? 17.043 -9.674 -6.051 1.00 90.19 442 GLY A N 1
ATOM 3346 C CA . GLY A 1 442 ? 17.475 -8.790 -7.140 1.00 90.19 442 GLY A CA 1
ATOM 3347 C C . GLY A 1 442 ? 18.999 -8.642 -7.235 1.00 90.19 442 GLY A C 1
ATOM 3348 O O . GLY A 1 442 ? 19.553 -8.615 -8.334 1.00 90.19 442 GLY A O 1
ATOM 3349 N N . ALA A 1 443 ? 19.685 -8.574 -6.091 1.00 90.94 443 ALA A N 1
ATOM 3350 C CA . ALA A 1 443 ? 21.134 -8.390 -6.023 1.00 90.94 443 ALA A CA 1
ATOM 3351 C C . ALA A 1 443 ? 21.914 -9.635 -6.467 1.00 90.94 443 ALA A C 1
ATOM 3353 O O . ALA A 1 443 ? 22.948 -9.511 -7.118 1.00 90.94 443 ALA A O 1
ATOM 3354 N N . LEU A 1 444 ? 21.408 -10.822 -6.124 1.00 90.44 444 LEU A N 1
ATOM 3355 C CA . LEU A 1 444 ? 22.061 -12.113 -6.366 1.00 90.44 444 LEU A CA 1
ATOM 3356 C C . LEU A 1 444 ? 21.500 -12.860 -7.578 1.00 90.44 444 LEU A C 1
ATOM 3358 O O . LEU A 1 444 ? 22.143 -13.767 -8.105 1.00 90.44 444 LEU A O 1
ATOM 3362 N N . GLY A 1 445 ? 20.305 -12.479 -8.032 1.00 85.75 445 GLY A N 1
ATOM 3363 C CA . GLY A 1 445 ? 19.556 -13.178 -9.067 1.00 85.75 445 GLY A CA 1
ATOM 3364 C C . GLY A 1 445 ? 18.996 -14.525 -8.601 1.00 85.75 445 GLY A C 1
ATOM 3365 O O . GLY A 1 445 ? 19.402 -15.103 -7.593 1.00 85.75 445 GLY A O 1
ATOM 3366 N N . THR A 1 446 ? 18.070 -15.073 -9.386 1.00 81.19 446 THR A N 1
ATOM 3367 C CA . THR A 1 446 ? 17.396 -16.356 -9.105 1.00 81.19 446 THR A CA 1
ATOM 3368 C C . THR A 1 446 ? 18.228 -17.590 -9.471 1.00 81.19 446 THR A C 1
ATOM 3370 O O . THR A 1 446 ? 17.763 -18.713 -9.310 1.00 81.19 446 THR A O 1
AT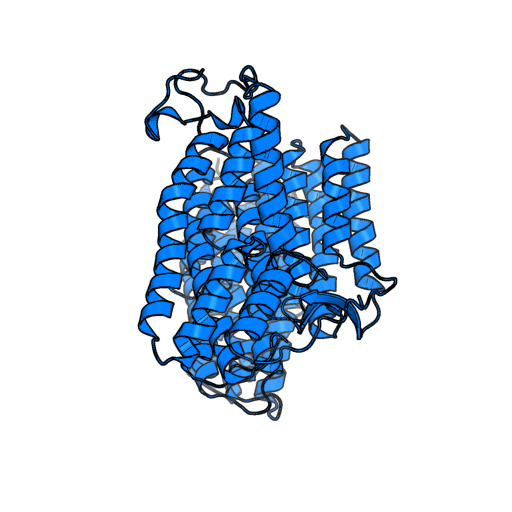OM 3373 N N . ALA A 1 447 ? 19.458 -17.399 -9.959 1.00 83.00 447 ALA A N 1
ATOM 3374 C CA . ALA A 1 447 ? 20.396 -18.483 -10.252 1.00 83.00 447 ALA A CA 1
ATOM 3375 C C . ALA A 1 447 ? 21.192 -18.948 -9.017 1.00 83.00 447 ALA A C 1
ATOM 3377 O O . ALA A 1 447 ? 21.889 -19.957 -9.089 1.00 83.00 447 ALA A O 1
ATOM 3378 N N . THR A 1 448 ? 21.110 -18.218 -7.901 1.00 88.00 448 THR A N 1
ATOM 3379 C CA . THR A 1 448 ? 21.788 -18.553 -6.641 1.00 88.00 448 THR A CA 1
ATOM 3380 C C . THR A 1 448 ? 20.786 -19.066 -5.611 1.00 88.00 448 THR A C 1
ATOM 3382 O O . THR A 1 448 ? 19.648 -18.594 -5.564 1.00 88.00 448 THR A O 1
ATOM 3385 N N . GLU A 1 449 ? 21.208 -20.003 -4.758 1.00 90.69 449 GLU A N 1
ATOM 3386 C CA . GLU A 1 449 ? 20.359 -20.527 -3.677 1.00 90.69 449 GLU A CA 1
ATOM 3387 C C . GLU A 1 449 ? 19.929 -19.405 -2.719 1.00 90.69 449 GLU A C 1
ATOM 3389 O O . GLU A 1 449 ? 18.736 -19.257 -2.457 1.00 90.69 449 GLU A O 1
ATOM 3394 N N . ALA A 1 450 ? 20.862 -18.536 -2.310 1.00 91.44 450 ALA A N 1
ATOM 3395 C CA . ALA A 1 450 ? 20.586 -17.356 -1.489 1.00 91.44 450 ALA A CA 1
ATOM 3396 C C . ALA A 1 450 ? 19.553 -16.402 -2.117 1.00 91.44 450 ALA A C 1
ATOM 3398 O O . ALA A 1 450 ? 18.652 -15.918 -1.430 1.00 91.44 450 ALA A O 1
ATOM 3399 N N . GLY A 1 451 ? 19.647 -16.129 -3.424 1.00 91.56 451 GLY A N 1
ATOM 3400 C CA . GLY A 1 451 ? 18.705 -15.250 -4.120 1.00 91.56 451 GLY A CA 1
ATOM 3401 C C . GLY A 1 451 ? 17.290 -15.831 -4.183 1.00 91.56 451 GLY A C 1
ATOM 3402 O O . GLY A 1 451 ? 16.317 -15.121 -3.915 1.00 91.56 451 GLY A O 1
ATOM 3403 N N . VAL A 1 452 ? 17.165 -17.132 -4.469 1.00 92.69 452 VAL A N 1
ATOM 3404 C CA . VAL A 1 452 ? 15.876 -17.847 -4.441 1.00 92.69 452 VAL A CA 1
ATOM 3405 C C . VAL A 1 452 ? 15.302 -17.863 -3.025 1.00 92.69 452 VAL A C 1
ATOM 3407 O O . VAL A 1 452 ? 14.143 -17.500 -2.825 1.00 92.69 452 VAL A O 1
ATOM 3410 N N . LEU A 1 453 ? 16.128 -18.191 -2.030 1.00 95.06 453 LEU A N 1
ATOM 3411 C CA . LEU A 1 453 ? 15.730 -18.238 -0.627 1.00 95.06 453 LEU A CA 1
ATOM 3412 C C . LEU A 1 453 ? 15.284 -16.862 -0.107 1.00 95.06 453 LEU A C 1
ATOM 3414 O O . LEU A 1 453 ? 14.311 -16.768 0.643 1.00 95.06 453 LEU A O 1
ATOM 3418 N N . GLY A 1 454 ? 15.949 -15.789 -0.544 1.00 95.44 454 GLY A N 1
ATOM 3419 C CA . GLY A 1 454 ? 15.569 -14.409 -0.251 1.00 95.44 454 GLY A CA 1
ATOM 3420 C C . GLY A 1 454 ? 14.191 -14.047 -0.810 1.00 95.44 454 GLY A C 1
ATOM 3421 O O . GLY A 1 454 ? 13.363 -13.491 -0.079 1.00 95.44 454 GLY A O 1
ATOM 3422 N N . LEU A 1 455 ? 13.909 -14.402 -2.071 1.00 94.75 455 LEU A N 1
ATOM 3423 C CA . LEU A 1 455 ? 12.602 -14.168 -2.697 1.00 94.75 455 LEU A CA 1
ATOM 3424 C C . LEU A 1 455 ? 11.496 -14.963 -1.997 1.00 94.75 455 LEU A C 1
ATOM 3426 O O . LEU A 1 455 ? 10.465 -14.391 -1.628 1.00 94.75 455 LEU A O 1
ATOM 3430 N N . ASP A 1 456 ? 11.729 -16.257 -1.778 1.00 95.38 456 ASP A N 1
ATOM 3431 C CA . ASP A 1 456 ? 10.785 -17.151 -1.114 1.00 95.38 456 ASP A CA 1
ATOM 3432 C C . ASP A 1 456 ? 10.498 -16.677 0.311 1.00 95.38 456 ASP A C 1
ATOM 3434 O O . ASP A 1 456 ? 9.339 -16.543 0.704 1.00 95.38 456 ASP A O 1
ATOM 3438 N N . GLY A 1 457 ? 11.541 -16.337 1.070 1.00 97.12 457 GLY A N 1
ATOM 3439 C CA . GLY A 1 457 ? 11.423 -15.787 2.415 1.00 97.12 457 GLY A CA 1
ATOM 3440 C C . GLY A 1 457 ? 10.655 -14.468 2.436 1.00 97.12 457 GLY A C 1
ATOM 3441 O O . GLY A 1 457 ? 9.724 -14.309 3.229 1.00 97.12 457 GLY A O 1
ATOM 3442 N N . GLY A 1 458 ? 10.982 -13.538 1.533 1.00 97.69 458 GLY A N 1
ATOM 3443 C CA . GLY A 1 458 ? 10.321 -12.239 1.423 1.00 97.69 458 GLY A CA 1
ATOM 3444 C C . GLY A 1 458 ? 8.827 -12.364 1.113 1.00 97.69 458 GLY A C 1
ATOM 3445 O O . GLY A 1 458 ? 7.995 -11.781 1.818 1.00 97.69 458 GLY A O 1
ATOM 3446 N N . MET A 1 459 ? 8.466 -13.178 0.118 1.00 97.69 459 MET A N 1
ATOM 3447 C CA . MET A 1 459 ? 7.073 -13.392 -0.289 1.00 97.69 459 MET A CA 1
ATOM 3448 C C . MET A 1 459 ? 6.290 -14.263 0.703 1.00 97.69 459 MET A C 1
ATOM 3450 O O . MET A 1 459 ? 5.140 -13.949 1.024 1.00 97.69 459 MET A O 1
ATOM 3454 N N . ALA A 1 460 ? 6.900 -15.296 1.289 1.00 98.06 460 ALA A N 1
ATOM 3455 C CA . ALA A 1 460 ? 6.295 -16.038 2.396 1.00 98.06 460 ALA A CA 1
ATOM 3456 C C . ALA A 1 460 ? 6.041 -15.117 3.599 1.00 98.06 460 ALA A C 1
ATOM 3458 O O . ALA A 1 460 ? 5.007 -15.223 4.266 1.00 98.06 460 ALA A O 1
ATOM 3459 N N . HIS A 1 461 ? 6.942 -14.164 3.863 1.00 98.44 461 HIS A N 1
ATOM 3460 C CA . HIS 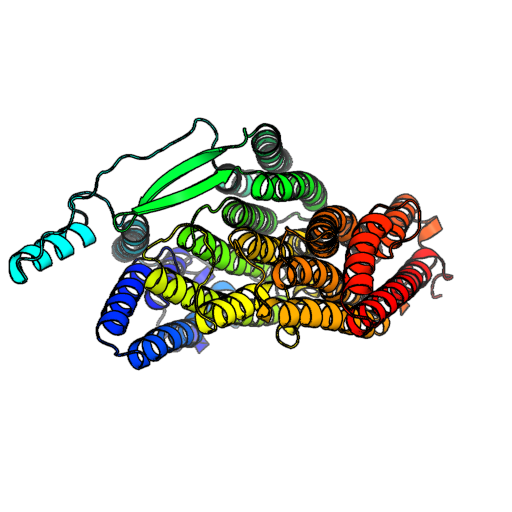A 1 461 ? 6.753 -13.189 4.929 1.00 98.44 461 HIS A CA 1
ATOM 3461 C C . HIS A 1 461 ? 5.609 -12.214 4.626 1.00 98.44 461 HIS A C 1
ATOM 3463 O O . HIS A 1 461 ? 4.859 -11.892 5.549 1.00 98.44 461 HIS A O 1
ATOM 3469 N N . VAL A 1 462 ? 5.402 -11.802 3.364 1.00 98.44 462 VAL A N 1
ATOM 3470 C CA . VAL A 1 462 ? 4.199 -11.053 2.932 1.00 98.44 462 VAL A CA 1
ATOM 3471 C C . VAL A 1 462 ? 2.934 -11.816 3.315 1.00 98.44 462 VAL A C 1
ATOM 3473 O O . VAL A 1 462 ? 2.089 -11.273 4.033 1.00 98.44 462 VAL A O 1
ATOM 3476 N N . PHE A 1 463 ? 2.830 -13.081 2.900 1.00 98.12 463 PHE A N 1
ATOM 3477 C CA . PHE A 1 463 ? 1.664 -13.925 3.169 1.00 98.12 463 PHE A CA 1
ATOM 3478 C C . PHE A 1 463 ? 1.405 -14.061 4.672 1.00 98.12 463 PHE A C 1
ATOM 3480 O O . PHE A 1 463 ? 0.308 -13.786 5.162 1.00 98.12 463 PHE A O 1
ATOM 3487 N N . ASN A 1 464 ? 2.448 -14.399 5.432 1.00 97.75 464 ASN A N 1
ATOM 3488 C CA . ASN A 1 464 ? 2.352 -14.551 6.877 1.00 97.75 464 ASN A CA 1
ATOM 3489 C C . ASN A 1 464 ? 1.947 -13.236 7.557 1.00 97.75 464 ASN A C 1
ATOM 3491 O O . ASN A 1 464 ? 1.061 -13.238 8.413 1.00 97.75 464 ASN A O 1
ATOM 3495 N N . ASN A 1 465 ? 2.528 -12.103 7.151 1.00 98.06 465 ASN A N 1
ATOM 3496 C CA . ASN A 1 465 ? 2.209 -10.796 7.723 1.00 98.06 465 ASN A CA 1
ATOM 3497 C C . ASN A 1 465 ? 0.757 -10.399 7.516 1.00 98.06 465 ASN A C 1
ATOM 3499 O O . ASN A 1 465 ? 0.156 -9.838 8.429 1.00 98.06 465 ASN A O 1
ATOM 3503 N N . ILE A 1 466 ? 0.178 -10.728 6.364 1.00 98.12 466 ILE A N 1
ATOM 3504 C CA . ILE A 1 466 ? -1.235 -10.474 6.087 1.00 98.12 466 ILE A CA 1
ATOM 3505 C C . ILE A 1 466 ? -2.154 -11.374 6.933 1.00 98.12 466 ILE A C 1
ATOM 3507 O O . ILE A 1 466 ? -3.293 -11.003 7.188 1.00 98.12 466 ILE A O 1
ATOM 3511 N N . LEU A 1 467 ? -1.676 -12.501 7.467 1.00 96.56 467 LEU A N 1
ATOM 3512 C CA . LEU A 1 467 ? -2.433 -13.279 8.452 1.00 96.56 467 LEU A CA 1
ATOM 3513 C C . LEU A 1 467 ? -2.324 -12.673 9.857 1.00 96.56 467 LEU A C 1
ATOM 3515 O O . LEU A 1 467 ? -3.327 -12.295 10.470 1.00 96.56 467 LEU A O 1
ATOM 3519 N N . TYR A 1 468 ? -1.104 -12.563 10.388 1.00 96.50 468 TYR A N 1
ATOM 3520 C CA . TYR A 1 468 ? -0.917 -12.231 11.802 1.00 96.50 468 TYR A CA 1
ATOM 3521 C C . TYR A 1 468 ? -1.069 -10.732 12.101 1.00 96.50 468 TYR A C 1
ATOM 3523 O O . TYR A 1 468 ? -1.485 -10.370 13.203 1.00 96.50 468 TYR A O 1
ATOM 3531 N N . LYS A 1 469 ? -0.770 -9.821 11.160 1.00 97.81 469 LYS A N 1
ATOM 3532 C CA . LYS A 1 469 ? -0.856 -8.374 11.423 1.00 97.81 469 LYS A CA 1
ATOM 3533 C C . LYS A 1 469 ? -2.311 -7.905 11.529 1.00 97.81 469 LYS A C 1
ATOM 3535 O O . LYS A 1 469 ? -2.627 -7.259 12.530 1.00 97.81 469 LYS A O 1
ATOM 3540 N N . PRO A 1 470 ? -3.218 -8.256 10.603 1.00 97.94 470 PRO A N 1
ATOM 3541 C CA . PRO A 1 470 ? -4.639 -7.962 10.758 1.00 97.94 470 PRO A CA 1
ATOM 3542 C C . PRO A 1 470 ? -5.226 -8.612 12.009 1.00 97.94 470 PRO A C 1
ATOM 3544 O O . PRO A 1 470 ? -6.004 -7.961 12.700 1.00 97.94 470 PRO A O 1
ATOM 3547 N N . LEU A 1 471 ? -4.798 -9.8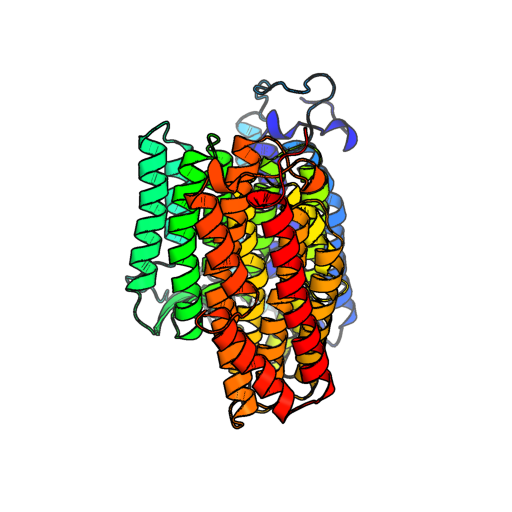30 12.372 1.00 98.12 471 LEU A N 1
ATOM 3548 C CA . LEU A 1 471 ? -5.182 -10.456 13.641 1.00 98.12 471 LEU A CA 1
ATOM 3549 C C . LEU A 1 471 ? -4.777 -9.598 14.854 1.00 98.12 471 LEU A C 1
ATOM 3551 O O . LEU A 1 471 ? -5.610 -9.328 15.718 1.00 98.12 471 LEU A O 1
ATOM 3555 N N . LEU A 1 472 ? -3.547 -9.076 14.898 1.00 98.38 472 LEU A N 1
ATOM 3556 C CA . LEU A 1 472 ? -3.114 -8.131 15.939 1.00 98.38 472 LEU A CA 1
ATOM 3557 C C . LEU A 1 472 ? -3.954 -6.843 15.953 1.00 98.38 472 LEU A C 1
ATOM 3559 O O . LEU A 1 472 ? -4.370 -6.395 17.018 1.00 98.38 472 LEU A O 1
ATOM 3563 N N . PHE A 1 473 ? -4.262 -6.253 14.795 1.00 97.94 473 PHE A N 1
ATOM 3564 C CA . PHE A 1 473 ? -5.139 -5.075 14.747 1.00 97.94 473 PHE A CA 1
ATOM 3565 C C . PHE A 1 473 ? -6.572 -5.382 15.195 1.00 97.94 473 PHE A C 1
ATOM 3567 O O . PHE A 1 473 ? -7.176 -4.555 15.878 1.00 97.94 473 PHE A O 1
ATOM 3574 N N . MET A 1 474 ? -7.106 -6.562 14.870 1.00 97.81 474 MET A N 1
ATOM 3575 C CA . MET A 1 474 ? -8.425 -7.005 15.323 1.00 97.81 474 MET A CA 1
ATOM 3576 C C . MET A 1 474 ? -8.443 -7.224 16.840 1.00 97.81 474 MET A C 1
ATOM 3578 O O . MET A 1 474 ? -9.320 -6.695 17.518 1.00 97.81 474 MET A O 1
ATOM 3582 N N . THR A 1 475 ? -7.456 -7.927 17.405 1.00 97.69 475 THR A N 1
ATOM 3583 C CA . THR A 1 475 ? -7.373 -8.155 18.860 1.00 97.69 475 THR A CA 1
ATOM 3584 C C . THR A 1 475 ? -7.262 -6.845 19.643 1.00 97.69 475 THR A C 1
ATOM 3586 O O . THR A 1 475 ? -8.059 -6.603 20.550 1.00 97.69 475 THR A O 1
ATOM 3589 N N . ILE A 1 476 ? -6.349 -5.951 19.252 1.00 97.25 476 ILE A N 1
ATOM 3590 C CA . ILE A 1 476 ? -6.214 -4.620 19.860 1.00 97.25 476 ILE A CA 1
ATOM 3591 C C . ILE A 1 476 ? -7.467 -3.766 19.629 1.00 97.25 476 ILE A C 1
ATOM 3593 O O . ILE A 1 476 ? -7.889 -3.045 20.530 1.00 97.25 476 ILE A O 1
ATOM 3597 N N . GLY A 1 477 ? -8.114 -3.867 18.466 1.00 96.06 477 GLY A N 1
ATOM 3598 C CA . GLY A 1 477 ? -9.381 -3.191 18.192 1.00 96.06 477 GLY A CA 1
ATOM 3599 C C . GLY A 1 477 ? -10.505 -3.620 19.142 1.00 96.06 477 GLY A C 1
ATOM 3600 O O . GLY A 1 477 ? -11.219 -2.762 19.661 1.00 96.06 477 GLY A O 1
ATOM 3601 N N . VAL A 1 478 ? -10.613 -4.918 19.446 1.00 96.50 478 VAL A N 1
ATOM 3602 C CA . VAL A 1 478 ? -11.561 -5.454 20.440 1.00 96.50 478 VAL A CA 1
ATOM 3603 C C . VAL A 1 478 ? -11.221 -4.949 21.847 1.00 96.50 478 VAL A C 1
ATOM 3605 O O . VAL A 1 478 ? -12.124 -4.537 22.575 1.00 96.50 478 VAL A O 1
ATOM 3608 N N . VAL A 1 479 ? -9.938 -4.925 22.231 1.00 97.06 479 VAL A N 1
ATOM 3609 C CA . VAL A 1 479 ? -9.492 -4.380 23.529 1.00 97.06 479 VAL A CA 1
ATOM 3610 C C . VAL A 1 479 ? -9.865 -2.903 23.663 1.00 97.06 479 VAL A C 1
ATOM 3612 O O . VAL A 1 479 ? -10.479 -2.519 24.659 1.00 97.06 479 VAL A O 1
ATOM 3615 N N . ILE A 1 480 ? -9.570 -2.084 22.650 1.00 95.75 480 ILE A N 1
ATOM 3616 C CA . ILE A 1 480 ? -9.917 -0.655 22.639 1.00 95.75 480 ILE A CA 1
ATOM 3617 C C . ILE A 1 480 ? -11.433 -0.479 22.729 1.00 95.75 480 ILE A C 1
ATOM 3619 O O . ILE A 1 480 ? -11.909 0.354 23.491 1.00 95.75 480 ILE A O 1
ATOM 3623 N N . TRP A 1 481 ? -12.208 -1.275 21.994 1.00 93.19 481 TRP A N 1
ATOM 3624 C CA . TRP A 1 481 ? -13.667 -1.172 22.006 1.00 93.19 481 TRP A CA 1
ATOM 3625 C C . TRP A 1 481 ? -14.291 -1.554 23.351 1.00 93.19 481 TRP A C 1
ATOM 3627 O O . TRP A 1 481 ? -15.263 -0.932 23.769 1.00 93.19 481 TRP A O 1
ATOM 3637 N N . ARG A 1 482 ? -13.727 -2.544 24.055 1.00 94.06 482 ARG A N 1
ATOM 3638 C CA . ARG A 1 482 ? -14.223 -2.977 25.372 1.00 94.06 482 ARG A CA 1
ATOM 3639 C C . ARG A 1 482 ? -13.779 -2.079 26.520 1.00 94.06 482 ARG A C 1
ATOM 3641 O O . ARG A 1 482 ? -14.509 -1.973 27.498 1.00 94.06 482 ARG A O 1
ATOM 3648 N N . THR A 1 483 ? -12.588 -1.493 26.436 1.00 95.06 483 THR A N 1
ATOM 3649 C CA . THR A 1 483 ? -11.978 -0.749 27.555 1.00 95.06 483 THR A CA 1
ATOM 3650 C C . THR A 1 483 ? -11.984 0.767 27.358 1.00 95.06 483 THR A C 1
ATOM 3652 O O . THR A 1 483 ? -11.813 1.504 28.323 1.00 95.06 483 THR A O 1
ATOM 3655 N N . GLY A 1 484 ? -12.130 1.247 26.121 1.00 94.44 484 GLY A N 1
ATOM 3656 C CA . GLY A 1 484 ? -11.950 2.654 25.754 1.00 94.44 484 GLY A CA 1
ATOM 3657 C C . GLY A 1 484 ? -10.492 3.133 25.777 1.00 94.44 484 GLY A C 1
ATOM 3658 O O . GLY A 1 484 ? -10.231 4.284 25.435 1.00 94.44 484 GLY A O 1
ATOM 3659 N N . GLN A 1 485 ? -9.531 2.280 26.151 1.00 95.31 485 GLN A N 1
ATOM 3660 C CA . GLN A 1 485 ? -8.133 2.668 26.339 1.00 95.31 485 GLN A CA 1
ATOM 3661 C C . GLN A 1 485 ? -7.279 2.321 25.121 1.00 95.31 485 GLN A C 1
ATOM 3663 O O . GLN A 1 485 ? -7.357 1.221 24.580 1.00 95.31 485 GLN A O 1
ATOM 3668 N N . GLN A 1 486 ? -6.419 3.256 24.709 1.00 94.00 486 GLN A N 1
ATOM 3669 C CA . GLN A 1 486 ? -5.475 3.060 23.597 1.00 94.00 486 GLN A CA 1
ATOM 3670 C C . GLN A 1 486 ? -4.026 2.842 24.051 1.00 94.00 486 GLN A C 1
ATOM 3672 O O . GLN A 1 486 ? -3.177 2.463 23.237 1.00 94.00 486 GLN A O 1
ATOM 3677 N N . THR A 1 487 ? -3.733 3.114 25.321 1.00 96.25 487 THR A N 1
ATOM 3678 C CA . THR A 1 487 ? -2.384 3.081 25.885 1.00 96.25 487 THR A CA 1
ATOM 3679 C C . THR A 1 487 ? -2.236 1.940 26.886 1.00 96.25 487 THR A C 1
ATOM 3681 O O . THR A 1 487 ? -3.178 1.594 27.598 1.00 96.25 487 THR A O 1
ATOM 3684 N N . MET A 1 488 ? -1.055 1.321 26.897 1.00 94.81 488 MET A N 1
ATOM 3685 C CA . MET A 1 488 ? -0.790 0.098 27.662 1.00 94.81 488 MET A CA 1
ATOM 3686 C C . MET A 1 488 ? -0.667 0.336 29.173 1.00 94.81 488 MET A C 1
ATOM 3688 O O . MET A 1 488 ? -0.928 -0.566 29.959 1.00 94.81 488 MET A O 1
ATOM 3692 N N . ASP A 1 489 ? -0.298 1.545 29.593 1.00 93.44 489 ASP A N 1
ATOM 3693 C CA . ASP A 1 489 ? -0.169 1.946 31.000 1.00 93.44 489 ASP A CA 1
ATOM 3694 C C . ASP A 1 489 ? -1.487 1.858 31.786 1.00 93.44 489 ASP A C 1
ATOM 3696 O O . ASP A 1 489 ? -1.460 1.626 32.994 1.00 93.44 489 ASP A O 1
ATOM 3700 N N . LYS A 1 490 ? -2.624 1.988 31.092 1.00 94.25 490 LYS A N 1
ATOM 3701 C CA . LYS A 1 490 ? -3.982 1.946 31.658 1.00 94.25 490 LYS A CA 1
ATOM 3702 C C . LYS A 1 490 ? -4.637 0.565 31.581 1.00 94.25 490 LYS A C 1
ATOM 3704 O O . LYS A 1 490 ? -5.826 0.433 31.863 1.00 94.25 490 LYS A O 1
ATOM 3709 N N . LEU A 1 491 ? -3.895 -0.452 31.150 1.00 95.50 491 LEU A N 1
ATOM 3710 C CA . LEU A 1 491 ? -4.396 -1.805 30.928 1.00 95.50 491 LEU A CA 1
ATOM 3711 C C . LEU A 1 491 ? -3.682 -2.816 31.833 1.00 95.50 491 LEU A C 1
ATOM 3713 O O . LEU A 1 491 ? -2.617 -2.551 32.390 1.00 95.50 491 LEU A O 1
ATOM 3717 N N . GLY A 1 492 ? -4.325 -3.970 32.005 1.00 95.25 492 GLY A N 1
ATOM 3718 C CA . GLY A 1 492 ? -3.815 -5.097 32.777 1.00 95.25 492 GLY A CA 1
ATOM 3719 C C . GLY A 1 492 ? -4.913 -6.120 33.077 1.00 95.25 492 GLY A C 1
ATOM 3720 O O . GLY A 1 492 ? -6.101 -5.798 33.125 1.00 95.25 492 GLY A O 1
ATOM 3721 N N . GLY A 1 493 ? -4.521 -7.378 33.264 1.00 95.12 493 GLY A N 1
ATOM 3722 C CA . GLY A 1 493 ? -5.374 -8.458 33.757 1.00 95.12 493 GLY A CA 1
ATOM 3723 C C . GLY A 1 493 ? -6.463 -8.908 32.785 1.00 95.12 493 GLY A C 1
ATOM 3724 O O . GLY A 1 493 ? -7.390 -9.619 33.186 1.00 95.12 493 GLY A O 1
ATOM 3725 N N . LEU A 1 494 ? -6.385 -8.507 31.510 1.00 96.56 494 LEU A N 1
ATOM 3726 C CA . LEU A 1 494 ? -7.421 -8.813 30.526 1.00 96.56 494 LEU A CA 1
ATOM 3727 C C . LEU A 1 494 ? -7.465 -10.289 30.124 1.00 96.56 494 LEU A C 1
ATOM 3729 O O . LEU A 1 494 ? -8.503 -10.716 29.629 1.00 96.56 494 LEU A O 1
ATOM 3733 N N . TRP A 1 495 ? -6.424 -11.094 30.384 1.00 96.25 495 TRP A N 1
ATOM 3734 C CA . TRP A 1 495 ? -6.446 -12.536 30.088 1.00 96.25 495 TRP A CA 1
ATOM 3735 C C . TRP A 1 495 ? -7.652 -13.246 30.727 1.00 96.25 495 TRP A C 1
ATOM 3737 O O . TRP A 1 495 ? -8.303 -14.064 30.085 1.00 96.25 495 TRP A O 1
ATOM 3747 N N . LYS A 1 496 ? -8.012 -12.880 31.967 1.00 94.44 496 LYS A N 1
ATOM 3748 C CA . LYS A 1 496 ? -9.156 -13.475 32.684 1.00 94.44 496 LYS A CA 1
ATOM 3749 C C . LYS A 1 496 ? -10.512 -13.005 32.147 1.00 94.44 496 LYS A C 1
ATOM 3751 O O . LYS A 1 496 ? -11.487 -13.741 32.221 1.00 94.44 496 LYS A O 1
ATOM 3756 N N . LYS A 1 497 ? -10.587 -11.773 31.629 1.00 95.38 497 LYS A N 1
ATOM 3757 C CA . LYS A 1 497 ? -11.837 -11.154 31.148 1.00 95.38 497 LYS A CA 1
ATOM 3758 C C . LYS A 1 497 ? -12.087 -11.393 29.654 1.00 95.38 497 LYS A C 1
ATOM 3760 O O . LYS A 1 497 ? -13.228 -11.324 29.209 1.00 95.38 497 LYS A O 1
ATOM 3765 N N . MET A 1 498 ? -11.028 -11.616 28.876 1.00 96.94 498 MET A N 1
ATOM 3766 C CA . MET A 1 498 ? -11.045 -11.701 27.412 1.00 96.94 498 MET A CA 1
ATOM 3767 C C . MET A 1 498 ? -10.121 -12.831 26.901 1.00 96.94 498 MET A C 1
ATOM 3769 O O . MET A 1 498 ? -9.230 -12.565 26.090 1.00 96.94 498 MET A O 1
ATOM 3773 N N . PRO A 1 499 ? -10.307 -14.094 27.341 1.00 97.12 499 PRO A N 1
ATOM 3774 C CA . PRO A 1 499 ? -9.357 -15.182 27.078 1.00 97.12 499 PRO A CA 1
ATOM 3775 C C . PRO A 1 499 ? -9.183 -15.486 25.586 1.00 97.12 499 PRO A C 1
ATOM 3777 O O . PRO A 1 499 ? -8.061 -15.664 25.128 1.00 97.12 499 PRO A O 1
ATOM 3780 N N . VAL A 1 500 ? -10.261 -15.460 24.794 1.00 97.62 500 VAL A N 1
ATOM 3781 C CA . VAL A 1 500 ? -10.189 -15.705 23.340 1.00 97.62 500 VAL A CA 1
ATOM 3782 C C . VAL A 1 500 ? -9.354 -14.632 22.638 1.00 97.62 500 VAL A C 1
ATOM 3784 O O . VAL A 1 500 ? -8.496 -14.947 21.819 1.00 97.62 500 VAL A O 1
ATOM 3787 N N . THR A 1 501 ? -9.559 -13.358 22.989 1.00 97.44 501 THR A N 1
ATOM 3788 C CA . THR A 1 501 ? -8.770 -12.243 22.443 1.00 97.44 501 THR A CA 1
ATOM 3789 C C . THR A 1 501 ? -7.306 -12.345 22.857 1.00 97.44 501 THR A C 1
ATOM 3791 O O . THR A 1 501 ? -6.429 -12.062 22.047 1.00 97.44 501 THR A O 1
ATOM 3794 N N . ALA A 1 502 ? -7.040 -12.777 24.090 1.00 98.06 502 ALA A N 1
ATOM 3795 C CA . ALA A 1 502 ? -5.688 -12.949 24.593 1.00 98.06 502 ALA A CA 1
ATOM 3796 C C . ALA A 1 502 ? -4.955 -14.114 23.902 1.00 98.06 502 ALA A C 1
ATOM 3798 O O . ALA A 1 502 ? -3.816 -13.943 23.480 1.00 98.06 502 ALA A O 1
ATOM 3799 N N . ILE A 1 503 ? -5.611 -15.265 23.712 1.00 98.25 503 ILE A N 1
ATOM 3800 C CA . ILE A 1 503 ? -5.055 -16.408 22.966 1.00 98.25 503 ILE A CA 1
ATOM 3801 C C . ILE A 1 503 ? -4.765 -16.005 21.518 1.00 98.25 503 ILE A C 1
ATOM 3803 O O . ILE A 1 503 ? -3.652 -16.201 21.037 1.00 98.25 503 ILE A O 1
ATOM 3807 N N . ALA A 1 504 ? -5.735 -15.382 20.842 1.00 98.19 504 ALA A N 1
ATOM 3808 C CA . ALA A 1 504 ? -5.562 -14.898 19.475 1.00 98.19 504 ALA A CA 1
ATOM 3809 C C . ALA A 1 504 ? -4.399 -13.898 19.361 1.00 98.19 504 ALA A C 1
ATOM 3811 O O . ALA A 1 504 ? -3.625 -13.952 18.405 1.00 98.19 504 ALA A O 1
ATOM 3812 N N . PHE A 1 505 ? -4.245 -13.017 20.355 1.00 98.44 505 PHE A N 1
ATOM 3813 C CA . PHE A 1 505 ? -3.127 -12.085 20.422 1.00 98.44 505 PHE A CA 1
ATOM 3814 C C . PHE A 1 505 ? -1.795 -12.827 20.543 1.00 98.44 505 PHE A C 1
ATOM 3816 O O . PHE A 1 505 ? -0.885 -12.534 19.776 1.00 98.44 505 PHE A O 1
ATOM 3823 N N . TRP A 1 506 ? -1.672 -13.790 21.462 1.00 98.06 506 TRP A N 1
ATOM 3824 C CA . TRP A 1 506 ? -0.419 -14.518 21.677 1.00 98.06 506 TRP A CA 1
ATOM 3825 C C . TRP A 1 506 ? -0.019 -15.381 20.481 1.00 98.06 506 TRP A C 1
ATOM 3827 O O . TRP A 1 506 ? 1.149 -15.377 20.108 1.00 98.06 506 TRP A O 1
ATOM 3837 N N . VAL A 1 507 ? -0.978 -16.033 19.817 1.00 98.25 507 VAL A N 1
ATOM 3838 C CA . VAL A 1 507 ? -0.732 -16.748 18.552 1.00 98.25 507 VAL A CA 1
ATOM 3839 C C . VAL A 1 507 ? -0.139 -15.799 17.508 1.00 98.25 507 VAL A C 1
ATOM 3841 O O . VAL A 1 507 ? 0.880 -16.104 16.889 1.00 98.25 507 VAL A O 1
ATOM 3844 N N . ALA A 1 508 ? -0.730 -14.614 17.349 1.00 98.19 508 ALA A N 1
ATOM 3845 C CA . ALA A 1 508 ? -0.233 -13.621 16.406 1.00 98.19 508 ALA A CA 1
ATOM 3846 C C . ALA A 1 508 ? 1.116 -13.012 16.836 1.00 98.19 508 ALA A C 1
ATOM 3848 O O . ALA A 1 508 ? 1.964 -12.747 15.988 1.00 98.19 508 ALA A O 1
ATOM 3849 N N . ALA A 1 509 ? 1.326 -12.811 18.139 1.00 98.12 509 ALA A N 1
ATOM 3850 C CA . ALA A 1 509 ? 2.544 -12.268 18.732 1.00 98.12 509 ALA A CA 1
ATOM 3851 C C . ALA A 1 509 ? 3.739 -13.223 18.581 1.00 98.12 509 ALA A C 1
ATOM 3853 O O . ALA A 1 509 ? 4.834 -12.786 18.232 1.00 98.12 509 ALA A O 1
ATOM 3854 N N . PHE A 1 510 ? 3.541 -14.524 18.792 1.00 97.81 510 PHE A N 1
ATOM 3855 C CA . PHE A 1 510 ? 4.578 -15.534 18.568 1.00 97.81 510 PHE A CA 1
ATOM 3856 C C . PHE A 1 510 ? 4.873 -15.726 17.083 1.00 97.81 510 PHE A C 1
ATOM 3858 O O . PHE A 1 510 ? 6.038 -15.816 16.698 1.00 97.81 510 PHE A O 1
ATOM 3865 N N . SER A 1 511 ? 3.835 -15.666 16.246 1.00 97.75 511 SER A N 1
ATOM 3866 C CA . SER A 1 511 ? 3.972 -15.668 14.793 1.00 97.75 511 SER A CA 1
ATOM 3867 C C . SER A 1 511 ? 4.815 -14.491 14.288 1.00 97.75 511 SER A C 1
ATOM 3869 O O . SER A 1 511 ? 5.857 -14.720 13.685 1.00 97.75 511 SER A O 1
ATOM 3871 N N . ILE A 1 512 ? 4.471 -13.237 14.605 1.00 97.81 512 ILE A N 1
ATOM 3872 C CA . ILE A 1 512 ? 5.261 -12.071 14.159 1.00 97.81 512 ILE A CA 1
ATOM 3873 C C . ILE A 1 512 ? 6.678 -12.034 14.751 1.00 97.81 512 ILE A C 1
ATOM 3875 O O . ILE A 1 512 ? 7.595 -11.505 14.123 1.00 97.81 512 ILE A O 1
ATOM 3879 N N . SER A 1 513 ? 6.875 -12.588 15.950 1.00 96.12 513 SER A N 1
ATOM 3880 C CA . SER A 1 513 ? 8.189 -12.624 16.603 1.00 96.12 513 SER A CA 1
ATOM 3881 C C . SER A 1 513 ? 9.110 -13.705 16.044 1.00 96.12 513 SER A C 1
ATOM 3883 O O . SER A 1 513 ? 10.304 -13.640 16.293 1.00 96.12 513 SER A O 1
ATOM 3885 N N . GLY A 1 514 ? 8.587 -14.658 15.269 1.00 93.75 514 GLY A N 1
ATOM 3886 C CA . GLY A 1 514 ? 9.381 -15.761 14.734 1.00 93.75 514 GLY A CA 1
ATOM 3887 C C . GLY A 1 514 ? 9.737 -16.812 15.785 1.00 93.75 514 GLY A C 1
ATOM 3888 O O . GLY A 1 514 ? 10.843 -17.330 15.776 1.00 93.75 514 GLY A O 1
ATOM 3889 N N . VAL A 1 515 ? 8.821 -17.127 16.706 1.00 95.25 515 VAL A N 1
ATOM 3890 C CA . VAL A 1 515 ? 9.018 -18.231 17.665 1.00 95.25 515 VAL A CA 1
ATOM 3891 C C . VAL A 1 515 ? 8.946 -19.578 16.924 1.00 95.25 515 VAL A C 1
ATOM 3893 O O . VAL A 1 515 ? 8.086 -19.716 16.045 1.00 95.25 515 VAL A O 1
ATOM 3896 N N . PRO A 1 516 ? 9.786 -20.582 17.264 1.00 94.94 516 PRO A N 1
ATOM 3897 C CA . PRO A 1 516 ? 9.719 -21.912 16.658 1.00 94.94 516 PRO A CA 1
ATOM 3898 C C . PRO A 1 516 ? 8.296 -22.487 16.633 1.00 94.94 516 PRO A C 1
ATOM 3900 O O . PRO A 1 516 ? 7.506 -22.236 17.542 1.00 94.94 516 PRO A O 1
ATOM 3903 N N . LEU A 1 517 ? 7.986 -23.276 15.597 1.00 93.44 517 LEU A N 1
ATOM 3904 C CA . LEU A 1 517 ? 6.657 -23.837 15.274 1.00 93.44 517 LEU A CA 1
ATOM 3905 C C . LEU A 1 517 ? 5.635 -22.852 14.681 1.00 93.44 517 LEU A C 1
ATOM 3907 O O . LEU A 1 517 ? 4.576 -23.287 14.229 1.00 93.44 517 LEU A O 1
ATOM 3911 N N . PHE A 1 518 ? 5.930 -21.551 14.622 1.00 96.56 518 PHE A N 1
ATOM 3912 C CA . PHE A 1 518 ? 5.066 -20.577 13.952 1.00 96.56 518 PHE A CA 1
ATOM 3913 C C . PHE A 1 518 ? 5.590 -20.210 12.560 1.00 96.56 518 PHE A C 1
ATOM 3915 O O . PHE A 1 518 ? 6.789 -20.167 12.303 1.00 96.56 518 PHE A O 1
ATOM 3922 N N . ASN A 1 519 ? 4.679 -19.868 11.652 1.00 93.81 519 ASN A N 1
ATOM 3923 C CA . ASN A 1 519 ? 4.987 -19.500 10.264 1.00 93.81 519 ASN A CA 1
ATOM 3924 C C . ASN A 1 519 ? 5.996 -18.340 10.117 1.00 93.81 519 ASN A C 1
ATOM 3926 O O . ASN A 1 519 ? 6.786 -18.313 9.171 1.00 93.81 519 ASN A O 1
ATOM 3930 N N . GLY A 1 520 ? 6.016 -17.389 11.055 1.00 93.44 520 GLY A N 1
ATOM 3931 C CA . GLY A 1 520 ? 6.992 -16.303 11.037 1.00 93.44 520 GLY A CA 1
ATOM 3932 C C . GLY A 1 520 ? 8.434 -16.767 11.238 1.00 93.44 520 GLY A C 1
ATOM 3933 O O . GLY A 1 520 ? 9.316 -16.150 10.651 1.00 93.44 520 GLY A O 1
ATOM 3934 N N . PHE A 1 521 ? 8.668 -17.862 11.976 1.00 96.38 521 PHE A N 1
ATOM 3935 C CA . PHE A 1 521 ? 10.002 -18.455 12.139 1.00 96.38 521 PHE A CA 1
ATOM 3936 C C . PHE A 1 521 ? 10.541 -18.938 10.793 1.00 96.38 521 PHE A C 1
ATOM 3938 O O . PHE A 1 521 ? 11.657 -18.598 10.427 1.00 96.38 521 PHE A O 1
ATOM 3945 N N . VAL A 1 522 ? 9.703 -19.631 10.013 1.00 96.88 522 VAL A N 1
ATOM 3946 C CA . VAL A 1 522 ? 10.068 -20.131 8.679 1.00 96.88 522 VAL A CA 1
ATOM 3947 C C . VAL A 1 522 ? 10.400 -18.968 7.746 1.00 96.88 522 VAL A C 1
ATOM 3949 O O . VAL A 1 522 ? 11.519 -18.864 7.260 1.00 96.88 522 VAL A O 1
ATOM 3952 N N . SER A 1 523 ? 9.456 -18.041 7.550 1.00 97.19 523 SER A N 1
ATOM 3953 C CA . SER A 1 523 ? 9.658 -16.944 6.588 1.00 97.19 523 SER A CA 1
ATOM 3954 C C . SER A 1 523 ? 10.813 -16.001 6.949 1.00 97.19 523 SER A C 1
ATOM 3956 O O . SER A 1 523 ? 11.550 -15.593 6.059 1.00 97.19 523 SER A O 1
ATOM 3958 N N . LYS A 1 524 ? 11.004 -15.659 8.235 1.00 95.75 524 LYS A N 1
ATOM 3959 C CA . LYS A 1 524 ? 12.152 -14.837 8.651 1.00 95.75 524 LYS A CA 1
ATOM 3960 C C . LYS A 1 524 ? 13.459 -15.606 8.569 1.00 95.75 524 LYS A C 1
ATOM 3962 O O . LYS A 1 524 ? 14.440 -15.021 8.132 1.00 95.75 524 LYS A O 1
ATOM 3967 N N . GLY A 1 525 ? 13.454 -16.881 8.960 1.00 96.75 525 GLY A N 1
ATOM 3968 C CA . GLY A 1 525 ? 14.620 -17.753 8.861 1.00 96.75 525 GLY A CA 1
ATOM 3969 C C . GLY A 1 525 ? 15.167 -17.779 7.439 1.00 96.75 525 GLY A C 1
ATOM 3970 O O . GLY A 1 525 ? 16.340 -17.510 7.253 1.00 96.75 525 GLY A O 1
ATOM 3971 N N . MET A 1 526 ? 14.304 -17.946 6.431 1.00 97.56 526 MET A N 1
ATOM 3972 C CA . MET A 1 526 ? 14.712 -17.918 5.017 1.00 97.56 526 MET A CA 1
ATOM 3973 C C . MET A 1 526 ? 15.419 -16.607 4.627 1.00 97.56 526 MET A C 1
ATOM 3975 O O . MET A 1 526 ? 16.490 -16.641 4.032 1.00 97.56 526 MET A O 1
ATOM 3979 N N . VAL A 1 527 ? 14.867 -15.447 5.007 1.00 97.81 527 VAL A N 1
ATOM 3980 C CA . VAL A 1 527 ? 15.494 -14.142 4.708 1.00 97.81 527 VAL A CA 1
ATOM 3981 C C . VAL A 1 527 ? 16.813 -13.957 5.465 1.00 97.81 527 VAL A C 1
ATOM 3983 O O . VAL A 1 527 ? 17.766 -13.418 4.911 1.00 97.81 527 VAL A O 1
ATOM 3986 N N . ILE A 1 528 ? 16.871 -14.381 6.728 1.00 97.69 528 ILE A N 1
ATOM 3987 C CA . ILE A 1 528 ? 18.068 -14.265 7.569 1.00 97.69 528 ILE A CA 1
ATOM 3988 C C . ILE A 1 528 ? 19.181 -15.177 7.048 1.00 97.69 528 ILE A C 1
ATOM 3990 O O . ILE A 1 528 ? 20.309 -14.717 6.934 1.00 97.69 528 ILE A O 1
ATOM 3994 N N . THR A 1 529 ? 18.875 -16.417 6.667 1.00 97.31 529 THR A N 1
ATOM 3995 C CA . THR A 1 529 ? 19.844 -17.345 6.065 1.00 97.31 529 THR A CA 1
ATOM 3996 C C . THR A 1 529 ? 20.348 -16.821 4.721 1.00 97.31 529 THR A C 1
ATOM 3998 O O . THR A 1 529 ? 21.552 -16.786 4.499 1.00 97.31 529 THR A O 1
ATOM 4001 N N . ALA A 1 530 ? 19.464 -16.296 3.864 1.00 96.62 530 ALA A N 1
ATOM 4002 C CA . ALA A 1 530 ? 19.887 -15.645 2.622 1.00 96.62 530 ALA A CA 1
ATOM 4003 C C . ALA A 1 530 ? 20.820 -14.443 2.880 1.00 96.62 530 ALA A C 1
ATOM 4005 O O . ALA A 1 530 ? 21.750 -14.189 2.117 1.00 96.62 530 ALA A O 1
ATOM 4006 N N . ALA A 1 531 ? 20.588 -13.698 3.965 1.00 97.06 531 ALA A N 1
ATOM 4007 C CA . ALA A 1 531 ? 21.464 -12.608 4.378 1.00 97.06 531 ALA A CA 1
ATOM 4008 C C . ALA A 1 531 ? 22.797 -13.104 4.962 1.00 97.06 531 ALA A C 1
ATOM 4010 O O . ALA A 1 531 ? 23.812 -12.458 4.732 1.00 97.06 531 ALA A O 1
ATOM 4011 N N . GLU A 1 532 ? 22.809 -14.220 5.692 1.00 96.75 532 GLU A N 1
ATOM 4012 C CA . GLU A 1 532 ? 24.012 -14.836 6.268 1.00 96.75 532 GLU A CA 1
ATOM 4013 C C . GLU A 1 532 ? 25.006 -15.257 5.185 1.00 96.75 532 GLU A C 1
ATOM 4015 O O . GLU A 1 532 ? 26.197 -14.968 5.292 1.00 96.75 532 GLU A O 1
ATOM 4020 N N . GLU A 1 533 ? 24.501 -15.870 4.113 1.00 93.31 533 GLU A N 1
ATOM 4021 C CA . GLU A 1 533 ? 25.313 -16.320 2.979 1.00 93.31 533 GLU A CA 1
ATOM 4022 C C . GLU A 1 533 ? 25.895 -15.160 2.158 1.00 93.31 533 GLU A C 1
ATOM 4024 O O . GLU A 1 533 ? 26.933 -15.320 1.517 1.00 93.31 533 GLU A O 1
ATOM 4029 N N . HIS A 1 534 ? 25.250 -13.987 2.182 1.00 93.38 534 HIS A N 1
ATOM 4030 C CA . HIS A 1 534 ? 25.650 -12.828 1.377 1.00 93.38 534 HIS A CA 1
ATOM 4031 C C . HIS A 1 534 ? 26.441 -11.768 2.155 1.00 93.38 534 HIS A C 1
ATOM 4033 O O . HIS A 1 534 ? 27.492 -11.307 1.714 1.00 93.38 534 HIS A O 1
ATOM 4039 N N . SER A 1 535 ? 25.933 -11.329 3.310 1.00 95.50 535 SER A N 1
ATOM 4040 C CA . SER A 1 535 ? 26.485 -10.198 4.058 1.00 95.50 535 SER A CA 1
ATOM 4041 C C . SER A 1 535 ? 26.245 -10.313 5.561 1.00 95.50 535 SER A C 1
ATOM 4043 O O . SER A 1 535 ? 25.127 -10.151 6.059 1.00 95.50 535 SER A O 1
ATOM 4045 N N . LEU A 1 536 ? 27.346 -10.432 6.311 1.00 97.06 536 LEU A N 1
ATOM 4046 C CA . LEU A 1 536 ? 27.338 -10.449 7.776 1.00 97.06 536 LEU A CA 1
ATOM 4047 C C . LEU A 1 536 ? 26.584 -9.250 8.377 1.00 97.06 536 LEU A C 1
ATOM 4049 O O . LEU A 1 536 ? 25.895 -9.391 9.383 1.00 97.06 536 LEU A O 1
ATOM 4053 N N . ILE A 1 537 ? 26.685 -8.066 7.764 1.00 97.94 537 ILE A N 1
ATOM 4054 C CA . ILE A 1 537 ? 26.009 -6.861 8.263 1.00 97.94 537 ILE A CA 1
ATOM 4055 C C . ILE A 1 537 ? 24.491 -6.990 8.102 1.00 97.94 537 ILE A C 1
ATOM 4057 O O . ILE A 1 537 ? 23.760 -6.682 9.044 1.00 97.94 537 ILE A O 1
ATOM 4061 N N . LEU A 1 538 ? 24.005 -7.457 6.944 1.00 97.38 538 LEU A N 1
ATOM 4062 C CA . LEU A 1 538 ? 22.572 -7.691 6.736 1.00 97.38 538 LEU A CA 1
ATOM 4063 C C . LEU A 1 538 ? 22.039 -8.702 7.749 1.00 97.38 538 LEU A C 1
ATOM 4065 O O . LEU A 1 538 ? 21.020 -8.442 8.389 1.00 97.38 538 LEU A O 1
ATOM 4069 N N . TRP A 1 539 ? 22.763 -9.804 7.940 1.00 98.19 539 TRP A N 1
ATOM 4070 C CA . TRP A 1 539 ? 22.414 -10.829 8.917 1.00 98.19 539 TRP A CA 1
ATOM 4071 C C . TRP A 1 539 ? 22.300 -10.257 10.340 1.00 98.19 539 TRP A C 1
ATOM 4073 O O . TRP A 1 539 ? 21.241 -10.376 10.958 1.00 98.19 539 TRP A O 1
ATOM 4083 N N . ILE A 1 540 ? 23.319 -9.531 10.827 1.00 98.44 540 ILE A N 1
ATOM 4084 C CA . ILE A 1 540 ? 23.310 -8.910 12.168 1.00 98.44 540 ILE A CA 1
ATOM 4085 C C . ILE A 1 540 ? 22.108 -7.973 12.342 1.00 98.44 540 ILE A C 1
ATOM 4087 O O . ILE A 1 540 ? 21.436 -8.003 13.376 1.00 98.44 540 ILE A O 1
ATOM 4091 N N . LEU A 1 541 ? 21.832 -7.120 11.351 1.00 98.50 541 LEU A N 1
ATOM 4092 C CA . LEU A 1 541 ? 20.727 -6.161 11.425 1.00 98.50 541 LEU A CA 1
ATOM 4093 C C . LEU A 1 541 ? 19.369 -6.873 11.501 1.00 98.50 541 LEU A C 1
ATOM 4095 O O . LEU A 1 541 ? 18.517 -6.501 12.312 1.00 98.50 541 LEU A O 1
ATOM 4099 N N . LEU A 1 542 ? 19.164 -7.906 10.682 1.00 98.38 542 LEU A N 1
ATOM 4100 C CA . LEU A 1 542 ? 17.920 -8.671 10.662 1.00 98.38 542 LEU A CA 1
ATOM 4101 C C . LEU A 1 542 ? 17.736 -9.514 11.932 1.00 98.38 542 LEU A C 1
ATOM 4103 O O . LEU A 1 542 ? 16.613 -9.605 12.434 1.00 98.38 542 LEU A O 1
ATOM 4107 N N . GLU A 1 543 ? 18.804 -10.061 12.507 1.00 97.88 543 GLU A N 1
ATOM 4108 C CA . GLU A 1 543 ? 18.747 -10.770 13.790 1.00 97.88 543 GLU A CA 1
ATOM 4109 C C . GLU A 1 543 ? 18.426 -9.827 14.956 1.00 97.88 543 GLU A C 1
ATOM 4111 O O . GLU A 1 543 ? 17.500 -10.068 15.739 1.00 97.88 543 GLU A O 1
ATOM 4116 N N . ALA A 1 544 ? 19.102 -8.676 15.024 1.00 97.94 544 ALA A N 1
ATOM 4117 C CA . ALA A 1 544 ? 18.825 -7.653 16.031 1.00 97.94 544 ALA A CA 1
ATOM 4118 C C . ALA A 1 544 ? 17.363 -7.173 15.966 1.00 97.94 544 ALA A C 1
ATOM 4120 O O . ALA A 1 544 ? 16.693 -7.022 16.997 1.00 97.94 544 ALA A O 1
ATOM 4121 N N . ALA A 1 545 ? 16.832 -6.986 14.753 1.00 98.31 545 ALA A N 1
ATOM 4122 C CA . ALA A 1 545 ? 15.430 -6.644 14.554 1.00 98.31 545 ALA A CA 1
ATOM 4123 C C . ALA A 1 545 ? 14.471 -7.758 15.024 1.00 98.31 545 ALA A C 1
ATOM 4125 O O . ALA A 1 545 ? 13.378 -7.470 15.535 1.00 98.31 545 ALA A O 1
ATOM 4126 N N . SER A 1 546 ? 14.880 -9.024 14.906 1.00 97.06 546 SER A N 1
ATOM 4127 C CA . SER A 1 546 ? 14.069 -10.191 15.265 1.00 97.06 546 SER A CA 1
ATOM 4128 C C . SER A 1 546 ? 13.920 -10.269 16.779 1.00 97.06 546 SER A C 1
ATOM 4130 O O . SER A 1 546 ? 12.801 -10.279 17.306 1.00 97.06 546 SER A O 1
ATOM 4132 N N . PHE A 1 547 ? 15.046 -10.152 17.486 1.00 96.50 547 PHE A N 1
ATOM 4133 C CA . PHE A 1 547 ? 15.090 -10.078 18.942 1.00 96.50 547 PHE A CA 1
ATOM 4134 C C . PHE A 1 547 ? 14.267 -8.903 19.490 1.00 96.50 547 PHE A C 1
ATOM 4136 O O . PHE A 1 547 ? 13.432 -9.073 20.384 1.00 96.50 547 PHE A O 1
ATOM 4143 N N . GLY A 1 548 ? 14.422 -7.708 18.909 1.00 97.25 548 GLY A N 1
ATOM 4144 C CA . GLY A 1 548 ? 13.621 -6.544 19.294 1.00 97.25 548 GLY A CA 1
ATOM 4145 C C . GLY A 1 548 ? 12.116 -6.767 19.098 1.00 97.25 548 GLY A C 1
ATOM 4146 O O . GLY A 1 548 ? 11.301 -6.264 19.880 1.00 97.25 548 GLY A O 1
ATOM 4147 N N . THR A 1 549 ? 11.729 -7.536 18.072 1.00 97.81 549 THR A N 1
ATOM 4148 C CA . THR A 1 549 ? 10.319 -7.811 17.768 1.00 97.81 549 THR A CA 1
ATOM 4149 C C . THR A 1 549 ? 9.724 -8.654 18.885 1.00 97.81 549 THR A C 1
ATOM 4151 O O . THR A 1 549 ? 8.684 -8.285 19.438 1.00 97.81 549 THR A O 1
ATOM 4154 N N . PHE A 1 550 ? 10.433 -9.711 19.285 1.00 97.12 550 PHE A N 1
ATOM 4155 C CA . PHE A 1 550 ? 10.055 -10.563 20.406 1.00 97.12 550 PHE A CA 1
ATOM 4156 C C . PHE A 1 550 ? 9.871 -9.761 21.702 1.00 97.12 550 PHE A C 1
ATOM 4158 O O . PHE A 1 550 ? 8.804 -9.822 22.319 1.00 97.12 550 PHE A O 1
ATOM 4165 N N . LEU A 1 551 ? 10.842 -8.915 22.067 1.00 96.88 551 LEU A N 1
ATOM 4166 C CA . LEU A 1 551 ? 10.742 -8.058 23.256 1.00 96.88 551 LEU A CA 1
ATOM 4167 C C . LEU A 1 551 ? 9.536 -7.110 23.209 1.00 96.88 551 LEU A C 1
ATOM 4169 O O . LEU A 1 551 ? 8.821 -6.942 24.200 1.00 96.88 551 LEU A O 1
ATOM 4173 N N . SER A 1 552 ? 9.285 -6.486 22.059 1.00 97.81 552 SER A N 1
ATOM 4174 C CA . SER A 1 552 ? 8.185 -5.535 21.903 1.00 97.81 552 SER A CA 1
ATOM 4175 C C . SER A 1 552 ? 6.810 -6.200 22.042 1.00 97.81 552 SER A C 1
ATOM 4177 O O . SER A 1 552 ? 5.903 -5.626 22.653 1.00 97.81 552 SER A O 1
ATOM 4179 N N . PHE A 1 553 ? 6.643 -7.421 21.528 1.00 97.69 553 PHE A N 1
ATOM 4180 C CA . PHE A 1 553 ? 5.385 -8.158 21.660 1.00 97.69 553 PHE A CA 1
ATOM 4181 C C . PHE A 1 553 ? 5.203 -8.801 23.034 1.00 97.69 553 PHE A C 1
ATOM 4183 O O . PHE A 1 553 ? 4.072 -8.819 23.527 1.00 97.69 553 PHE A O 1
ATOM 4190 N N . LEU A 1 554 ? 6.285 -9.216 23.703 1.00 96.69 554 LEU A N 1
ATOM 4191 C CA . LEU A 1 554 ? 6.241 -9.558 25.126 1.00 96.69 554 LEU A CA 1
ATOM 4192 C C . LEU A 1 554 ? 5.772 -8.365 25.962 1.00 96.69 554 LEU A C 1
ATOM 4194 O O . LEU A 1 554 ? 4.865 -8.518 26.777 1.00 96.69 554 LEU A O 1
ATOM 4198 N N . LYS A 1 555 ? 6.316 -7.165 25.712 1.00 96.75 555 LYS A N 1
ATOM 4199 C CA . LYS A 1 555 ? 5.860 -5.921 26.349 1.00 96.75 555 LYS A CA 1
ATOM 4200 C C . LYS A 1 555 ? 4.363 -5.704 26.108 1.00 96.75 555 LYS A C 1
ATOM 4202 O O . LYS A 1 555 ? 3.607 -5.575 27.070 1.00 96.75 555 LYS A O 1
ATOM 4207 N N . LEU A 1 556 ? 3.916 -5.684 24.849 1.00 97.62 556 LEU A N 1
ATOM 4208 C CA . LEU A 1 556 ? 2.505 -5.443 24.521 1.00 97.62 556 LEU A CA 1
ATOM 4209 C C . LEU A 1 556 ? 1.577 -6.470 25.187 1.00 97.62 556 LEU A C 1
ATOM 4211 O O . LEU A 1 556 ? 0.572 -6.089 25.792 1.00 97.62 556 LEU A O 1
ATOM 4215 N N . GLY A 1 557 ? 1.927 -7.756 25.122 1.00 97.25 557 GLY A N 1
ATOM 4216 C CA . GLY A 1 557 ? 1.152 -8.835 25.727 1.00 97.25 557 GLY A CA 1
ATOM 4217 C C . GLY A 1 557 ? 1.110 -8.762 27.249 1.00 97.25 557 GLY A C 1
ATOM 4218 O O . GLY A 1 557 ? 0.041 -8.901 27.846 1.00 97.25 557 GLY A O 1
ATOM 4219 N N . TRP A 1 558 ? 2.252 -8.483 27.879 1.00 96.81 558 TRP A N 1
ATOM 4220 C CA . TRP A 1 558 ? 2.366 -8.371 29.329 1.00 96.81 558 TRP A CA 1
ATOM 4221 C C . TRP A 1 558 ? 1.491 -7.249 29.884 1.00 96.81 558 TRP A C 1
ATOM 4223 O O . TRP A 1 558 ? 0.637 -7.506 30.733 1.00 96.81 558 TRP A O 1
ATOM 4233 N N . PHE A 1 559 ? 1.659 -6.023 29.378 1.00 96.75 559 PHE A N 1
ATOM 4234 C CA . PHE A 1 559 ? 0.912 -4.865 29.873 1.00 96.75 559 PHE A CA 1
ATOM 4235 C C . PHE A 1 559 ? -0.584 -4.953 29.561 1.00 96.75 559 PHE A C 1
ATOM 4237 O O . PHE A 1 559 ? -1.399 -4.507 30.359 1.00 96.75 559 PHE A O 1
ATOM 4244 N N . THR A 1 560 ? -0.966 -5.562 28.438 1.00 96.69 560 THR A N 1
ATOM 4245 C CA . THR A 1 560 ? -2.383 -5.664 28.066 1.00 96.69 560 THR A CA 1
ATOM 4246 C C . THR A 1 560 ? -3.098 -6.780 28.832 1.00 96.69 560 THR A C 1
ATOM 4248 O O . THR A 1 560 ? -4.202 -6.573 29.337 1.00 96.69 560 THR A O 1
ATOM 4251 N N . PHE A 1 561 ? -2.494 -7.970 28.932 1.00 97.12 561 PHE A N 1
ATOM 4252 C CA . PHE A 1 561 ? -3.204 -9.180 29.362 1.00 97.12 561 PHE A CA 1
ATOM 4253 C C . PHE A 1 561 ? -2.754 -9.757 30.706 1.00 97.12 561 PHE A C 1
ATOM 4255 O O . PHE A 1 561 ? -3.608 -10.293 31.414 1.00 97.12 561 PHE A O 1
ATOM 4262 N N . MET A 1 562 ? -1.465 -9.667 31.055 1.00 95.81 562 MET A N 1
ATOM 4263 C CA . MET A 1 562 ? -0.875 -10.451 32.155 1.00 95.81 562 MET A CA 1
ATOM 4264 C C . MET A 1 562 ? -0.651 -9.653 33.440 1.00 95.81 562 MET A C 1
ATOM 4266 O O . MET A 1 562 ? -0.984 -10.136 34.521 1.00 95.81 562 MET A O 1
ATOM 4270 N N . ARG A 1 563 ? -0.115 -8.430 33.336 1.00 94.81 563 ARG A N 1
ATOM 4271 C CA . ARG A 1 563 ? 0.115 -7.532 34.478 1.00 94.81 563 ARG A CA 1
ATOM 4272 C C . ARG A 1 563 ? -1.192 -7.341 35.263 1.00 94.81 563 ARG A C 1
ATOM 4274 O O . ARG A 1 563 ? -2.233 -7.222 34.625 1.00 94.81 563 ARG A O 1
ATOM 4281 N N . PRO A 1 564 ? -1.177 -7.239 36.604 1.00 92.25 564 PRO A N 1
ATOM 4282 C CA . PRO A 1 564 ? -2.359 -6.838 37.367 1.00 92.25 564 PRO A CA 1
ATOM 4283 C C . PRO A 1 564 ? -2.985 -5.542 36.830 1.00 92.25 564 PRO A C 1
ATOM 4285 O O . PRO A 1 564 ? -2.266 -4.638 36.397 1.00 92.25 564 PRO A O 1
ATOM 4288 N N . ALA A 1 565 ? -4.319 -5.456 36.847 1.00 85.38 565 ALA A N 1
ATOM 4289 C CA . ALA A 1 565 ? -5.017 -4.243 36.430 1.00 85.38 565 ALA A CA 1
ATOM 4290 C C . ALA A 1 565 ? -4.526 -3.041 37.264 1.00 85.38 565 ALA A C 1
ATOM 4292 O O . ALA A 1 565 ? -4.354 -3.200 38.477 1.00 85.38 565 ALA A O 1
ATOM 4293 N N . PRO A 1 566 ? -4.282 -1.869 36.648 1.00 81.38 566 PRO A N 1
ATOM 4294 C CA . PRO A 1 566 ? -4.090 -0.643 37.411 1.00 81.38 566 PRO A CA 1
ATOM 4295 C C . PRO A 1 566 ? -5.330 -0.429 38.289 1.00 81.38 566 PRO A C 1
ATOM 4297 O O . PRO A 1 566 ? -6.446 -0.651 37.811 1.00 81.38 566 PRO A O 1
ATOM 4300 N N . GLY A 1 567 ? -5.102 -0.110 39.567 1.00 68.00 567 GLY A N 1
ATOM 4301 C CA . GLY A 1 567 ? -6.155 0.084 40.569 1.00 68.00 567 GLY A CA 1
ATOM 4302 C C . GLY A 1 567 ? -7.114 1.216 40.242 1.00 68.00 567 GLY A C 1
ATOM 4303 O O . GLY A 1 567 ? -6.722 2.119 39.467 1.00 68.00 567 GLY A O 1
#

Foldseek 3Di:
DQPDDDLVQLAQQCLQAVLLLVLVVLVLCLQLLAPLFLNVVVLLVVCLVCVVVVNCVVVVVSLVSSLVSCVPCVSSSLRNHFGDRVPCPPPPHDHHPHPDPVVSVVSNVVSVVRNCCSVPCQDVVRPNNVVVVVVCVVVVDDDDRRDFDKPADPQDQLLVLLVVLLVQLLPDADVSNLCSLLVSLVVSLVSLVPPDQQHWTWGDDPNDTFIQFHRHPLLSLLSNLLSVLLNVLSNLCSVQPRDSQLSSLLSQLSSLLNSLSGGFFLSSNLNSLLSNLVSLLSQLSVLGDQSSVLSVVSSSLLSQLSSLSVVLQSQQCSVPVDRGQAARDDPSSVVSNCSSLCLLLLFPPSNVSQLRRLLSGQLSSSLSVQQGSNLSSLSSLLSNQVRDPDADQVLQVQLVSLLVQLQQLLVVLLVDQFQRSSLRSLSSNLSSLLSNLSSLLNRHPPVDPLNVLSNQLSSLSSSLSSVLSSLSSSLLSVLCVVPVDRGLQQAEACCVVPVVSLVSLVLSLCQSLLPPPHSNVSSLVSSLVSCVVPDPVSNVSSVSSSVSSNSSSCVSSCSHHPHHHDD

pLDDT: mean 89.75, std 9.1, range [53.59, 98.75]

Sequence (567 aa):
ETGKTQVSQLDGIGKAMPRTMLMFGLATLGMAALPPMSGFIAKWFLGVGAWDAGEWPVLVVLVASSVLNLAYFLPILVRAFLKDEPGMEGVEHVARREARGTLSWPLTATAVGALVLGLWTAVPYGPFDLARQIASNVTGFLFPAFSFVAGLSLWVPPFLIFLIGIPIVVVLKGRARQVALVATAGVALVDVLFMPQGTSWNLPFMGSELVLLNADRLSLFTGYIFAIITFLAVLYASVFAKKPRLHAYALMYAATSMGAVFAGDWITLLIFWELMAVTSTLLIWENKGEAIGAGYRYLLFHGFGGGMLAAGIALTFLETGSLLLGAPMSGWSQFFLAVGIGVNAAFIPLHTWLPDAYPKAHVAASVFLSVYTTKTAVYAFARVFMAQTAPVPAFEAVAFMGAIMAVYGVTFAVFQNNMRKLLSYHIVSQVGYMIAGVGLAGALGTATEAGVLGLDGGMAHVFNNILYKPLLFMTIGVVIWRTGQQTMDKLGGLWKKMPVTAIAFWVAAFSISGVPLFNGFVSKGMVITAAEEHSLILWILLEAASFGTFLSFLKLGWFTFMRPAPG